Protein AF-0000000086642455 (afdb_homodimer)

Solvent-accessible surface area (backbone atoms only — not comparable to full-atom values): 34694 Å² total; per-residue (Å²): 136,71,55,51,70,66,28,33,34,35,37,42,12,56,43,68,69,31,39,57,46,51,58,71,70,38,76,41,77,46,84,62,64,88,76,58,56,93,68,45,62,68,56,68,49,33,30,24,51,89,80,38,32,33,40,35,36,45,43,57,83,93,40,56,40,31,24,51,48,15,32,51,49,49,43,47,36,62,60,29,52,40,25,29,43,31,33,39,41,23,61,26,20,27,41,60,46,97,90,41,87,65,47,71,37,14,31,40,32,48,25,64,47,96,91,39,30,9,45,42,51,77,62,30,28,38,37,40,59,98,48,73,75,41,69,69,76,84,46,49,48,44,47,67,72,58,51,51,20,51,54,51,48,52,52,45,36,72,76,70,48,78,60,56,58,58,52,53,50,54,49,34,68,77,38,60,85,47,39,85,57,38,41,77,63,63,72,85,71,62,74,52,61,36,67,89,57,69,49,69,98,61,91,70,53,51,83,77,71,60,56,79,47,77,88,41,30,59,86,73,80,78,79,54,90,88,46,71,70,62,41,80,43,76,30,26,29,34,14,35,60,41,52,57,18,17,31,63,61,47,50,50,42,31,73,73,65,54,32,44,30,39,40,39,46,58,65,25,30,31,75,69,41,47,28,45,47,30,25,0,14,22,38,60,25,27,54,58,84,39,76,68,33,42,36,22,2,23,46,43,19,47,44,51,49,53,56,40,54,71,61,46,56,53,67,61,50,69,69,42,63,34,40,45,57,54,50,51,71,104,136,72,56,53,71,65,28,30,35,37,36,42,14,57,45,68,67,31,40,57,45,50,58,70,69,37,75,41,77,47,84,63,64,89,79,59,56,91,67,46,64,68,56,69,49,33,31,24,50,89,78,38,31,33,40,34,36,46,44,56,84,94,37,56,39,32,23,51,48,14,33,51,49,48,43,47,36,63,61,29,52,41,24,30,43,32,34,39,41,23,60,27,20,26,42,60,44,97,89,41,87,65,47,72,36,13,29,41,33,48,26,66,47,97,91,38,31,9,45,42,52,76,62,31,28,38,38,40,60,99,49,73,76,41,68,69,74,82,46,47,48,46,47,66,73,57,52,50,20,51,54,52,48,51,53,46,35,71,77,70,49,77,59,56,56,58,51,53,49,52,51,34,68,77,38,59,87,48,40,84,56,38,41,78,62,64,72,84,73,64,73,49,62,36,69,87,56,71,50,70,99,62,89,68,54,49,85,76,70,61,58,79,47,77,88,41,30,58,88,71,79,78,80,55,89,88,45,70,71,61,40,79,43,76,28,26,29,35,14,34,61,40,52,57,19,17,32,63,62,46,50,50,43,31,71,74,67,54,32,45,30,39,41,39,48,58,65,28,30,32,76,70,40,47,28,47,44,30,26,1,13,23,37,59,24,28,56,58,82,40,75,69,32,42,36,21,2,24,46,41,20,46,45,51,50,52,56,40,53,71,62,46,56,52,68,60,49,68,70,42,63,33,39,46,57,54,50,51,70,107

InterPro domains:
  IPR035994 Nucleoside phosphorylase superfamily [G3DSA:3.40.50.1580] (2-320)
  IPR035994 Nucleoside phosphorylase superfamily [SSF53167] (7-312)
  IPR053137 Nucleotide-binding leucine-rich repeat (NLR)-like [PTHR46082] (7-316)

pLDDT: mean 90.19, std 8.86, range [50.72, 98.81]

Organism: NCBI:txid1208366

Radius of gyration: 26.33 Å; Cα contacts (8 Å, |Δi|>4): 1498; chains: 2; bounding box: 62×81×56 Å

Structure (mmCIF, N/CA/C/O backbone):
data_AF-0000000086642455-model_v1
#
loop_
_entity.id
_entity.type
_entity.pdbx_description
1 polymer 'Nucleoside phosphorylase domain-containing protein'
#
loop_
_atom_site.group_PDB
_atom_site.id
_atom_site.type_symbol
_atom_site.label_atom_id
_atom_site.label_alt_id
_atom_site.label_comp_id
_atom_site.label_asym_id
_atom_site.label_entity_id
_atom_site.label_seq_id
_atom_site.pdbx_PDB_ins_code
_atom_site.Cartn_x
_atom_site.Cartn_y
_atom_site.Cartn_z
_atom_site.occupancy
_atom_site.B_iso_or_equiv
_atom_site.auth_seq_id
_atom_site.auth_comp_id
_atom_site.auth_asym_id
_atom_site.auth_atom_id
_atom_site.pdbx_PDB_model_num
ATOM 1 N N . MET A 1 1 ? -27.031 -20.156 -9.992 1 50.72 1 MET A N 1
ATOM 2 C CA . MET A 1 1 ? -27.016 -20.203 -8.531 1 50.72 1 MET A CA 1
ATOM 3 C C . MET A 1 1 ? -26.469 -18.906 -7.957 1 50.72 1 MET A C 1
ATOM 5 O O . MET A 1 1 ? -25.25 -18.734 -7.84 1 50.72 1 MET A O 1
ATOM 9 N N . SER A 1 2 ? -27.281 -17.844 -8.141 1 64.69 2 SER A N 1
ATOM 10 C CA . SER A 1 2 ? -27.172 -16.391 -8.234 1 64.69 2 SER A CA 1
ATOM 11 C C . SER A 1 2 ? -27.031 -15.758 -6.859 1 64.69 2 SER A C 1
ATOM 13 O O . SER A 1 2 ? -26.797 -14.555 -6.746 1 64.69 2 SER A O 1
ATOM 15 N N . ASP A 1 3 ? -27.109 -16.734 -5.812 1 83.12 3 ASP A N 1
ATOM 16 C CA . ASP A 1 3 ? -27.125 -16.094 -4.504 1 83.12 3 ASP A CA 1
ATOM 17 C C . ASP A 1 3 ? -25.719 -15.742 -4.039 1 83.12 3 ASP A C 1
ATOM 19 O O . ASP A 1 3 ? -24.875 -16.625 -3.838 1 83.12 3 ASP A O 1
ATOM 23 N N . ILE A 1 4 ? -25.469 -14.586 -3.863 1 86.38 4 ILE A N 1
ATOM 24 C CA . ILE A 1 4 ? -24.172 -14.062 -3.506 1 86.38 4 ILE A CA 1
ATOM 25 C C . ILE A 1 4 ? -23.719 -14.648 -2.17 1 86.38 4 ILE A C 1
ATOM 27 O O . ILE A 1 4 ? -22.516 -14.711 -1.879 1 86.38 4 ILE A O 1
ATOM 31 N N . MET A 1 5 ? -24.656 -15.227 -1.4 1 88.19 5 MET A N 1
ATOM 32 C CA . MET A 1 5 ? -24.328 -15.75 -0.076 1 88.19 5 MET A CA 1
ATOM 33 C C . MET A 1 5 ? -23.75 -17.156 -0.174 1 88.19 5 MET A C 1
ATOM 35 O O . MET A 1 5 ? -23.234 -17.688 0.806 1 88.19 5 MET A O 1
ATOM 39 N N . ASN A 1 6 ? -23.75 -17.766 -1.317 1 90.44 6 ASN A N 1
ATOM 40 C CA . ASN A 1 6 ? -23.219 -19.109 -1.501 1 90.44 6 ASN A CA 1
ATOM 41 C C . ASN A 1 6 ? -21.703 -19.094 -1.649 1 90.44 6 ASN A C 1
ATOM 43 O O . ASN A 1 6 ? -21.047 -20.125 -1.475 1 90.44 6 ASN A O 1
ATOM 47 N N . TYR A 1 7 ? -21.188 -17.984 -2 1 93.56 7 TYR A N 1
ATOM 48 C CA . TYR A 1 7 ? -19.766 -17.906 -2.293 1 93.56 7 TYR A CA 1
ATOM 49 C C . TYR A 1 7 ? -18.953 -17.75 -1.014 1 93.56 7 TYR A C 1
ATOM 51 O O . TYR A 1 7 ? -19.172 -16.812 -0.24 1 93.56 7 TYR A O 1
ATOM 59 N N . THR A 1 8 ? -17.969 -18.688 -0.826 1 95.81 8 THR A N 1
ATOM 60 C CA . THR A 1 8 ? -17.234 -18.703 0.433 1 95.81 8 THR A CA 1
ATOM 61 C C . THR A 1 8 ? -15.734 -18.562 0.186 1 95.81 8 THR A C 1
ATOM 63 O O . THR A 1 8 ? -14.961 -18.359 1.125 1 95.81 8 THR A O 1
ATOM 66 N N . VAL A 1 9 ? -15.273 -18.656 -1.057 1 97.12 9 VAL A N 1
ATOM 67 C CA . VAL A 1 9 ? -13.852 -18.562 -1.371 1 97.12 9 VAL A CA 1
ATOM 68 C C . VAL A 1 9 ? -13.609 -17.359 -2.285 1 97.12 9 VAL A C 1
ATOM 70 O O . VAL A 1 9 ? -14.258 -17.219 -3.326 1 97.12 9 VAL A O 1
ATOM 73 N N . GLY A 1 10 ? -12.766 -16.469 -1.876 1 97 10 GLY A N 1
ATOM 74 C CA . GLY A 1 10 ? -12.297 -15.383 -2.734 1 97 10 GLY A CA 1
ATOM 75 C C . GLY A 1 10 ? -10.93 -15.648 -3.336 1 97 10 GLY A C 1
ATOM 76 O O . GLY A 1 10 ? -9.984 -15.984 -2.617 1 97 10 GLY A O 1
ATOM 77 N N . TRP A 1 11 ? -10.781 -15.547 -4.645 1 97.69 11 TRP A N 1
ATOM 78 C CA . TRP A 1 11 ? -9.555 -15.773 -5.398 1 97.69 11 TRP A CA 1
ATOM 79 C C . TRP A 1 11 ? -9.109 -14.492 -6.105 1 97.69 11 TRP A C 1
ATOM 81 O O . TRP A 1 11 ? -9.758 -14.047 -7.059 1 97.69 11 TRP A O 1
ATOM 91 N N . ILE A 1 12 ? -7.969 -13.914 -5.668 1 95.5 12 ILE A N 1
ATOM 92 C CA . ILE A 1 12 ? -7.488 -12.641 -6.203 1 95.5 12 ILE A CA 1
ATOM 93 C C . ILE A 1 12 ? -6.312 -12.891 -7.148 1 95.5 12 ILE A C 1
ATOM 95 O O . ILE A 1 12 ? -5.406 -13.664 -6.832 1 95.5 12 ILE A O 1
ATOM 99 N N . CYS A 1 13 ? -6.379 -12.203 -8.305 1 94.81 13 CYS A N 1
ATOM 100 C CA . CYS A 1 13 ? -5.32 -12.234 -9.305 1 94.81 13 CYS A CA 1
ATOM 101 C C . CYS A 1 13 ? -4.73 -10.844 -9.516 1 94.81 13 CYS A C 1
ATOM 103 O O . CYS A 1 13 ? -5.469 -9.859 -9.625 1 94.81 13 CYS A O 1
ATOM 105 N N . ALA A 1 14 ? -3.459 -10.766 -9.57 1 90.06 14 ALA A N 1
ATOM 106 C CA . ALA A 1 14 ? -2.799 -9.469 -9.664 1 90.06 14 ALA A CA 1
ATOM 107 C C . ALA A 1 14 ? -2.783 -8.961 -11.102 1 90.06 14 ALA A C 1
ATOM 109 O O . ALA A 1 14 ? -2.893 -7.754 -11.344 1 90.06 14 ALA A O 1
ATOM 110 N N . ILE A 1 15 ? -2.605 -9.859 -12.078 1 89.75 15 ILE A N 1
ATOM 111 C CA . ILE A 1 15 ? -2.484 -9.422 -13.461 1 89.75 15 ILE A CA 1
ATOM 112 C C . ILE A 1 15 ? -3.486 -10.18 -14.336 1 89.75 15 ILE A C 1
ATOM 114 O O . ILE A 1 15 ? -3.969 -11.25 -13.953 1 89.75 15 ILE A O 1
ATOM 118 N N . PRO A 1 16 ? -3.758 -9.695 -15.508 1 89.75 16 PRO A N 1
ATOM 119 C CA . PRO A 1 16 ? -4.777 -10.289 -16.375 1 89.75 16 PRO A CA 1
ATOM 120 C C . PRO A 1 16 ? -4.477 -11.742 -16.734 1 89.75 16 PRO A C 1
ATOM 122 O O . PRO A 1 16 ? -5.391 -12.57 -16.781 1 89.75 16 PRO A O 1
ATOM 125 N N . MET A 1 17 ? -3.283 -12.062 -16.953 1 92.5 17 MET A N 1
ATOM 126 C CA . MET A 1 17 ? -2.918 -13.43 -17.297 1 92.5 17 MET A CA 1
ATOM 127 C C . MET A 1 17 ? -3.32 -14.398 -16.203 1 92.5 17 MET A C 1
ATOM 129 O O . MET A 1 17 ? -3.824 -15.492 -16.469 1 92.5 17 MET A O 1
ATOM 133 N N . GLU A 1 18 ? -3.084 -14.047 -14.938 1 95.12 18 GLU A N 1
ATOM 134 C CA . GLU A 1 18 ? -3.484 -14.867 -13.805 1 95.12 18 GLU A CA 1
ATOM 135 C C . GLU A 1 18 ? -5 -15.055 -13.766 1 95.12 18 GLU A C 1
ATOM 137 O O . GLU A 1 18 ? -5.484 -16.141 -13.445 1 95.12 18 GLU A O 1
ATOM 142 N N . TYR A 1 19 ? -5.648 -13.969 -14.086 1 93.56 19 TYR A N 1
ATOM 143 C CA . TYR A 1 19 ? -7.109 -13.961 -14.109 1 93.56 19 TYR A CA 1
ATOM 144 C C . TYR A 1 19 ? -7.637 -14.922 -15.172 1 93.56 19 TYR A C 1
ATOM 146 O O . TYR A 1 19 ? -8.555 -15.703 -14.906 1 93.56 19 TYR A O 1
ATOM 154 N N . ASP A 1 20 ? -7.059 -14.891 -16.359 1 93.75 20 ASP A N 1
ATOM 155 C CA . ASP A 1 20 ? -7.426 -15.797 -17.438 1 93.75 20 ASP A CA 1
ATOM 156 C C . ASP A 1 20 ? -7.191 -17.25 -17.031 1 93.75 20 ASP A C 1
ATOM 158 O O . ASP A 1 20 ? -8.055 -18.109 -17.25 1 93.75 20 ASP A O 1
ATOM 162 N N . VAL A 1 21 ? -6.098 -17.453 -16.453 1 96.69 21 VAL A N 1
ATOM 163 C CA . VAL A 1 21 ? -5.715 -18.797 -16.047 1 96.69 21 VAL A CA 1
ATOM 164 C C . VAL A 1 21 ? -6.672 -19.312 -14.977 1 96.69 21 VAL A C 1
ATOM 166 O O . VAL A 1 21 ? -7.121 -20.453 -15.039 1 96.69 21 VAL A O 1
ATOM 169 N N . ALA A 1 22 ? -6.977 -18.484 -13.961 1 96.88 22 ALA A N 1
ATOM 170 C CA . ALA A 1 22 ? -7.883 -18.891 -12.891 1 96.88 22 ALA A CA 1
ATOM 171 C C . ALA A 1 22 ? -9.211 -19.391 -13.445 1 96.88 22 ALA A C 1
ATOM 173 O O . ALA A 1 22 ? -9.742 -20.406 -12.969 1 96.88 22 ALA A O 1
ATOM 174 N N . GLN A 1 23 ? -9.695 -18.781 -14.453 1 95.19 23 GLN A N 1
ATOM 175 C CA . GLN A 1 23 ? -10.977 -19.156 -15.047 1 95.19 23 GLN A CA 1
ATOM 176 C C . GLN A 1 23 ? -10.906 -20.531 -15.68 1 95.19 23 GLN A C 1
ATOM 178 O O . GLN A 1 23 ? -11.883 -21.281 -15.648 1 95.19 23 GLN A O 1
ATOM 183 N N . THR A 1 24 ? -9.805 -20.859 -16.25 1 95.94 24 THR A N 1
ATOM 184 C CA . THR A 1 24 ? -9.656 -22.125 -16.953 1 95.94 24 THR A CA 1
ATOM 185 C C . THR A 1 24 ? -9.656 -23.297 -15.984 1 95.94 24 THR A C 1
ATOM 187 O O . THR A 1 24 ? -9.953 -24.422 -16.375 1 95.94 24 THR A O 1
ATOM 190 N N . PHE A 1 25 ? -9.398 -23.062 -14.734 1 96.94 25 PHE A N 1
ATOM 191 C CA . PHE A 1 25 ? -9.281 -24.156 -13.773 1 96.94 25 PHE A CA 1
ATOM 192 C C . PHE A 1 25 ? -10.602 -24.359 -13.039 1 96.94 25 PHE A C 1
ATOM 194 O O . PHE A 1 25 ? -10.75 -25.328 -12.289 1 96.94 25 PHE A O 1
ATOM 201 N N . LEU A 1 26 ? -11.547 -23.438 -13.219 1 96.25 26 LEU A N 1
ATOM 202 C CA . LEU A 1 26 ? -12.867 -23.609 -12.625 1 96.25 26 LEU A CA 1
ATOM 203 C C . LEU A 1 26 ? -13.609 -24.766 -13.297 1 96.25 26 LEU A C 1
ATOM 205 O O . LEU A 1 26 ? -13.547 -24.922 -14.516 1 96.25 26 LEU A O 1
ATOM 209 N N . ASP A 1 27 ? -14.297 -25.578 -12.516 1 96.31 27 ASP A N 1
ATOM 210 C CA . ASP A 1 27 ? -15.117 -26.656 -13.078 1 96.31 27 ASP A CA 1
ATOM 211 C C . ASP A 1 27 ? -16.312 -26.078 -13.836 1 96.31 27 ASP A C 1
ATOM 213 O O . ASP A 1 27 ? -16.719 -26.625 -14.867 1 96.31 27 ASP A O 1
ATOM 217 N N . GLU A 1 28 ? -16.906 -25.031 -13.258 1 95.44 28 GLU A N 1
ATOM 218 C CA . GLU A 1 28 ? -18.031 -24.312 -13.836 1 95.44 28 GLU A CA 1
ATOM 219 C C . GLU A 1 28 ? -17.859 -22.797 -13.672 1 95.44 28 GLU A C 1
ATOM 221 O O . GLU A 1 28 ? -17.297 -22.344 -12.68 1 95.44 28 GLU A O 1
ATOM 226 N N . VAL A 1 29 ? -18.328 -22.094 -14.625 1 93.75 29 VAL A N 1
ATOM 227 C CA . VAL A 1 29 ? -18.312 -20.641 -14.586 1 93.75 29 VAL A CA 1
ATOM 228 C C . VAL A 1 29 ? -19.75 -20.109 -14.641 1 93.75 29 VAL A C 1
ATOM 230 O O . VAL A 1 29 ? -20.562 -20.594 -15.438 1 93.75 29 VAL A O 1
ATOM 233 N N . TYR A 1 30 ? -20.031 -19.188 -13.773 1 91.06 30 TYR A N 1
ATOM 234 C CA . TYR A 1 30 ? -21.375 -18.641 -13.703 1 91.06 30 TYR A CA 1
ATOM 235 C C . TYR A 1 30 ? -21.422 -17.203 -14.219 1 91.06 30 TYR A C 1
ATOM 237 O O . TYR A 1 30 ? -20.422 -16.484 -14.133 1 91.06 30 TYR A O 1
ATOM 245 N N . LYS A 1 31 ? -22.609 -16.797 -14.812 1 78.25 31 LYS A N 1
ATOM 246 C CA . LYS A 1 31 ? -22.797 -15.422 -15.258 1 78.25 31 LYS A CA 1
ATOM 247 C C . LYS A 1 31 ? -22.969 -14.469 -14.078 1 78.25 31 LYS A C 1
ATOM 249 O O . LYS A 1 31 ? -23.547 -14.852 -13.047 1 78.25 31 LYS A O 1
ATOM 254 N N . GLY A 1 32 ? -22.188 -13.438 -13.93 1 67.81 32 GLY A N 1
ATOM 255 C CA . GLY A 1 32 ? -22 -12.469 -12.859 1 67.81 32 GLY A CA 1
ATOM 256 C C . GLY A 1 32 ? -23.297 -12.148 -12.125 1 67.81 32 GLY A C 1
ATOM 257 O O . GLY A 1 32 ? -24.391 -12.391 -12.641 1 67.81 32 GLY A O 1
ATOM 258 N N . PRO A 1 33 ? -23.141 -11.977 -10.758 1 64.31 33 PRO A N 1
ATOM 259 C CA . PRO A 1 33 ? -24.359 -11.617 -10.031 1 64.31 33 PRO A CA 1
ATOM 260 C C . PRO A 1 33 ? -24.984 -10.32 -10.539 1 64.31 33 PRO A C 1
ATOM 262 O O . PRO A 1 33 ? -24.281 -9.414 -10.977 1 64.31 33 PRO A O 1
ATOM 265 N N . HIS A 1 34 ? -26.25 -10.234 -10.695 1 62.81 34 HIS A N 1
ATOM 266 C CA . HIS A 1 34 ? -27.031 -9.078 -11.109 1 62.81 34 HIS A CA 1
ATOM 267 C C . HIS A 1 34 ? -27.047 -8 -10.031 1 62.81 34 HIS A C 1
ATOM 269 O O . HIS A 1 34 ? -27.297 -6.832 -10.32 1 62.81 34 HIS A O 1
ATOM 275 N N . ASN A 1 35 ? -26.594 -8.352 -8.82 1 66.56 35 ASN A N 1
ATOM 276 C CA . ASN A 1 35 ? -26.875 -7.398 -7.746 1 66.56 35 ASN A CA 1
ATOM 277 C C . ASN A 1 35 ? -25.594 -6.863 -7.125 1 66.56 35 ASN A C 1
ATOM 279 O O . ASN A 1 35 ? -25.547 -6.605 -5.922 1 66.56 35 ASN A O 1
ATOM 283 N N . ILE A 1 36 ? -24.625 -6.68 -7.898 1 76.12 36 ILE A N 1
ATOM 284 C CA . ILE A 1 36 ? -23.422 -6.062 -7.34 1 76.12 36 ILE A CA 1
ATOM 285 C C . ILE A 1 36 ? -23.609 -4.547 -7.281 1 76.12 36 ILE A C 1
ATOM 287 O O . ILE A 1 36 ? -24.203 -3.951 -8.18 1 76.12 36 ILE A O 1
ATOM 291 N N . SER A 1 37 ? -23.188 -3.998 -6.172 1 75.5 37 SER A N 1
ATOM 292 C CA . SER A 1 37 ? -23.281 -2.555 -5.977 1 75.5 37 SER A CA 1
ATOM 293 C C . SER A 1 37 ? -22.734 -1.794 -7.176 1 75.5 37 SER A C 1
ATOM 295 O O . SER A 1 37 ? -21.703 -2.189 -7.75 1 75.5 37 SER A O 1
ATOM 297 N N . LEU A 1 38 ? -23.438 -0.75 -7.613 1 75.94 38 LEU A N 1
ATOM 298 C CA . LEU A 1 38 ? -23.016 0.131 -8.695 1 75.94 38 LEU A CA 1
ATOM 299 C C . LEU A 1 38 ? -21.672 0.768 -8.375 1 75.94 38 LEU A C 1
ATOM 301 O O . LEU A 1 38 ? -20.969 1.228 -9.281 1 75.94 38 LEU A O 1
ATOM 305 N N . TYR A 1 39 ? -21.328 0.657 -7.137 1 76.94 39 TYR A N 1
ATOM 306 C CA . TYR A 1 39 ? -20.125 1.364 -6.727 1 76.94 39 TYR A CA 1
ATOM 307 C C . TYR A 1 39 ? -18.969 0.393 -6.504 1 76.94 39 TYR A C 1
ATOM 309 O O . TYR A 1 39 ? -17.938 0.762 -5.934 1 76.94 39 TYR A O 1
ATOM 317 N N . ASP A 1 40 ? -19.188 -0.819 -6.918 1 84.06 40 ASP A N 1
ATOM 318 C CA . ASP A 1 40 ? -18.125 -1.811 -6.969 1 84.06 40 ASP A CA 1
ATOM 319 C C . ASP A 1 40 ? -17.422 -1.797 -8.32 1 84.06 40 ASP A C 1
ATOM 321 O O . ASP A 1 40 ? -18 -2.213 -9.328 1 84.06 40 ASP A O 1
ATOM 325 N N . SER A 1 41 ? -16.188 -1.403 -8.32 1 79.56 41 SER A N 1
ATOM 326 C CA . SER A 1 41 ? -15.453 -1.223 -9.578 1 79.56 41 SER A CA 1
ATOM 327 C C . SER A 1 41 ? -14.766 -2.512 -10 1 79.56 41 SER A C 1
ATOM 329 O O . SER A 1 41 ? -14.117 -2.557 -11.047 1 79.56 41 SER A O 1
ATOM 331 N N . ASN A 1 42 ? -14.938 -3.561 -9.227 1 85.5 42 ASN A N 1
ATOM 332 C CA . ASN A 1 42 ? -14.25 -4.809 -9.547 1 85.5 42 ASN A CA 1
ATOM 333 C C . ASN A 1 42 ? -14.945 -5.551 -10.688 1 85.5 42 ASN A C 1
ATOM 335 O O . ASN A 1 42 ? -16.156 -5.406 -10.891 1 85.5 42 ASN A O 1
ATOM 339 N N . GLN A 1 43 ? -14.133 -6.273 -11.453 1 83.19 43 GLN A N 1
ATOM 340 C CA . GLN A 1 43 ? -14.633 -7.312 -12.344 1 83.19 43 GLN A CA 1
ATOM 341 C C . GLN A 1 43 ? -14.516 -8.688 -11.703 1 83.19 43 GLN A C 1
ATOM 343 O O . GLN A 1 43 ? -13.477 -9.031 -11.125 1 83.19 43 GLN A O 1
ATOM 348 N N . TYR A 1 44 ? -15.664 -9.453 -11.789 1 90.69 44 TYR A N 1
ATOM 349 C CA . TYR A 1 44 ? -15.656 -10.758 -11.133 1 90.69 44 TYR A CA 1
ATOM 350 C C . TYR A 1 44 ? -15.984 -11.867 -12.125 1 90.69 44 TYR A C 1
ATOM 352 O O . TYR A 1 44 ? -16.766 -11.664 -13.062 1 90.69 44 TYR A O 1
ATOM 360 N N . VAL A 1 45 ? -15.391 -12.969 -11.938 1 92.75 45 VAL A N 1
ATOM 361 C CA . VAL A 1 45 ? -15.852 -14.242 -12.492 1 92.75 45 VAL A CA 1
ATOM 362 C C . VAL A 1 45 ? -16.297 -15.164 -11.359 1 92.75 45 VAL A C 1
ATOM 364 O O . VAL A 1 45 ? -15.586 -15.328 -10.367 1 92.75 45 VAL A O 1
ATOM 367 N N . LEU A 1 46 ? -17.5 -15.641 -11.5 1 94.5 46 LEU A N 1
ATOM 368 C CA . LEU A 1 46 ? -18.031 -16.562 -10.5 1 94.5 46 LEU A CA 1
ATOM 369 C C . LEU A 1 46 ? -18 -18 -11.008 1 94.5 46 LEU A C 1
ATOM 371 O O . LEU A 1 46 ? -18.266 -18.25 -12.18 1 94.5 46 LEU A O 1
ATOM 375 N N . GLY A 1 47 ? -17.594 -18.906 -10.133 1 95.56 47 GLY A N 1
ATOM 376 C CA . GLY A 1 47 ? -17.547 -20.312 -10.531 1 95.56 47 GLY A CA 1
ATOM 377 C C . GLY A 1 47 ? -17.438 -21.25 -9.359 1 95.56 47 GLY A C 1
ATOM 378 O O . GLY A 1 47 ? -17.797 -20.906 -8.234 1 95.56 47 GLY A O 1
ATOM 379 N N . ARG A 1 48 ? -17.109 -22.5 -9.766 1 95.56 48 ARG A N 1
ATOM 380 C CA . ARG A 1 48 ? -17.047 -23.531 -8.734 1 95.56 48 ARG A CA 1
ATOM 381 C C . ARG A 1 48 ? -15.914 -24.516 -9.016 1 95.56 48 ARG A C 1
ATOM 383 O O . ARG A 1 48 ? -15.594 -24.781 -10.172 1 95.56 48 ARG A O 1
ATOM 390 N N . ILE A 1 49 ? -15.25 -24.938 -8 1 96.69 49 ILE A N 1
ATOM 391 C CA . ILE A 1 49 ? -14.367 -26.109 -7.992 1 96.69 49 ILE A CA 1
ATOM 392 C C . ILE A 1 49 ? -14.891 -27.141 -7 1 96.69 49 ILE A C 1
ATOM 394 O O . ILE A 1 49 ? -14.93 -26.891 -5.793 1 96.69 49 ILE A O 1
ATOM 398 N N . ARG A 1 50 ? -15.328 -28.266 -7.504 1 95 50 ARG A N 1
ATOM 399 C CA . ARG A 1 50 ? -16.047 -29.234 -6.691 1 95 50 ARG A CA 1
ATOM 400 C C . ARG A 1 50 ? -17.203 -28.578 -5.941 1 95 50 ARG A C 1
ATOM 402 O O . ARG A 1 50 ? -18.078 -27.969 -6.555 1 95 50 ARG A O 1
ATOM 409 N N . LYS A 1 51 ? -17.125 -28.562 -4.641 1 94.5 51 LYS A N 1
ATOM 410 C CA . LYS A 1 51 ? -18.25 -28.016 -3.875 1 94.5 51 LYS A CA 1
ATOM 411 C C . LYS A 1 51 ? -17.953 -26.609 -3.369 1 94.5 51 LYS A C 1
ATOM 413 O O . LYS A 1 51 ? -18.719 -26.047 -2.602 1 94.5 51 LYS A O 1
ATOM 418 N N . HIS A 1 52 ? -16.859 -26.078 -3.811 1 96.38 52 HIS A N 1
ATOM 419 C CA . HIS A 1 52 ? -16.484 -24.734 -3.385 1 96.38 52 HIS A CA 1
ATOM 420 C C . HIS A 1 52 ? -16.984 -23.688 -4.375 1 96.38 52 HIS A C 1
ATOM 422 O O . HIS A 1 52 ? -16.594 -23.703 -5.547 1 96.38 52 HIS A O 1
ATOM 428 N N . TYR A 1 53 ? -17.828 -22.766 -3.967 1 95.38 53 TYR A N 1
ATOM 429 C CA . TYR A 1 53 ? -18.203 -21.625 -4.773 1 95.38 53 TYR A CA 1
ATOM 430 C C . TYR A 1 53 ? -17.172 -20.5 -4.629 1 95.38 53 TYR A C 1
ATOM 432 O O . TYR A 1 53 ? -16.875 -20.062 -3.516 1 95.38 53 TYR A O 1
ATOM 440 N N . ILE A 1 54 ? -16.703 -20.016 -5.77 1 96.62 54 ILE A N 1
ATOM 441 C CA . ILE A 1 54 ? -15.523 -19.172 -5.777 1 96.62 54 ILE A CA 1
ATOM 442 C C . ILE A 1 54 ? -15.82 -17.875 -6.523 1 96.62 54 ILE A C 1
ATOM 444 O O . ILE A 1 54 ? -16.469 -17.891 -7.57 1 96.62 54 ILE A O 1
ATOM 448 N N . VAL A 1 55 ? -15.391 -16.75 -5.961 1 95.94 55 VAL A N 1
ATOM 449 C CA . VAL A 1 55 ? -15.375 -15.453 -6.617 1 95.94 55 VAL A CA 1
ATOM 450 C C . VAL A 1 55 ? -13.945 -15.102 -7.035 1 95.94 55 VAL A C 1
ATOM 452 O O . VAL A 1 55 ? -13.062 -14.969 -6.188 1 95.94 55 VAL A O 1
ATOM 455 N N . VAL A 1 56 ? -13.703 -14.953 -8.336 1 96 56 VAL A N 1
ATOM 456 C CA . VAL A 1 56 ? -12.391 -14.562 -8.852 1 96 56 VAL A CA 1
ATOM 457 C C . VAL A 1 56 ? -12.398 -13.078 -9.219 1 96 56 VAL A C 1
ATOM 459 O O . VAL A 1 56 ? -13.289 -12.617 -9.93 1 96 56 VAL A O 1
ATOM 462 N N . ALA A 1 57 ? -11.445 -12.336 -8.672 1 92.75 57 ALA A N 1
ATOM 463 C CA . ALA A 1 57 ? -11.312 -10.922 -9 1 92.75 57 ALA A CA 1
ATOM 464 C C . ALA A 1 57 ? -9.914 -10.617 -9.531 1 92.75 57 ALA A C 1
ATOM 466 O O . ALA A 1 57 ? -8.93 -11.219 -9.102 1 92.75 57 ALA A O 1
ATOM 467 N N . ALA A 1 58 ? -9.867 -9.711 -10.453 1 87.69 58 ALA A N 1
ATOM 468 C CA . ALA A 1 58 ? -8.602 -9.219 -10.992 1 87.69 58 ALA A CA 1
ATOM 469 C C . ALA A 1 58 ? -8.336 -7.785 -10.547 1 87.69 58 ALA A C 1
ATOM 471 O O . ALA A 1 58 ? -9.266 -6.996 -10.383 1 87.69 58 ALA A O 1
ATOM 472 N N . MET A 1 59 ? -7.094 -7.535 -10.344 1 81.06 59 MET A N 1
ATOM 473 C CA . MET A 1 59 ? -6.703 -6.145 -10.117 1 81.06 59 MET A CA 1
ATOM 474 C C . MET A 1 59 ? -6.688 -5.363 -11.43 1 81.06 59 MET A C 1
ATOM 476 O O . MET A 1 59 ? -6.672 -5.957 -12.508 1 81.06 59 MET A O 1
ATOM 480 N N . LEU A 1 60 ? -6.941 -4.074 -11.289 1 66.38 60 LEU A N 1
ATOM 481 C CA . LEU A 1 60 ? -6.895 -3.232 -12.477 1 66.38 60 LEU A CA 1
ATOM 482 C C . LEU A 1 60 ? -5.5 -3.238 -13.094 1 66.38 60 LEU A C 1
ATOM 484 O O . LEU A 1 60 ? -4.5 -3.332 -12.383 1 66.38 60 LEU A O 1
ATOM 488 N N . ASP A 1 61 ? -5.508 -3.271 -14.32 1 59.75 61 ASP A N 1
ATOM 489 C CA . ASP A 1 61 ? -4.262 -3.387 -15.07 1 59.75 61 ASP A CA 1
ATOM 490 C C . ASP A 1 61 ? -3.236 -2.359 -14.594 1 59.75 61 ASP A C 1
ATOM 492 O O . ASP A 1 61 ? -3.562 -1.182 -14.422 1 59.75 61 ASP A O 1
ATOM 496 N N . LYS A 1 62 ? -2.07 -2.641 -14.375 1 57.31 62 LYS A N 1
ATOM 497 C CA . LYS A 1 62 ? -0.864 -1.879 -14.062 1 57.31 62 LYS A CA 1
ATOM 498 C C . LYS A 1 62 ? -0.942 -1.277 -12.664 1 57.31 62 LYS A C 1
ATOM 500 O O . LYS A 1 62 ? -0.071 -0.499 -12.266 1 57.31 62 LYS A O 1
ATOM 505 N N . GLU A 1 63 ? -2.059 -1.632 -12.094 1 61.5 63 GLU A N 1
ATOM 506 C CA . GLU A 1 63 ? -2.145 -1.13 -10.727 1 61.5 63 GLU A CA 1
ATOM 507 C C . GLU A 1 63 ? -1.894 -2.244 -9.711 1 61.5 63 GLU A C 1
ATOM 509 O O . GLU A 1 63 ? -2.736 -2.51 -8.852 1 61.5 63 GLU A O 1
ATOM 514 N N . TYR A 1 64 ? -0.85 -2.834 -9.875 1 58.88 64 TYR A N 1
ATOM 515 C CA . TYR A 1 64 ? -0.557 -3.943 -8.977 1 58.88 64 TYR A CA 1
ATOM 516 C C . TYR A 1 64 ? 0.16 -3.453 -7.723 1 58.88 64 TYR A C 1
ATOM 518 O O . TYR A 1 64 ? 1.067 -4.117 -7.219 1 58.88 64 TYR A O 1
ATOM 526 N N . ASP A 1 65 ? -0.419 -2.352 -7.266 1 72.5 65 ASP A N 1
ATOM 527 C CA . ASP A 1 65 ? 0.181 -1.812 -6.047 1 72.5 65 ASP A CA 1
ATOM 528 C C . ASP A 1 65 ? -0.68 -2.127 -4.824 1 72.5 65 ASP A C 1
ATOM 530 O O . ASP A 1 65 ? -1.828 -2.555 -4.961 1 72.5 65 ASP A O 1
ATOM 534 N N . ILE A 1 66 ? -0.016 -2.127 -3.738 1 72.81 66 ILE A N 1
ATOM 535 C CA . ILE A 1 66 ? -0.574 -2.504 -2.445 1 72.81 66 ILE A CA 1
ATOM 536 C C . ILE A 1 66 ? -1.877 -1.745 -2.203 1 72.81 66 ILE A C 1
ATOM 538 O O . ILE A 1 66 ? -2.895 -2.344 -1.847 1 72.81 66 ILE A O 1
ATOM 542 N N . PRO A 1 67 ? -2.094 -0.487 -2.564 1 74.81 67 PRO A N 1
ATOM 543 C CA . PRO A 1 67 ? -3.363 0.208 -2.336 1 74.81 67 PRO A CA 1
ATOM 544 C C . PRO A 1 67 ? -4.492 -0.317 -3.221 1 74.81 67 PRO A C 1
ATOM 546 O O . PRO A 1 67 ? -5.625 -0.474 -2.756 1 74.81 67 PRO A O 1
ATOM 549 N N . SER A 1 68 ? -4.164 -0.605 -4.438 1 79.06 68 SER A N 1
ATOM 550 C CA . SER A 1 68 ? -5.168 -1.117 -5.367 1 79.06 68 SER A CA 1
ATOM 551 C C . SER A 1 68 ? -5.691 -2.477 -4.918 1 79.06 68 SER A C 1
ATOM 553 O O . SER A 1 68 ? -6.891 -2.75 -5.023 1 79.06 68 SER A O 1
ATOM 555 N N . THR A 1 69 ? -4.777 -3.229 -4.422 1 84.19 69 THR A N 1
ATOM 556 C CA . THR A 1 69 ? -5.16 -4.555 -3.959 1 84.19 69 THR A CA 1
ATOM 557 C C . THR A 1 69 ? -6.129 -4.461 -2.781 1 84.19 69 THR A C 1
ATOM 559 O O . THR A 1 69 ? -7.102 -5.211 -2.707 1 84.19 69 THR A O 1
ATOM 562 N N . ALA A 1 70 ? -5.863 -3.568 -1.868 1 83.81 70 ALA A N 1
ATOM 563 C CA . ALA A 1 70 ? -6.727 -3.383 -0.705 1 83.81 70 ALA A CA 1
ATOM 564 C C . ALA A 1 70 ? -8.125 -2.949 -1.127 1 83.81 70 ALA A C 1
ATOM 566 O O . ALA A 1 70 ? -9.125 -3.389 -0.545 1 83.81 70 ALA A O 1
ATOM 567 N N . SER A 1 71 ? -8.266 -2.131 -2.133 1 84.56 71 SER A N 1
ATOM 568 C CA . SER A 1 71 ? -9.562 -1.682 -2.645 1 84.56 71 SER A CA 1
ATOM 569 C C . SER A 1 71 ? -10.336 -2.836 -3.268 1 84.56 71 SER A C 1
ATOM 571 O O . SER A 1 71 ? -11.547 -2.951 -3.068 1 84.56 71 SER A O 1
ATOM 573 N N . VAL A 1 72 ? -9.641 -3.682 -3.982 1 87.94 72 VAL A N 1
ATOM 574 C CA . VAL A 1 72 ? -10.266 -4.832 -4.625 1 87.94 72 VAL A CA 1
ATOM 575 C C . VAL A 1 72 ? -10.867 -5.754 -3.564 1 87.94 72 VAL A C 1
ATOM 577 O O . VAL A 1 72 ? -12.008 -6.195 -3.691 1 87.94 72 VAL A O 1
ATOM 580 N N . VAL A 1 73 ? -10.172 -5.91 -2.539 1 90.12 73 VAL A N 1
ATOM 581 C CA . VAL A 1 73 ? -10.594 -6.805 -1.47 1 90.12 73 VAL A CA 1
ATOM 582 C C . VAL A 1 73 ? -11.805 -6.211 -0.746 1 90.12 73 VAL A C 1
ATOM 584 O O . VAL A 1 73 ? -12.781 -6.91 -0.482 1 90.12 73 VAL A O 1
ATOM 587 N N . THR A 1 74 ? -11.711 -4.984 -0.392 1 87.69 74 THR A N 1
ATOM 588 C CA . THR A 1 74 ? -12.789 -4.32 0.325 1 87.69 74 THR A CA 1
ATOM 589 C C . THR A 1 74 ? -14.094 -4.391 -0.473 1 87.69 74 THR A C 1
ATOM 591 O O . THR A 1 74 ? -15.141 -4.727 0.072 1 87.69 74 THR A O 1
ATOM 594 N N . ASN A 1 75 ? -14.031 -4.133 -1.749 1 89.12 75 ASN A N 1
ATOM 595 C CA . ASN A 1 75 ? -15.195 -4.238 -2.623 1 89.12 75 ASN A CA 1
ATOM 596 C C . ASN A 1 75 ? -15.727 -5.668 -2.678 1 89.12 75 ASN A C 1
ATOM 598 O O . ASN A 1 75 ? -16.938 -5.891 -2.588 1 89.12 75 ASN A O 1
ATOM 602 N N . MET A 1 76 ? -14.844 -6.566 -2.83 1 91.12 76 MET A N 1
ATOM 603 C CA . MET A 1 76 ? -15.234 -7.969 -2.924 1 91.12 76 MET A CA 1
ATOM 604 C C . MET A 1 76 ? -15.984 -8.414 -1.671 1 91.12 76 MET A C 1
ATOM 606 O O . MET A 1 76 ? -17.031 -9.047 -1.764 1 91.12 76 MET A O 1
ATOM 610 N N . LEU A 1 77 ? -15.5 -8.016 -0.501 1 90.75 77 LEU A N 1
ATOM 611 C CA . LEU A 1 77 ? -16.078 -8.461 0.759 1 90.75 77 LEU A CA 1
ATOM 612 C C . LEU A 1 77 ? -17.422 -7.789 1.011 1 90.75 77 LEU A C 1
ATOM 614 O O . LEU A 1 77 ? -18.312 -8.367 1.651 1 90.75 77 LEU A O 1
ATOM 618 N N . ARG A 1 78 ? -17.562 -6.652 0.521 1 88.25 78 ARG A N 1
ATOM 619 C CA . ARG A 1 78 ? -18.844 -5.977 0.65 1 88.25 78 ARG A CA 1
ATOM 620 C C . ARG A 1 78 ? -19.875 -6.578 -0.297 1 88.25 78 ARG A C 1
ATOM 622 O O . ARG A 1 78 ? -21.062 -6.68 0.046 1 88.25 78 ARG A O 1
ATOM 629 N N . SER A 1 79 ? -19.453 -6.984 -1.488 1 89.88 79 SER A N 1
ATOM 630 C CA . SER A 1 79 ? -20.344 -7.551 -2.49 1 89.88 79 SER A CA 1
ATOM 631 C C . SER A 1 79 ? -20.656 -9.016 -2.195 1 89.88 79 SER A C 1
ATOM 633 O O . SER A 1 79 ? -21.75 -9.5 -2.494 1 89.88 79 SER A O 1
ATOM 635 N N . PHE A 1 80 ? -19.703 -9.695 -1.669 1 92.06 80 PHE A N 1
ATOM 636 C CA . PHE A 1 80 ? -19.828 -11.102 -1.29 1 92.06 80 PHE A CA 1
ATOM 637 C C . PHE A 1 80 ? -19.469 -11.297 0.179 1 92.06 80 PHE A C 1
ATOM 639 O O . PHE A 1 80 ? -18.406 -11.812 0.499 1 92.06 80 PHE A O 1
ATOM 646 N N . PRO A 1 81 ? -20.406 -11.039 1.049 1 90.38 81 PRO A N 1
ATOM 647 C CA . PRO A 1 81 ? -20.109 -10.945 2.479 1 90.38 81 PRO A CA 1
ATOM 648 C C . PRO A 1 81 ? -19.844 -12.312 3.119 1 90.38 81 PRO A C 1
ATOM 650 O O . PRO A 1 81 ? -19.375 -12.383 4.254 1 90.38 81 PRO A O 1
ATOM 653 N N . ASN A 1 82 ? -20.141 -13.391 2.393 1 93.38 82 ASN A N 1
ATOM 654 C CA . ASN A 1 82 ? -20.031 -14.711 3.002 1 93.38 82 ASN A CA 1
ATOM 655 C C . ASN A 1 82 ? -18.672 -15.352 2.703 1 93.38 82 ASN A C 1
ATOM 657 O O . ASN A 1 82 ? -18.453 -16.531 2.996 1 93.38 82 ASN A O 1
ATOM 661 N N . ILE A 1 83 ? -17.75 -14.664 2.127 1 95.12 83 ILE A N 1
ATOM 662 C CA . ILE A 1 83 ? -16.422 -15.195 1.874 1 95.12 83 ILE A CA 1
ATOM 663 C C . ILE A 1 83 ? -15.742 -15.547 3.197 1 95.12 83 ILE A C 1
ATOM 665 O O . ILE A 1 83 ? -15.711 -14.727 4.121 1 95.12 83 ILE A O 1
ATOM 669 N N . ARG A 1 84 ? -15.18 -16.75 3.246 1 94.88 84 ARG A N 1
ATOM 670 C CA . ARG A 1 84 ? -14.586 -17.266 4.473 1 94.88 84 ARG A CA 1
ATOM 671 C C . ARG A 1 84 ? -13.07 -17.359 4.352 1 94.88 84 ARG A C 1
ATOM 673 O O . ARG A 1 84 ? -12.352 -17.172 5.336 1 94.88 84 ARG A O 1
ATOM 680 N N . VAL A 1 85 ? -12.602 -17.672 3.184 1 94.75 85 VAL A N 1
ATOM 681 C CA . VAL A 1 85 ? -11.164 -17.797 2.984 1 94.75 85 VAL A CA 1
ATOM 682 C C . VAL A 1 85 ? -10.758 -17.125 1.669 1 94.75 85 VAL A C 1
ATOM 684 O O . VAL A 1 85 ? -11.539 -17.109 0.715 1 94.75 85 VAL A O 1
ATOM 687 N N . GLY A 1 86 ? -9.594 -16.609 1.707 1 96.81 86 GLY A N 1
ATOM 688 C CA . GLY A 1 86 ? -9.047 -15.961 0.521 1 96.81 86 GLY A CA 1
ATOM 689 C C . GLY A 1 86 ? -7.875 -16.719 -0.073 1 96.81 86 GLY A C 1
ATOM 690 O O . GLY A 1 86 ? -7.191 -17.469 0.628 1 96.81 86 GLY A O 1
ATOM 691 N N . LEU A 1 87 ? -7.652 -16.547 -1.351 1 98 87 LEU A N 1
ATOM 692 C CA . LEU A 1 87 ? -6.508 -17.047 -2.098 1 98 87 LEU A CA 1
ATOM 693 C C . LEU A 1 87 ? -5.875 -15.953 -2.941 1 98 87 LEU A C 1
ATOM 695 O O . LEU A 1 87 ? -6.578 -15.211 -3.631 1 98 87 LEU A O 1
ATOM 699 N N . LEU A 1 88 ? -4.652 -15.758 -2.74 1 97 88 LEU A N 1
ATOM 700 C CA . LEU A 1 88 ? -3.869 -14.93 -3.65 1 97 88 LEU A CA 1
ATOM 701 C C . LEU A 1 88 ? -2.963 -15.789 -4.527 1 97 88 LEU A C 1
ATOM 703 O O . LEU A 1 88 ? -1.939 -16.297 -4.059 1 97 88 LEU A O 1
ATOM 707 N N . VAL A 1 89 ? -3.354 -15.914 -5.777 1 98.25 89 VAL A N 1
ATOM 708 C CA . VAL A 1 89 ? -2.689 -16.859 -6.68 1 98.25 89 VAL A CA 1
ATOM 709 C C . VAL A 1 89 ? -2.135 -16.094 -7.887 1 98.25 89 VAL A C 1
ATOM 711 O O . VAL A 1 89 ? -2.859 -15.352 -8.547 1 98.25 89 VAL A O 1
ATOM 714 N N . GLY A 1 90 ? -0.915 -16.281 -8.18 1 96.94 90 GLY A N 1
ATOM 715 C CA . GLY A 1 90 ? -0.295 -15.617 -9.32 1 96.94 90 GLY A CA 1
ATOM 716 C C . GLY A 1 90 ? 1.174 -15.961 -9.477 1 96.94 90 GLY A C 1
ATOM 717 O O . GLY A 1 90 ? 1.629 -17 -9 1 96.94 90 GLY A O 1
ATOM 718 N N . VAL A 1 91 ? 1.902 -15.102 -10.227 1 97.44 91 VAL A N 1
ATOM 719 C CA . VAL A 1 91 ? 3.311 -15.359 -10.516 1 97.44 91 VAL A CA 1
ATOM 720 C C . VAL A 1 91 ? 4.188 -14.539 -9.57 1 97.44 91 VAL A C 1
ATOM 722 O O . VAL A 1 91 ? 3.715 -13.578 -8.945 1 97.44 91 VAL A O 1
ATOM 725 N N . GLY A 1 92 ? 5.363 -14.906 -9.383 1 97.12 92 GLY A N 1
ATOM 726 C CA . GLY A 1 92 ? 6.352 -14.203 -8.586 1 97.12 92 GLY A CA 1
ATOM 727 C C . GLY A 1 92 ? 7.781 -14.516 -8.984 1 97.12 92 GLY A C 1
ATOM 728 O O . GLY A 1 92 ? 8.016 -15.328 -9.891 1 97.12 92 GLY A O 1
ATOM 729 N N . GLY A 1 93 ? 8.695 -13.812 -8.422 1 97.88 93 GLY A N 1
ATOM 730 C CA . GLY A 1 93 ? 10.109 -14.055 -8.633 1 97.88 93 GLY A CA 1
ATOM 731 C C . GLY A 1 93 ? 10.727 -14.977 -7.598 1 97.88 93 GLY A C 1
ATOM 732 O O . GLY A 1 93 ? 10.578 -14.75 -6.395 1 97.88 93 GLY A O 1
ATOM 733 N N . GLY A 1 94 ? 11.391 -15.914 -8.023 1 98.38 94 GLY A N 1
ATOM 734 C CA . GLY A 1 94 ? 11.992 -16.891 -7.133 1 98.38 94 GLY A CA 1
ATOM 735 C C . GLY A 1 94 ? 13.281 -16.422 -6.5 1 98.38 94 GLY A C 1
ATOM 736 O O . GLY A 1 94 ? 13.945 -15.523 -7.027 1 98.38 94 GLY A O 1
ATOM 737 N N . ALA A 1 95 ? 13.594 -17.031 -5.398 1 98.31 95 ALA A N 1
ATOM 738 C CA . ALA A 1 95 ? 14.844 -16.812 -4.676 1 98.31 95 ALA A CA 1
ATOM 739 C C . ALA A 1 95 ? 15.57 -18.125 -4.438 1 98.31 95 ALA A C 1
ATOM 741 O O . ALA A 1 95 ? 15.617 -18.625 -3.307 1 98.31 95 ALA A O 1
ATOM 742 N N . PRO A 1 96 ? 16.172 -18.594 -5.488 1 97.88 96 PRO A N 1
ATOM 743 C CA . PRO A 1 96 ? 16.875 -19.875 -5.344 1 97.88 96 PRO A CA 1
ATOM 744 C C . PRO A 1 96 ? 18.094 -19.766 -4.43 1 97.88 96 PRO A C 1
ATOM 746 O O . PRO A 1 96 ? 18.766 -18.734 -4.395 1 97.88 96 PRO A O 1
ATOM 749 N N . SER A 1 97 ? 18.391 -20.797 -3.711 1 96.5 97 SER A N 1
ATOM 750 C CA . SER A 1 97 ? 19.547 -20.938 -2.818 1 96.5 97 SER A CA 1
ATOM 751 C C . SER A 1 97 ? 20.016 -22.391 -2.762 1 96.5 97 SER A C 1
ATOM 753 O O . SER A 1 97 ? 19.359 -23.281 -3.266 1 96.5 97 SER A O 1
ATOM 755 N N . PRO A 1 98 ? 21.234 -22.609 -2.26 1 93 98 PRO A N 1
ATOM 756 C CA . PRO A 1 98 ? 21.688 -24 -2.1 1 93 98 PRO A CA 1
ATOM 757 C C . PRO A 1 98 ? 20.719 -24.844 -1.274 1 93 98 PRO A C 1
ATOM 759 O O . PRO A 1 98 ? 20.609 -26.047 -1.499 1 93 98 PRO A O 1
ATOM 762 N N . LYS A 1 99 ? 20.031 -24.25 -0.381 1 94.56 99 LYS A N 1
ATOM 763 C CA . LYS A 1 99 ? 19.062 -24.938 0.47 1 94.56 99 LYS A CA 1
ATOM 764 C C . LYS A 1 99 ? 17.766 -25.219 -0.278 1 94.56 99 LYS A C 1
ATOM 766 O O . LYS A 1 99 ? 17.094 -26.219 -0.018 1 94.56 99 LYS A O 1
ATOM 771 N N . HIS A 1 100 ? 17.406 -24.344 -1.16 1 96.75 100 HIS A N 1
ATOM 772 C CA . HIS A 1 100 ? 16.156 -24.438 -1.906 1 96.75 100 HIS A CA 1
ATOM 773 C C . HIS A 1 100 ? 16.406 -24.359 -3.408 1 96.75 100 HIS A C 1
ATOM 775 O O . HIS A 1 100 ? 16.562 -23.266 -3.963 1 96.75 100 HIS A O 1
ATOM 781 N N . ASP A 1 101 ? 16.25 -25.438 -4.098 1 96.44 101 ASP A N 1
ATOM 782 C CA . ASP A 1 101 ? 16.469 -25.484 -5.539 1 96.44 101 ASP A CA 1
ATOM 783 C C . ASP A 1 101 ? 15.219 -25.047 -6.297 1 96.44 101 ASP A C 1
ATOM 785 O O . ASP A 1 101 ? 14.633 -25.828 -7.047 1 96.44 101 ASP A O 1
ATOM 789 N N . ILE A 1 102 ? 14.922 -23.812 -6.18 1 98.06 102 ILE A N 1
ATOM 790 C CA . ILE A 1 102 ? 13.758 -23.25 -6.84 1 98.06 102 ILE A CA 1
ATOM 791 C C . ILE A 1 102 ? 14.055 -23.031 -8.32 1 98.06 102 ILE A C 1
ATOM 793 O O . ILE A 1 102 ? 15.07 -22.438 -8.68 1 98.06 102 ILE A O 1
ATOM 797 N N . ARG A 1 103 ? 13.188 -23.469 -9.156 1 97.44 103 ARG A N 1
ATOM 798 C CA . ARG A 1 103 ? 13.344 -23.359 -10.602 1 97.44 103 ARG A CA 1
ATOM 799 C C . ARG A 1 103 ? 12.156 -22.641 -11.227 1 97.44 103 ARG A C 1
ATOM 801 O O . ARG A 1 103 ? 11.125 -22.453 -10.578 1 97.44 103 ARG A O 1
ATOM 808 N N . LEU A 1 104 ? 12.406 -22.188 -12.484 1 97.62 104 LEU A N 1
ATOM 809 C CA . LEU A 1 104 ? 11.281 -21.594 -13.203 1 97.62 104 LEU A CA 1
ATOM 810 C C . LEU A 1 104 ? 10.172 -22.625 -13.406 1 97.62 104 LEU A C 1
ATOM 812 O O . LEU A 1 104 ? 10.445 -23.781 -13.742 1 97.62 104 LEU A O 1
ATOM 816 N N . GLY A 1 105 ? 8.922 -22.188 -13.102 1 97.69 105 GLY A N 1
ATOM 817 C CA . GLY A 1 105 ? 7.789 -23.094 -13.219 1 97.69 105 GLY A CA 1
ATOM 818 C C . GLY A 1 105 ? 7.426 -23.766 -11.906 1 97.69 105 GLY A C 1
ATOM 819 O O . GLY A 1 105 ? 6.328 -24.312 -11.758 1 97.69 105 GLY A O 1
ATOM 820 N N . ASP A 1 106 ? 8.352 -23.766 -10.938 1 98.56 106 ASP A N 1
ATOM 821 C CA . ASP A 1 106 ? 8.031 -24.266 -9.602 1 98.56 106 ASP A CA 1
ATOM 822 C C . ASP A 1 106 ? 6.973 -23.406 -8.93 1 98.56 106 ASP A C 1
ATOM 824 O O . ASP A 1 106 ? 6.559 -22.375 -9.469 1 98.56 106 ASP A O 1
ATOM 828 N N . ILE A 1 107 ? 6.516 -23.875 -7.801 1 98.81 107 ILE A N 1
ATOM 829 C CA . ILE A 1 107 ? 5.477 -23.188 -7.043 1 98.81 107 ILE A CA 1
ATOM 830 C C . ILE A 1 107 ? 5.98 -22.891 -5.633 1 98.81 107 ILE A C 1
ATOM 832 O O . ILE A 1 107 ? 6.621 -23.734 -5.004 1 98.81 107 ILE A O 1
ATOM 836 N N . VAL A 1 108 ? 5.754 -21.672 -5.164 1 98.81 108 VAL A N 1
ATOM 837 C CA . VAL A 1 108 ? 6.023 -21.328 -3.773 1 98.81 108 VAL A CA 1
ATOM 838 C C . VAL A 1 108 ? 4.711 -21.031 -3.051 1 98.81 108 VAL A C 1
ATOM 840 O O . VAL A 1 108 ? 3.895 -20.25 -3.533 1 98.81 108 VAL A O 1
ATOM 843 N N . VAL A 1 109 ? 4.496 -21.719 -1.976 1 98.75 109 VAL A N 1
ATOM 844 C CA . VAL A 1 109 ? 3.314 -21.531 -1.137 1 98.75 109 VAL A CA 1
ATOM 845 C C . VAL A 1 109 ? 3.715 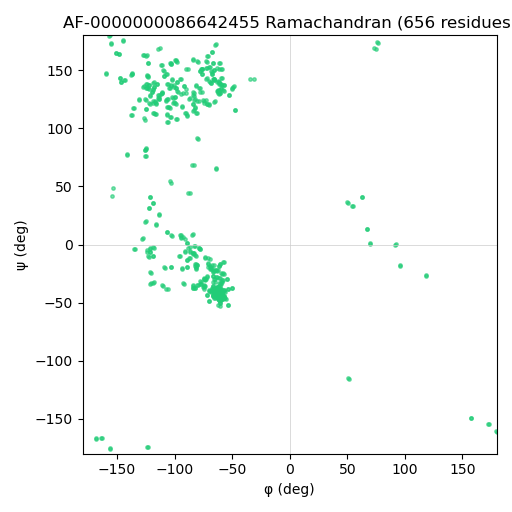-20.906 0.197 1 98.75 109 VAL A C 1
ATOM 847 O O . VAL A 1 109 ? 4.672 -21.359 0.836 1 98.75 109 VAL A O 1
ATOM 850 N N . SER A 1 110 ? 3.004 -19.875 0.581 1 98.31 110 SER A N 1
ATOM 851 C CA . SER A 1 110 ? 3.326 -19.203 1.832 1 98.31 110 SER A CA 1
ATOM 852 C C . SER A 1 110 ? 3.154 -20.125 3.025 1 98.31 110 SER A C 1
ATOM 854 O O . SER A 1 110 ? 2.135 -20.812 3.145 1 98.31 110 SER A O 1
ATOM 856 N N . ALA A 1 111 ? 4.105 -20.156 3.85 1 96.62 111 ALA A N 1
ATOM 857 C CA . ALA A 1 111 ? 4.105 -20.969 5.07 1 96.62 111 ALA A CA 1
ATOM 858 C C . ALA A 1 111 ? 4.871 -20.266 6.188 1 96.62 111 ALA A C 1
ATOM 860 O O . ALA A 1 111 ? 5.91 -19.641 5.941 1 96.62 111 ALA A O 1
ATOM 861 N N . PRO A 1 112 ? 4.328 -20.359 7.379 1 93 112 PRO A N 1
ATOM 862 C CA . PRO A 1 112 ? 5.012 -19.688 8.492 1 93 112 PRO A CA 1
ATOM 863 C C . PRO A 1 112 ? 6.426 -20.219 8.719 1 93 112 PRO A C 1
ATOM 865 O O . PRO A 1 112 ? 6.648 -21.438 8.672 1 93 112 PRO A O 1
ATOM 868 N N . ARG A 1 113 ? 7.316 -19.297 8.805 1 89.44 113 ARG A N 1
ATOM 869 C CA . ARG A 1 113 ? 8.711 -19.609 9.078 1 89.44 113 ARG A CA 1
ATOM 870 C C . ARG A 1 113 ? 9.383 -18.516 9.891 1 89.44 113 ARG A C 1
ATOM 872 O O . ARG A 1 113 ? 9.109 -17.328 9.68 1 89.44 113 ARG A O 1
ATOM 879 N N . GLY A 1 114 ? 10.297 -18.844 10.836 1 84 114 GLY A N 1
ATOM 880 C CA . GLY A 1 114 ? 11.148 -17.891 11.531 1 84 114 GLY A CA 1
ATOM 881 C C . GLY A 1 114 ? 10.375 -16.766 12.203 1 84 114 GLY A C 1
ATOM 882 O O . GLY A 1 114 ? 10.758 -15.602 12.125 1 84 114 GLY A O 1
ATOM 883 N N . GLY A 1 115 ? 9.258 -16.922 12.68 1 85.12 115 GLY A N 1
ATOM 884 C CA . GLY A 1 115 ? 8.5 -15.906 13.398 1 85.12 115 GLY A CA 1
ATOM 885 C C . GLY A 1 115 ? 7.586 -15.102 12.492 1 85.12 115 GLY A C 1
ATOM 886 O O . GLY A 1 115 ? 6.898 -14.188 12.953 1 85.12 115 GLY A O 1
ATOM 887 N N . ASN A 1 116 ? 7.586 -15.406 11.227 1 89.25 116 ASN A N 1
ATOM 888 C CA . ASN A 1 116 ? 6.688 -14.75 10.281 1 89.25 116 ASN A CA 1
ATOM 889 C C . ASN A 1 116 ? 5.508 -15.641 9.914 1 89.25 116 ASN A C 1
ATOM 891 O O . ASN A 1 116 ? 5.598 -16.859 10.008 1 89.25 116 ASN A O 1
ATOM 895 N N . GLY A 1 117 ? 4.387 -15.008 9.492 1 91.31 117 GLY A N 1
ATOM 896 C CA . GLY A 1 117 ? 3.162 -15.734 9.188 1 91.31 117 GLY A CA 1
ATOM 897 C C . GLY A 1 117 ? 3.137 -16.297 7.777 1 91.31 117 GLY A C 1
ATOM 898 O O . GLY A 1 117 ? 2.107 -16.812 7.324 1 91.31 117 GLY A O 1
ATOM 899 N N . GLY A 1 118 ? 4.203 -16.25 7.062 1 95.19 118 GLY A N 1
ATOM 900 C CA . GLY A 1 118 ? 4.289 -16.75 5.703 1 95.19 118 GLY A CA 1
ATOM 901 C C . GLY A 1 118 ? 4.617 -15.68 4.68 1 95.19 118 GLY A C 1
ATOM 902 O O . GLY A 1 118 ? 5.094 -15.977 3.586 1 95.19 118 GLY A O 1
ATOM 903 N N . VAL A 1 119 ? 4.227 -14.5 5.043 1 95.5 119 VAL A N 1
ATOM 904 C CA . VAL A 1 119 ? 4.539 -13.344 4.203 1 95.5 119 VAL A CA 1
ATOM 905 C C . VAL A 1 119 ? 5.285 -12.297 5.023 1 95.5 119 VAL A C 1
ATOM 907 O O . VAL A 1 119 ? 4.945 -12.047 6.184 1 95.5 119 VAL A O 1
ATOM 910 N N . PHE A 1 120 ? 6.246 -11.758 4.422 1 92.5 120 PHE A N 1
ATOM 911 C CA . PHE A 1 120 ? 7.082 -10.734 5.035 1 92.5 120 PHE A CA 1
ATOM 912 C C . PHE A 1 120 ? 7.113 -9.477 4.172 1 92.5 120 PHE A C 1
ATOM 914 O O . PHE A 1 120 ? 7.5 -9.531 3.004 1 92.5 120 PHE A O 1
ATOM 921 N N . GLN A 1 121 ? 6.613 -8.352 4.676 1 91.75 121 GLN A N 1
ATOM 922 C CA . GLN A 1 121 ? 6.742 -7.094 3.949 1 91.75 121 GLN A CA 1
ATOM 923 C C . GLN A 1 121 ? 8.117 -6.477 4.16 1 91.75 121 GLN A C 1
ATOM 925 O O . GLN A 1 121 ? 8.406 -5.93 5.23 1 91.75 121 GLN A O 1
ATOM 930 N N . TYR A 1 122 ? 8.922 -6.387 3.207 1 90.81 122 TYR A N 1
ATOM 931 C CA . TYR A 1 122 ? 10.344 -6.113 3.387 1 90.81 122 TYR A CA 1
ATOM 932 C C . TYR A 1 122 ? 10.609 -4.613 3.381 1 90.81 122 TYR A C 1
ATOM 934 O O . TYR A 1 122 ? 11.711 -4.172 3.742 1 90.81 122 TYR A O 1
ATOM 942 N N . ASP A 1 123 ? 9.633 -3.777 2.959 1 89.88 123 ASP A N 1
ATOM 943 C CA . ASP A 1 123 ? 9.914 -2.35 2.834 1 89.88 123 ASP A CA 1
ATOM 944 C C . ASP A 1 123 ? 9.062 -1.538 3.811 1 89.88 123 ASP A C 1
ATOM 946 O O . ASP A 1 123 ? 8.883 -0.332 3.631 1 89.88 123 ASP A O 1
ATOM 950 N N . PHE A 1 124 ? 8.508 -2.154 4.812 1 88.38 124 PHE A N 1
ATOM 951 C CA . PHE A 1 124 ? 7.703 -1.457 5.805 1 88.38 124 PHE A CA 1
ATOM 952 C C . PHE A 1 124 ? 8.461 -1.327 7.121 1 88.38 124 PHE A C 1
ATOM 954 O O . PHE A 1 124 ? 8.875 -2.33 7.707 1 88.38 124 PHE A O 1
ATOM 961 N N . GLY A 1 125 ? 8.562 -0.107 7.559 1 88.25 125 GLY A N 1
ATOM 962 C CA . GLY A 1 125 ? 9.266 0.074 8.82 1 88.25 125 GLY A CA 1
ATOM 963 C C . GLY A 1 125 ? 9.82 1.473 9 1 88.25 125 GLY A C 1
ATOM 964 O O . GLY A 1 125 ? 9.18 2.455 8.617 1 88.25 125 GLY A O 1
ATOM 965 N N . LYS A 1 126 ? 10.914 1.575 9.711 1 87.06 126 LYS A N 1
ATOM 966 C CA . LYS A 1 126 ? 11.562 2.842 10.031 1 87.06 126 LYS A CA 1
ATOM 967 C C . LYS A 1 126 ? 12.977 2.889 9.469 1 87.06 126 LYS A C 1
ATOM 969 O O . LYS A 1 126 ? 13.711 1.896 9.523 1 87.06 126 LYS A O 1
ATOM 974 N N . THR A 1 127 ? 13.281 3.924 8.828 1 86.38 127 THR A N 1
ATOM 975 C CA . THR A 1 127 ? 14.648 4.188 8.391 1 86.38 127 THR A CA 1
ATOM 976 C C . THR A 1 127 ? 15.344 5.145 9.359 1 86.38 127 THR A C 1
ATOM 978 O O . THR A 1 127 ? 14.969 6.312 9.469 1 86.38 127 THR A O 1
ATOM 981 N N . MET A 1 128 ? 16.234 4.641 10.102 1 85.19 128 MET A N 1
ATOM 982 C CA . MET A 1 128 ? 16.969 5.41 11.102 1 85.19 128 MET A CA 1
ATOM 983 C C . MET A 1 128 ? 18.359 5.762 10.602 1 85.19 128 MET A C 1
ATOM 985 O O . MET A 1 128 ? 19.031 4.945 9.953 1 85.19 128 MET A O 1
ATOM 989 N N . GLN A 1 129 ? 18.734 6.945 10.969 1 86.12 129 GLN A N 1
ATOM 990 C CA . GLN A 1 129 ? 20.031 7.418 10.516 1 86.12 129 GLN A CA 1
ATOM 991 C C . GLN A 1 129 ? 21.156 6.527 11.047 1 86.12 129 GLN A C 1
ATOM 993 O O . GLN A 1 129 ? 21.188 6.203 12.234 1 86.12 129 GLN A O 1
ATOM 998 N N . ASP A 1 130 ? 22 6.129 10.117 1 77.12 130 ASP A N 1
ATOM 999 C CA . ASP A 1 130 ? 23.203 5.355 10.406 1 77.12 130 ASP A CA 1
ATOM 1000 C C . ASP A 1 130 ? 22.859 3.963 10.922 1 77.12 130 ASP A C 1
ATOM 1002 O O . ASP A 1 130 ? 23.656 3.33 11.617 1 77.12 130 A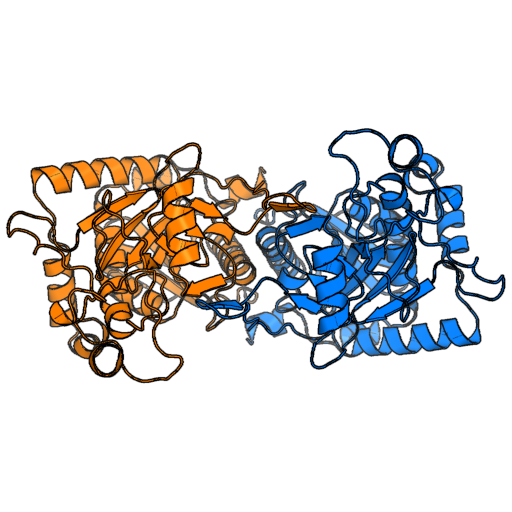SP A O 1
ATOM 1006 N N . GLN A 1 131 ? 21.641 3.592 10.773 1 81.06 131 GLN A N 1
ATOM 1007 C CA . GLN A 1 131 ? 21.203 2.254 11.156 1 81.06 131 GLN A CA 1
ATOM 1008 C C . GLN A 1 131 ? 20.562 1.526 9.977 1 81.06 131 GLN A C 1
ATOM 1010 O O . GLN A 1 131 ? 20.188 2.152 8.977 1 81.06 131 GLN A O 1
ATOM 1015 N N . ARG A 1 132 ? 20.594 0.183 10.062 1 79.5 132 ARG A N 1
ATOM 1016 C CA . ARG A 1 132 ? 19.906 -0.623 9.062 1 79.5 132 ARG A CA 1
ATOM 1017 C C . ARG A 1 132 ? 18.406 -0.422 9.141 1 79.5 132 ARG A C 1
ATOM 1019 O O . ARG A 1 132 ? 17.859 -0.135 10.211 1 79.5 132 ARG A O 1
ATOM 1026 N N . PHE A 1 133 ? 17.828 -0.573 7.992 1 84.88 133 PHE A N 1
ATOM 1027 C CA . PHE A 1 133 ? 16.375 -0.504 7.938 1 84.88 133 PHE A CA 1
ATOM 1028 C C . PHE A 1 133 ? 15.742 -1.465 8.938 1 84.88 133 PHE A C 1
ATOM 1030 O O . PHE A 1 133 ? 16.156 -2.623 9.039 1 84.88 133 PHE A O 1
ATOM 1037 N N . GLN A 1 134 ? 14.805 -0.873 9.758 1 81.44 134 GLN A N 1
ATOM 1038 C CA . GLN A 1 134 ? 14.102 -1.686 10.742 1 81.44 134 GLN A CA 1
ATOM 1039 C C . GLN A 1 134 ? 12.68 -1.999 10.281 1 81.44 134 GLN A C 1
ATOM 1041 O O . GLN A 1 134 ? 11.797 -1.138 10.336 1 81.44 134 GLN A O 1
ATOM 1046 N N . SER A 1 135 ? 12.547 -3.246 9.961 1 81.62 135 SER A N 1
ATOM 1047 C CA . SER A 1 135 ? 11.203 -3.674 9.57 1 81.62 135 SER A CA 1
ATOM 1048 C C . SER A 1 135 ? 10.289 -3.797 10.789 1 81.62 135 SER A C 1
ATOM 1050 O O . SER A 1 135 ? 10.664 -4.398 11.797 1 81.62 135 SER A O 1
ATOM 1052 N N . THR A 1 136 ? 9.141 -3.178 10.945 1 74.88 136 THR A N 1
ATOM 1053 C CA . THR A 1 136 ? 8.289 -3.191 12.125 1 74.88 136 THR A CA 1
ATOM 1054 C C . THR A 1 136 ? 6.922 -3.793 11.805 1 74.88 136 THR A C 1
ATOM 1056 O O . THR A 1 136 ? 6.137 -4.086 12.703 1 74.88 136 THR A O 1
ATOM 1059 N N . GLY A 1 137 ? 6.594 -4.184 10.625 1 73 137 GLY A N 1
ATOM 1060 C CA . GLY A 1 137 ? 5.254 -4.645 10.297 1 73 137 GLY A CA 1
ATOM 1061 C C . GLY A 1 137 ? 5.09 -6.145 10.445 1 73 137 GLY A C 1
ATOM 1062 O O . GLY A 1 137 ? 6.055 -6.898 10.297 1 73 137 GLY A O 1
ATOM 1063 N N . PHE A 1 138 ? 3.902 -6.559 11.086 1 79.62 138 PHE A N 1
ATOM 1064 C CA . PHE A 1 138 ? 3.539 -7.965 11.18 1 79.62 138 PHE A CA 1
ATOM 1065 C C . PHE A 1 138 ? 2.322 -8.273 10.32 1 79.62 138 PHE A C 1
ATOM 1067 O O . PHE A 1 138 ? 1.371 -7.488 10.273 1 79.62 138 PHE A O 1
ATOM 1074 N N . LEU A 1 139 ? 2.49 -9.273 9.578 1 87.31 139 LEU A N 1
ATOM 1075 C CA . LEU A 1 139 ? 1.376 -9.711 8.75 1 87.31 139 LEU A CA 1
ATOM 1076 C C . LEU A 1 139 ? 0.762 -10.992 9.289 1 87.31 139 LEU A C 1
ATOM 1078 O O . LEU A 1 139 ? 1.471 -11.844 9.844 1 87.31 139 LEU A O 1
ATOM 1082 N N . ASN A 1 140 ? -0.507 -11.141 9.141 1 87.31 140 ASN A N 1
ATOM 1083 C CA . ASN A 1 140 ? -1.237 -12.297 9.648 1 87.31 140 ASN A CA 1
ATOM 1084 C C . ASN A 1 140 ? -0.841 -13.57 8.914 1 87.31 140 ASN A C 1
ATOM 1086 O O . ASN A 1 140 ? -0.344 -13.516 7.785 1 87.31 140 ASN A O 1
ATOM 1090 N N . GLN A 1 141 ? -1.074 -14.664 9.633 1 90.69 141 GLN A N 1
ATOM 1091 C CA . GLN A 1 141 ? -0.907 -15.977 9.023 1 90.69 141 GLN A CA 1
ATOM 1092 C C . GLN A 1 141 ? -2.156 -16.391 8.25 1 90.69 141 GLN A C 1
ATOM 1094 O O . GLN A 1 141 ? -3.246 -15.867 8.5 1 90.69 141 GLN A O 1
ATOM 1099 N N . SER A 1 142 ? -1.899 -17.328 7.336 1 93.88 142 SER A N 1
ATOM 1100 C CA . SER A 1 142 ? -3.045 -17.906 6.633 1 93.88 142 SER A CA 1
ATOM 1101 C C . SER A 1 142 ? -3.99 -18.609 7.598 1 93.88 142 SER A C 1
ATOM 1103 O O . SER A 1 142 ? -3.557 -19.141 8.625 1 93.88 142 SER A O 1
ATOM 1105 N N . PRO A 1 143 ? -5.27 -18.688 7.328 1 92.94 143 PRO A N 1
ATOM 1106 C CA . PRO A 1 143 ? -6.23 -19.359 8.203 1 92.94 143 PRO A CA 1
ATOM 1107 C C . PRO A 1 143 ? -5.898 -20.828 8.414 1 92.94 143 PRO A C 1
ATOM 1109 O O . PRO A 1 143 ? -5.344 -21.484 7.527 1 92.94 143 PRO A O 1
ATOM 1112 N N . PRO A 1 144 ? -6.285 -21.375 9.586 1 91.25 144 PRO A N 1
ATOM 1113 C CA . PRO A 1 144 ? -5.957 -22.75 9.914 1 91.25 144 PRO A CA 1
ATOM 1114 C C . PRO A 1 144 ? -6.473 -23.75 8.875 1 91.25 144 PRO A C 1
ATOM 1116 O O . PRO A 1 144 ? -5.785 -24.719 8.547 1 91.25 144 PRO A O 1
ATOM 1119 N N . VAL A 1 145 ? -7.633 -23.531 8.359 1 94.12 145 VAL A N 1
ATOM 1120 C CA . VAL A 1 145 ? -8.227 -24.453 7.398 1 94.12 145 VAL A CA 1
ATOM 1121 C C . VAL A 1 145 ? -7.328 -24.562 6.168 1 94.12 145 VAL A C 1
ATOM 1123 O O . VAL A 1 145 ? -7.16 -25.656 5.609 1 94.12 145 VAL A O 1
ATOM 1126 N N . LEU A 1 146 ? -6.762 -23.422 5.754 1 96 146 LEU A N 1
ATOM 1127 C CA . LEU A 1 146 ? -5.879 -23.438 4.594 1 96 146 LEU A CA 1
ATOM 1128 C C . LEU A 1 146 ? -4.523 -24.047 4.945 1 96 146 LEU A C 1
ATOM 1130 O O . LEU A 1 146 ? -3.953 -24.797 4.152 1 96 146 LEU A O 1
ATOM 1134 N N . ARG A 1 147 ? -4.02 -23.766 6.109 1 94.81 147 ARG A N 1
ATOM 1135 C CA . ARG A 1 147 ? -2.74 -24.328 6.539 1 94.81 147 ARG A CA 1
ATOM 1136 C C . ARG A 1 147 ? -2.82 -25.844 6.672 1 94.81 147 ARG A C 1
ATOM 1138 O O . ARG A 1 147 ? -1.882 -26.562 6.305 1 94.81 147 ARG A O 1
ATOM 1145 N N . MET A 1 148 ? -3.91 -26.297 7.195 1 94.44 148 MET A N 1
ATOM 1146 C CA . MET A 1 148 ? -4.121 -27.734 7.309 1 94.44 148 MET A CA 1
ATOM 1147 C C . MET A 1 148 ? -4.195 -28.391 5.93 1 94.44 148 MET A C 1
ATOM 1149 O O . MET A 1 148 ? -3.66 -29.484 5.727 1 94.44 148 MET A O 1
ATOM 1153 N N . ALA A 1 149 ? -4.871 -27.719 5.07 1 96.06 149 ALA A N 1
ATOM 1154 C CA . ALA A 1 149 ? -4.961 -28.234 3.705 1 96.06 149 ALA A CA 1
ATOM 1155 C C . ALA A 1 149 ? -3.582 -28.312 3.057 1 96.06 149 ALA A C 1
ATOM 1157 O O . ALA A 1 149 ? -3.287 -29.25 2.32 1 96.06 149 ALA A O 1
ATOM 1158 N N . VAL A 1 150 ? -2.771 -27.297 3.283 1 97.5 150 VAL A N 1
ATOM 1159 C CA . VAL A 1 150 ? -1.408 -27.281 2.764 1 97.5 150 VAL A CA 1
ATOM 1160 C C . VAL A 1 150 ? -0.64 -28.5 3.291 1 97.5 150 VAL A C 1
ATOM 1162 O O . VAL A 1 150 ? 0.028 -29.188 2.527 1 97.5 150 VAL A O 1
ATOM 1165 N N . ASN A 1 151 ? -0.744 -28.766 4.586 1 95.75 151 ASN A N 1
ATOM 1166 C CA . ASN A 1 151 ? -0.078 -29.906 5.195 1 95.75 151 ASN A CA 1
ATOM 1167 C C . ASN A 1 151 ? -0.563 -31.219 4.594 1 95.75 151 ASN A C 1
ATOM 1169 O O . ASN A 1 151 ? 0.24 -32.125 4.301 1 95.75 151 ASN A O 1
ATOM 1173 N N . ALA A 1 152 ? -1.805 -31.328 4.441 1 95.81 152 ALA A N 1
ATOM 1174 C CA . ALA A 1 152 ? -2.393 -32.531 3.881 1 95.81 152 ALA A CA 1
ATOM 1175 C C . ALA A 1 152 ? -1.917 -32.781 2.449 1 95.81 152 ALA A C 1
ATOM 1177 O O . ALA A 1 152 ? -1.57 -33.906 2.076 1 95.81 152 ALA A O 1
ATOM 1178 N N . LEU A 1 153 ? -1.968 -31.703 1.691 1 97.12 153 LEU A N 1
ATOM 1179 C CA . LEU A 1 153 ? -1.567 -31.812 0.293 1 97.12 153 LEU A CA 1
ATOM 1180 C C . LEU A 1 153 ? -0.084 -32.156 0.179 1 97.12 153 LEU A C 1
ATOM 1182 O O . LEU A 1 153 ? 0.312 -32.938 -0.679 1 97.12 153 LEU A O 1
ATOM 1186 N N . GLU A 1 154 ? 0.705 -31.516 0.966 1 96.38 154 GLU A N 1
ATOM 1187 C CA . GLU A 1 154 ? 2.133 -31.812 0.994 1 96.38 154 GLU A CA 1
ATOM 1188 C C . GLU A 1 154 ? 2.379 -33.312 1.283 1 96.38 154 GLU A C 1
ATOM 1190 O O . GLU A 1 154 ? 3.223 -33.938 0.644 1 96.38 154 GLU A O 1
ATOM 1195 N N . ALA A 1 155 ? 1.709 -33.844 2.256 1 95.56 155 ALA A N 1
ATOM 1196 C CA . ALA A 1 155 ? 1.823 -35.25 2.602 1 95.56 155 ALA A CA 1
ATOM 1197 C C . ALA A 1 155 ? 1.403 -36.125 1.433 1 95.56 155 ALA A C 1
ATOM 1199 O O . ALA A 1 155 ? 2.055 -37.156 1.144 1 95.56 155 ALA A O 1
ATOM 1200 N N . GLN A 1 156 ? 0.368 -35.812 0.828 1 95.06 156 GLN A N 1
ATOM 1201 C CA . GLN A 1 156 ? -0.116 -36.562 -0.318 1 95.06 156 GLN A CA 1
ATOM 1202 C C . GLN A 1 156 ? 0.91 -36.562 -1.447 1 95.06 156 GLN A C 1
ATOM 1204 O O . GLN A 1 156 ? 1.149 -37.625 -2.068 1 95.06 156 GLN A O 1
ATOM 1209 N N . TYR A 1 157 ? 1.408 -35.344 -1.745 1 95.62 157 TYR A N 1
ATOM 1210 C CA . TYR A 1 157 ? 2.402 -35.25 -2.807 1 95.62 157 TYR A CA 1
ATOM 1211 C C . TYR A 1 157 ? 3.645 -36.062 -2.473 1 95.62 157 TYR A C 1
ATOM 1213 O O . TYR A 1 157 ? 4.289 -36.625 -3.365 1 95.62 157 TYR A O 1
ATOM 1221 N N . GLU A 1 158 ? 4.039 -36.156 -1.214 1 93 158 GLU A N 1
ATOM 1222 C CA . GLU A 1 158 ? 5.199 -36.906 -0.784 1 93 158 GLU A CA 1
ATOM 1223 C C . GLU A 1 158 ? 4.973 -38.406 -0.992 1 93 158 GLU A C 1
ATOM 1225 O O . GLU A 1 158 ? 5.883 -39.125 -1.413 1 93 158 GLU A O 1
ATOM 1230 N N . LEU A 1 159 ? 3.816 -38.906 -0.781 1 92.56 159 LEU A N 1
ATOM 1231 C CA . LEU A 1 159 ? 3.502 -40.312 -0.827 1 92.56 159 LEU A CA 1
ATOM 1232 C C . LEU A 1 159 ? 3.217 -40.781 -2.258 1 92.56 159 LEU A C 1
ATOM 1234 O O . LEU A 1 159 ? 3.602 -41.875 -2.656 1 92.56 159 LEU A O 1
ATOM 1238 N N . TYR A 1 160 ? 2.531 -39.875 -3.014 1 92.12 160 TYR A N 1
ATOM 1239 C CA . TYR A 1 160 ? 1.982 -40.375 -4.27 1 92.12 160 TYR A CA 1
ATOM 1240 C C . TYR A 1 160 ? 2.469 -39.562 -5.445 1 92.12 160 TYR A C 1
ATOM 1242 O O . TYR A 1 160 ? 2.203 -39.875 -6.605 1 92.12 160 TYR A O 1
ATOM 1250 N N . GLY A 1 161 ? 3.197 -38.469 -5.148 1 92.5 161 GLY A N 1
ATOM 1251 C CA . GLY A 1 161 ? 3.52 -37.562 -6.227 1 92.5 161 GLY A CA 1
ATOM 1252 C C . GLY A 1 161 ? 2.338 -36.719 -6.656 1 92.5 161 GLY A C 1
ATOM 1253 O O . GLY A 1 161 ? 1.216 -36.906 -6.188 1 92.5 161 GLY A O 1
ATOM 1254 N N . HIS A 1 162 ? 2.611 -35.688 -7.473 1 94.69 162 HIS A N 1
ATOM 1255 C CA . HIS A 1 162 ? 1.512 -34.875 -7.98 1 94.69 162 HIS A CA 1
ATOM 1256 C C . HIS A 1 162 ? 1.356 -35.062 -9.484 1 94.69 162 HIS A C 1
ATOM 1258 O O . HIS A 1 162 ? 2.18 -35.688 -10.133 1 94.69 162 HIS A O 1
ATOM 1264 N N . GLN A 1 163 ? 0.253 -34.562 -10.07 1 94.62 163 GLN A N 1
ATOM 1265 C CA . GLN A 1 163 ? -0.025 -34.625 -11.5 1 94.62 163 GLN A CA 1
ATOM 1266 C C . GLN A 1 163 ? -0.221 -33.25 -12.086 1 94.62 163 GLN A C 1
ATOM 1268 O O . GLN A 1 163 ? -1.057 -33.031 -12.969 1 94.62 163 GLN A O 1
ATOM 1273 N N . LEU A 1 164 ? 0.516 -32.25 -11.477 1 97 164 LEU A N 1
ATOM 1274 C CA . LEU A 1 164 ? 0.309 -30.844 -11.852 1 97 164 LEU A CA 1
ATOM 1275 C C . LEU A 1 164 ? 0.573 -30.641 -13.336 1 97 164 LEU A C 1
ATOM 1277 O O . LEU A 1 164 ? -0.221 -30 -14.023 1 97 164 LEU A O 1
ATOM 1281 N N . GLU A 1 165 ? 1.684 -31.172 -13.836 1 95.25 165 GLU A N 1
ATOM 1282 C CA . GLU A 1 165 ? 2.014 -31 -15.25 1 95.25 165 GLU A CA 1
ATOM 1283 C C . GLU A 1 165 ? 0.958 -31.656 -16.141 1 95.25 165 GLU A C 1
ATOM 1285 O O . GLU A 1 165 ? 0.585 -31.094 -17.172 1 95.25 165 GLU A O 1
ATOM 1290 N N . GLU A 1 166 ? 0.506 -32.812 -15.766 1 95.94 166 GLU A N 1
ATOM 1291 C CA . GLU A 1 166 ? -0.518 -33.531 -16.531 1 95.94 166 GLU A CA 1
ATOM 1292 C C . GLU A 1 166 ? -1.818 -32.719 -16.578 1 95.94 166 GLU A C 1
ATOM 1294 O O . GLU A 1 166 ? -2.479 -32.656 -17.609 1 95.94 166 GLU A O 1
ATOM 1299 N N . VAL A 1 167 ? -2.139 -32.188 -15.438 1 96.44 167 VAL A N 1
ATOM 1300 C CA . VAL A 1 167 ? -3.354 -31.391 -15.359 1 96.44 167 VAL A CA 1
ATOM 1301 C C . VAL A 1 167 ? -3.236 -30.188 -16.281 1 96.44 167 VAL A C 1
ATOM 1303 O O . VAL A 1 167 ? -4.176 -29.859 -17.016 1 96.44 167 VAL A O 1
ATOM 1306 N N . ILE A 1 168 ? -2.145 -29.484 -16.266 1 97.69 168 ILE A N 1
ATOM 1307 C CA . ILE A 1 168 ? -1.91 -28.312 -17.109 1 97.69 168 ILE A CA 1
ATOM 1308 C C . ILE A 1 168 ? -2.02 -28.703 -18.578 1 97.69 168 ILE A C 1
ATOM 1310 O O . ILE A 1 168 ? -2.715 -28.047 -19.359 1 97.69 168 ILE A O 1
ATOM 1314 N N . ASN A 1 169 ? -1.389 -29.828 -18.938 1 96.88 169 ASN A N 1
ATOM 1315 C CA . ASN A 1 169 ? -1.415 -30.281 -20.328 1 96.88 169 ASN A CA 1
ATOM 1316 C C . ASN A 1 169 ? -2.83 -30.641 -20.766 1 96.88 169 ASN A C 1
ATOM 1318 O O . ASN A 1 169 ? -3.205 -30.406 -21.922 1 96.88 169 ASN A O 1
ATOM 1322 N N . SER A 1 170 ? -3.549 -31.266 -19.906 1 97 170 SER A N 1
ATOM 1323 C CA . SER A 1 170 ? -4.93 -31.625 -20.234 1 97 170 SER A CA 1
ATOM 1324 C C . SER A 1 170 ? -5.754 -30.375 -20.547 1 97 170 SER A C 1
ATOM 1326 O O . SER A 1 170 ? -6.559 -30.375 -21.484 1 97 170 SER A O 1
ATOM 1328 N N . ILE A 1 171 ? -5.555 -29.328 -19.781 1 95.81 171 ILE A N 1
ATOM 1329 C CA . ILE A 1 171 ? -6.27 -28.078 -20 1 95.81 171 ILE A CA 1
ATOM 1330 C C . ILE A 1 171 ? -5.848 -27.469 -21.328 1 95.81 171 ILE A C 1
ATOM 1332 O O . ILE A 1 171 ? -6.695 -27 -22.109 1 95.81 171 ILE A O 1
ATOM 1336 N N . LEU A 1 172 ? -4.602 -27.469 -21.578 1 96.44 172 LEU A N 1
ATOM 1337 C CA . LEU A 1 172 ? -4.082 -26.891 -22.812 1 96.44 172 LEU A CA 1
ATOM 1338 C C . LEU A 1 172 ? -4.566 -27.688 -24.031 1 96.44 172 LEU A C 1
ATOM 1340 O O . LEU A 1 172 ? -4.754 -27.125 -25.109 1 96.44 172 LEU A O 1
ATOM 1344 N N . ASP A 1 173 ? -4.746 -28.984 -23.875 1 96.56 173 ASP A N 1
ATOM 1345 C CA . ASP A 1 173 ? -5.289 -29.812 -24.938 1 96.56 173 ASP A CA 1
ATOM 1346 C C . ASP A 1 173 ? -6.734 -29.422 -25.25 1 96.56 173 ASP A C 1
ATOM 1348 O O . ASP A 1 173 ? -7.145 -29.422 -26.422 1 96.56 173 ASP A O 1
ATOM 1352 N N . LYS A 1 174 ? -7.48 -29.125 -24.25 1 95 174 LYS A N 1
ATOM 1353 C CA . LYS A 1 174 ? -8.875 -28.734 -24.406 1 95 174 LYS A CA 1
ATOM 1354 C C . LYS A 1 174 ? -8.992 -27.312 -24.969 1 95 174 LYS A C 1
ATOM 1356 O O . LYS A 1 174 ? -9.984 -26.969 -25.609 1 95 174 LYS A O 1
ATOM 1361 N N . LYS A 1 175 ? -7.988 -26.516 -24.641 1 94.81 175 LYS A N 1
ATOM 1362 C CA . LYS A 1 175 ? -7.977 -25.125 -25.094 1 94.81 175 LYS A CA 1
ATOM 1363 C C . LYS A 1 175 ? -6.684 -24.797 -25.828 1 94.81 175 LYS A C 1
ATOM 1365 O O . LYS A 1 175 ? -5.859 -24.031 -25.328 1 94.81 175 LYS A O 1
ATOM 1370 N N . PRO A 1 176 ? -6.578 -25.141 -27.078 1 93.75 176 PRO A N 1
ATOM 1371 C CA . PRO A 1 176 ? -5.324 -25.031 -27.812 1 93.75 176 PRO A CA 1
ATOM 1372 C C . PRO A 1 176 ? -4.871 -23.594 -28.016 1 93.75 176 PRO A C 1
ATOM 1374 O O . PRO A 1 176 ? -3.676 -23.328 -28.172 1 93.75 176 PRO A O 1
ATOM 1377 N N . ARG A 1 177 ? -5.801 -22.625 -27.922 1 93.88 177 ARG A N 1
ATOM 1378 C CA . ARG A 1 177 ? -5.461 -21.203 -28.094 1 93.88 177 ARG A CA 1
ATOM 1379 C C . ARG A 1 177 ? -4.516 -20.734 -27 1 93.88 177 ARG A C 1
ATOM 1381 O O . ARG A 1 177 ? -3.771 -19.766 -27.203 1 93.88 177 ARG A O 1
ATOM 1388 N N . LEU A 1 178 ? -4.492 -21.406 -25.906 1 94.62 178 LEU A N 1
ATOM 1389 C CA . LEU A 1 178 ? -3.682 -21 -24.75 1 94.62 178 LEU A CA 1
ATOM 1390 C C . LEU A 1 178 ? -2.27 -21.562 -24.859 1 94.62 178 LEU A C 1
ATOM 1392 O O . LEU A 1 178 ? -1.365 -21.125 -24.156 1 94.62 178 LEU A O 1
ATOM 1396 N N . ARG A 1 179 ? -2.002 -22.484 -25.766 1 93.88 179 ARG A N 1
ATOM 1397 C CA . ARG A 1 179 ? -0.742 -23.219 -25.812 1 93.88 179 ARG A CA 1
ATOM 1398 C C . ARG A 1 179 ? 0.429 -22.281 -26.062 1 93.88 179 ARG A C 1
ATOM 1400 O O . ARG A 1 179 ? 1.496 -22.438 -25.469 1 93.88 179 ARG A O 1
ATOM 1407 N N . LYS A 1 180 ? 0.257 -21.344 -26.828 1 92.31 180 LYS A N 1
ATOM 1408 C CA . LYS A 1 180 ? 1.351 -20.453 -27.219 1 92.31 180 LYS A CA 1
ATOM 1409 C C . LYS A 1 180 ? 1.909 -19.703 -26.016 1 92.31 180 LYS A C 1
ATOM 1411 O O . LYS A 1 180 ? 3.127 -19.609 -25.859 1 92.31 180 LYS A O 1
ATOM 1416 N N . LYS A 1 181 ? 1.062 -19.312 -25.109 1 94.31 181 LYS A N 1
ATOM 1417 C CA . LYS A 1 181 ? 1.47 -18.438 -24.031 1 94.31 181 LYS A CA 1
ATOM 1418 C C . LYS A 1 181 ? 1.642 -19.203 -22.719 1 94.31 181 LYS A C 1
ATOM 1420 O O . LYS A 1 181 ? 2.373 -18.766 -21.828 1 94.31 181 LYS A O 1
ATOM 1425 N N . TYR A 1 182 ? 1.048 -20.391 -22.594 1 96.94 182 TYR A N 1
ATOM 1426 C CA . TYR A 1 182 ? 0.911 -20.953 -21.266 1 96.94 182 TYR A CA 1
ATOM 1427 C C . TYR A 1 182 ? 1.592 -22.312 -21.188 1 96.94 182 TYR A C 1
ATOM 1429 O O . TYR A 1 182 ? 1.645 -22.922 -20.109 1 96.94 182 TYR A O 1
ATOM 1437 N N . SER A 1 183 ? 2.152 -22.828 -22.297 1 96.75 183 SER A N 1
ATOM 1438 C CA . SER A 1 183 ? 2.865 -24.094 -22.281 1 96.75 183 SER A CA 1
ATOM 1439 C C . SER A 1 183 ? 4.211 -23.969 -21.578 1 96.75 183 SER A C 1
ATOM 1441 O O . SER A 1 183 ? 4.773 -22.875 -21.484 1 96.75 183 SER A O 1
ATOM 1443 N N . ARG A 1 184 ? 4.66 -25.062 -21.141 1 96.81 184 ARG A N 1
ATOM 1444 C CA . ARG A 1 184 ? 5.973 -25.078 -20.5 1 96.81 184 ARG A CA 1
ATOM 1445 C C . ARG A 1 184 ? 7.074 -24.75 -21.5 1 96.81 184 ARG A C 1
ATOM 1447 O O . ARG A 1 184 ? 7.199 -25.422 -22.531 1 96.81 184 ARG A O 1
ATOM 1454 N N . PRO A 1 185 ? 7.836 -23.703 -21.172 1 95.5 185 PRO A N 1
ATOM 1455 C CA . PRO A 1 185 ? 8.961 -23.406 -22.062 1 95.5 185 PRO A CA 1
ATOM 1456 C C . PRO A 1 185 ? 10.047 -24.484 -22.016 1 95.5 185 PRO A C 1
ATOM 1458 O O . PRO A 1 185 ? 10.039 -25.344 -21.141 1 95.5 185 PRO A O 1
ATOM 1461 N N . ASP A 1 186 ? 10.922 -24.422 -23 1 92.94 186 ASP A N 1
ATOM 1462 C CA . ASP A 1 186 ? 12.062 -25.328 -23.047 1 92.94 186 ASP A CA 1
ATOM 1463 C C . ASP A 1 186 ? 12.914 -25.219 -21.781 1 92.94 186 ASP A C 1
ATOM 1465 O O . ASP A 1 186 ? 13.25 -24.109 -21.359 1 92.94 186 ASP A O 1
ATOM 1469 N N . PRO A 1 187 ? 13.258 -26.359 -21.188 1 90.5 187 PRO A N 1
ATOM 1470 C CA . PRO A 1 187 ? 14.039 -26.344 -19.938 1 90.5 187 PRO A CA 1
ATOM 1471 C C . PRO A 1 187 ? 15.383 -25.625 -20.094 1 90.5 187 PRO A C 1
ATOM 1473 O O . PRO A 1 187 ? 15.938 -25.141 -19.109 1 90.5 187 PRO A O 1
ATOM 1476 N N . SER A 1 188 ? 15.914 -25.562 -21.266 1 88.81 188 SER A N 1
ATOM 1477 C CA . SER A 1 188 ? 17.188 -24.891 -21.516 1 88.81 188 SER A CA 1
ATOM 1478 C C 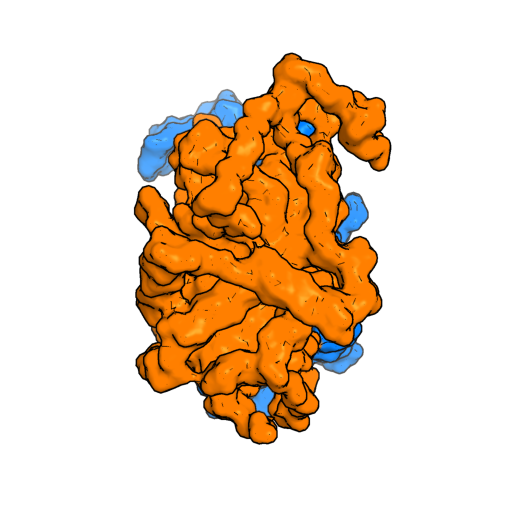. SER A 1 188 ? 17.094 -23.391 -21.281 1 88.81 188 SER A C 1
ATOM 1480 O O . SER A 1 188 ? 18.109 -22.719 -21.094 1 88.81 188 SER A O 1
ATOM 1482 N N . SER A 1 189 ? 15.797 -22.875 -21.266 1 91.5 189 SER A N 1
ATOM 1483 C CA . SER A 1 189 ? 15.609 -21.453 -21.062 1 91.5 189 SER A CA 1
ATOM 1484 C C . SER A 1 189 ? 15.609 -21.109 -19.562 1 91.5 189 SER A C 1
ATOM 1486 O O . SER A 1 189 ? 15.609 -19.938 -19.203 1 91.5 189 SER A O 1
ATOM 1488 N N . ASP A 1 190 ? 15.617 -22.109 -18.734 1 93.94 190 ASP A N 1
ATOM 1489 C CA . ASP A 1 190 ? 15.758 -21.906 -17.281 1 93.94 190 ASP A CA 1
ATOM 1490 C C . ASP A 1 190 ? 17.219 -21.688 -16.906 1 93.94 190 ASP A C 1
ATOM 1492 O O . ASP A 1 190 ? 17.938 -22.641 -16.594 1 93.94 190 ASP A O 1
ATOM 1496 N N . ARG A 1 191 ? 17.609 -20.438 -16.891 1 92.56 191 ARG A N 1
ATOM 1497 C CA . ARG A 1 191 ? 19 -20.094 -16.656 1 92.56 191 ARG A CA 1
ATOM 1498 C C . ARG A 1 191 ? 19.156 -19.281 -15.375 1 92.56 191 ARG A C 1
ATOM 1500 O O . ARG A 1 191 ? 18.5 -18.266 -15.195 1 92.56 191 ARG A O 1
ATOM 1507 N N . LEU A 1 192 ? 19.953 -19.75 -14.477 1 94.75 192 LEU A N 1
ATOM 1508 C CA . LEU A 1 192 ? 20.297 -19.031 -13.25 1 94.75 192 LEU A CA 1
ATOM 1509 C C . LEU A 1 192 ? 21.719 -18.5 -13.32 1 94.75 192 LEU A C 1
ATOM 1511 O O . LEU A 1 192 ? 22.672 -19.281 -13.438 1 94.75 192 LEU A O 1
ATOM 1515 N N . TYR A 1 193 ? 21.891 -17.234 -13.258 1 94.19 193 TYR A N 1
ATOM 1516 C CA . TYR A 1 193 ? 23.219 -16.609 -13.352 1 94.19 193 TYR A CA 1
ATOM 1517 C C . TYR A 1 193 ? 23.766 -16.297 -11.969 1 94.19 193 TYR A C 1
ATOM 1519 O O . TYR A 1 193 ? 23 -16.156 -11.008 1 94.19 193 TYR A O 1
ATOM 1527 N N . GLN A 1 194 ? 25.062 -16.203 -11.93 1 93.75 194 GLN A N 1
ATOM 1528 C CA . GLN A 1 194 ? 25.734 -15.75 -10.719 1 93.75 194 GLN A CA 1
ATOM 1529 C C . GLN A 1 194 ? 25.266 -14.352 -10.328 1 93.75 194 GLN A C 1
ATOM 1531 O O . GLN A 1 194 ? 25.047 -13.492 -11.188 1 93.75 194 GLN A O 1
ATOM 1536 N N . SER A 1 195 ? 25.156 -14.156 -9.023 1 92.44 195 SER A N 1
ATOM 1537 C CA . SER A 1 195 ? 24.625 -12.891 -8.523 1 92.44 195 SER A CA 1
ATOM 1538 C C . SER A 1 195 ? 25.547 -11.727 -8.906 1 92.44 195 SER A C 1
ATOM 1540 O O . SER A 1 195 ? 25.094 -10.578 -8.953 1 92.44 195 SER A O 1
ATOM 1542 N N . THR A 1 196 ? 26.797 -12.047 -9.172 1 90.38 196 THR A N 1
ATOM 1543 C CA . THR A 1 196 ? 27.781 -11.016 -9.492 1 90.38 196 THR A CA 1
ATOM 1544 C C . THR A 1 196 ? 27.672 -10.609 -10.961 1 90.38 196 THR A C 1
ATOM 1546 O O . THR A 1 196 ? 28.281 -9.617 -11.375 1 90.38 196 THR A O 1
ATOM 1549 N N . PHE A 1 197 ? 26.922 -11.344 -11.688 1 90.56 197 PHE A N 1
ATOM 1550 C CA . PHE A 1 197 ? 26.797 -11.07 -13.109 1 90.56 197 PHE A CA 1
ATOM 1551 C C . PHE A 1 197 ? 25.438 -10.453 -13.43 1 90.56 197 PHE A C 1
ATOM 1553 O O . PHE A 1 197 ? 24.406 -11.117 -13.328 1 90.56 197 PHE A O 1
ATOM 1560 N N . ALA A 1 198 ? 25.422 -9.211 -13.812 1 90.81 198 ALA A N 1
ATOM 1561 C CA . ALA A 1 198 ? 24.203 -8.508 -14.156 1 90.81 198 ALA A CA 1
ATOM 1562 C C . ALA A 1 198 ? 23.984 -8.492 -15.664 1 90.81 198 ALA A C 1
ATOM 1564 O O . ALA A 1 198 ? 24.938 -8.414 -16.438 1 90.81 198 ALA A O 1
ATOM 1565 N N . HIS A 1 199 ? 22.703 -8.672 -16.078 1 90.31 199 HIS A N 1
ATOM 1566 C CA . HIS A 1 199 ? 22.359 -8.531 -17.484 1 90.31 199 HIS A CA 1
ATOM 1567 C C . HIS A 1 199 ? 22.688 -7.129 -18 1 90.31 199 HIS A C 1
ATOM 1569 O O . HIS A 1 199 ? 22.438 -6.141 -17.297 1 90.31 199 HIS A O 1
ATOM 1575 N N . PRO A 1 200 ? 23.281 -7.152 -19.109 1 82.94 200 PRO A N 1
ATOM 1576 C CA . PRO A 1 200 ? 23.578 -5.824 -19.672 1 82.94 200 PRO A CA 1
ATOM 1577 C C . PRO A 1 200 ? 22.312 -5.012 -19.938 1 82.94 200 PRO A C 1
ATOM 1579 O O . PRO A 1 200 ? 21.25 -5.582 -20.219 1 82.94 200 PRO A O 1
ATOM 1582 N N . ASN A 1 201 ? 22.375 -3.77 -19.609 1 74.56 201 ASN A N 1
ATOM 1583 C CA . ASN A 1 201 ? 21.219 -2.883 -19.719 1 74.56 201 ASN A CA 1
ATOM 1584 C C . ASN A 1 201 ? 20.766 -2.719 -21.172 1 74.56 201 ASN A C 1
ATOM 1586 O O . ASN A 1 201 ? 20.891 -1.634 -21.75 1 74.56 201 ASN A O 1
ATOM 1590 N N . ASN A 1 202 ? 20.297 -3.715 -21.812 1 73.06 202 ASN A N 1
ATOM 1591 C CA . ASN A 1 202 ? 19.734 -3.699 -23.156 1 73.06 202 ASN A CA 1
ATOM 1592 C C . ASN A 1 202 ? 18.578 -4.695 -23.297 1 73.06 202 ASN A C 1
ATOM 1594 O O . ASN A 1 202 ? 18.266 -5.422 -22.359 1 73.06 202 ASN A O 1
ATOM 1598 N N . GLU A 1 203 ? 17.938 -4.695 -24.406 1 75.44 203 GLU A N 1
ATOM 1599 C CA . GLU A 1 203 ? 16.719 -5.469 -24.594 1 75.44 203 GLU A CA 1
ATOM 1600 C C . GLU A 1 203 ? 17.016 -6.867 -25.125 1 75.44 203 GLU A C 1
ATOM 1602 O O . GLU A 1 203 ? 16.109 -7.684 -25.297 1 75.44 203 GLU A O 1
ATOM 1607 N N . ALA A 1 204 ? 18.297 -7.184 -25.234 1 80.38 204 ALA A N 1
ATOM 1608 C CA . ALA A 1 204 ? 18.656 -8.469 -25.828 1 80.38 204 ALA A CA 1
ATOM 1609 C C . ALA A 1 204 ? 18.438 -9.609 -24.828 1 80.38 204 ALA A C 1
ATOM 1611 O O . ALA A 1 204 ? 18.5 -9.398 -23.609 1 80.38 204 ALA A O 1
ATOM 1612 N N . ASP A 1 205 ? 18.156 -10.734 -25.406 1 83.38 205 ASP A N 1
ATOM 1613 C CA . ASP A 1 205 ? 17.938 -11.93 -24.594 1 83.38 205 ASP A CA 1
ATOM 1614 C C . ASP A 1 205 ? 19.234 -12.398 -23.953 1 83.38 205 ASP A C 1
ATOM 1616 O O . ASP A 1 205 ? 20.312 -12.203 -24.5 1 83.38 205 ASP A O 1
ATOM 1620 N N . CYS A 1 206 ? 19.078 -13.031 -22.859 1 86.38 206 CYS A N 1
ATOM 1621 C CA . CYS A 1 206 ? 20.234 -13.5 -22.109 1 86.38 206 CYS A CA 1
ATOM 1622 C C . CYS A 1 206 ? 21.047 -14.516 -22.922 1 86.38 206 CYS A C 1
ATOM 1624 O O . CYS A 1 206 ? 22.266 -14.547 -22.828 1 86.38 206 CYS A O 1
ATOM 1626 N N . ALA A 1 207 ? 20.344 -15.359 -23.641 1 81.62 207 ALA A N 1
ATOM 1627 C CA . ALA A 1 207 ? 21.031 -16.359 -24.438 1 81.62 207 ALA A CA 1
ATOM 1628 C C . ALA A 1 207 ? 22 -15.719 -25.422 1 81.62 207 ALA A C 1
ATOM 1630 O O . ALA A 1 207 ? 23.031 -16.297 -25.75 1 81.62 207 ALA A O 1
ATOM 1631 N N . GLU A 1 208 ? 21.719 -14.492 -25.766 1 83.12 208 GLU A N 1
ATOM 1632 C CA . GLU A 1 208 ? 22.531 -13.789 -26.766 1 83.12 208 GLU A CA 1
ATOM 1633 C C . GLU A 1 208 ? 23.656 -13.008 -26.094 1 83.12 208 GLU A C 1
ATOM 1635 O O . GLU A 1 208 ? 24.766 -12.938 -26.625 1 83.12 208 GLU A O 1
ATOM 1640 N N . VAL A 1 209 ? 23.359 -12.508 -24.922 1 85.44 209 VAL A N 1
ATOM 1641 C CA . VAL A 1 209 ? 24.297 -11.484 -24.453 1 85.44 209 VAL A CA 1
ATOM 1642 C C . VAL A 1 209 ? 24.922 -11.922 -23.141 1 85.44 209 VAL A C 1
ATOM 1644 O O . VAL A 1 209 ? 25.969 -11.406 -22.734 1 85.44 209 VAL A O 1
ATOM 1647 N N . CYS A 1 210 ? 24.344 -12.727 -22.406 1 87.69 210 CYS A N 1
ATOM 1648 C CA . CYS A 1 210 ? 24.844 -13.078 -21.078 1 87.69 210 CYS A CA 1
ATOM 1649 C C . CYS A 1 210 ? 25.719 -14.328 -21.141 1 87.69 210 CYS A C 1
ATOM 1651 O O . CYS A 1 210 ? 26.562 -14.547 -20.281 1 87.69 210 CYS A O 1
ATOM 1653 N N . GLY A 1 211 ? 25.578 -15.133 -22.156 1 81.06 211 GLY A N 1
ATOM 1654 C CA . GLY A 1 211 ? 26.422 -16.297 -22.359 1 81.06 211 GLY A CA 1
ATOM 1655 C C . GLY A 1 211 ? 26.078 -17.453 -21.453 1 81.06 211 GLY A C 1
ATOM 1656 O O . GLY A 1 211 ? 25.234 -17.328 -20.562 1 81.06 211 GLY A O 1
ATOM 1657 N N . ASP A 1 212 ? 26.672 -18.609 -21.594 1 82 212 ASP A N 1
ATOM 1658 C CA . ASP A 1 212 ? 26.391 -19.844 -20.859 1 82 212 ASP A CA 1
ATOM 1659 C C . ASP A 1 212 ? 27.656 -20.391 -20.219 1 82 212 ASP A C 1
ATOM 1661 O O . ASP A 1 212 ? 27.734 -21.578 -19.875 1 82 212 ASP A O 1
ATOM 1665 N N . GLY A 1 213 ? 28.594 -19.516 -20.094 1 83.5 213 GLY A N 1
ATOM 1666 C CA . GLY A 1 213 ? 29.844 -19.969 -19.5 1 83.5 213 GLY A CA 1
ATOM 1667 C C . GLY A 1 213 ? 29.703 -20.328 -18.031 1 83.5 213 GLY A C 1
ATOM 1668 O O . GLY A 1 213 ? 28.844 -19.797 -17.328 1 83.5 213 GLY A O 1
ATOM 1669 N N . PRO A 1 214 ? 30.531 -21.328 -17.578 1 83.56 214 PRO A N 1
ATOM 1670 C CA . PRO A 1 214 ? 30.438 -21.812 -16.203 1 83.56 214 PRO A CA 1
ATOM 1671 C C . PRO A 1 214 ? 30.734 -20.719 -15.172 1 83.56 214 PRO A C 1
ATOM 1673 O O . PRO A 1 214 ? 30.359 -20.859 -14.008 1 83.56 214 PRO A O 1
ATOM 1676 N N . LEU A 1 215 ? 31.375 -19.672 -15.609 1 87 215 LEU A N 1
ATOM 1677 C CA . LEU A 1 215 ? 31.703 -18.594 -14.68 1 87 215 LEU A CA 1
ATOM 1678 C C . LEU A 1 215 ? 30.5 -17.672 -14.484 1 87 215 LEU A C 1
ATOM 1680 O O . LEU A 1 215 ? 30.438 -16.922 -13.508 1 87 215 LEU A O 1
ATOM 1684 N N . LYS A 1 216 ? 29.641 -17.75 -15.391 1 90.44 216 LYS A N 1
ATOM 1685 C CA . LYS A 1 216 ? 28.484 -16.844 -15.359 1 90.44 216 LYS A CA 1
ATOM 1686 C C . LYS A 1 216 ? 27.219 -17.578 -14.93 1 90.44 216 LYS A C 1
ATOM 1688 O O . LYS A 1 216 ? 26.453 -17.078 -14.109 1 90.44 216 LYS A O 1
ATOM 1693 N N . LEU A 1 217 ? 27.125 -18.781 -15.398 1 92.06 217 LEU A N 1
ATOM 1694 C CA . LEU A 1 217 ? 25.922 -19.562 -15.164 1 92.06 217 LEU A CA 1
ATOM 1695 C C . LEU A 1 217 ? 26.141 -20.547 -14.023 1 92.06 217 LEU A C 1
ATOM 1697 O O . LEU A 1 217 ? 27.188 -21.188 -13.922 1 92.06 217 LEU A O 1
ATOM 1701 N N . ILE A 1 218 ? 25.172 -20.656 -13.172 1 93.19 218 ILE A N 1
ATOM 1702 C CA . ILE A 1 218 ? 25.188 -21.672 -12.125 1 93.19 218 ILE A CA 1
ATOM 1703 C C . ILE A 1 218 ? 24.656 -23 -12.68 1 93.19 218 ILE A C 1
ATOM 1705 O O . ILE A 1 218 ? 23.484 -23.094 -13.062 1 93.19 218 ILE A O 1
ATOM 1709 N N . VAL A 1 219 ? 25.484 -23.984 -12.734 1 89.56 219 VAL A N 1
ATOM 1710 C CA . VAL A 1 219 ? 25.094 -25.281 -13.25 1 89.56 219 VAL A CA 1
ATOM 1711 C C . VAL A 1 219 ? 24.297 -26.047 -12.188 1 89.56 219 VAL A C 1
ATOM 1713 O O . VAL A 1 219 ? 24.781 -26.234 -11.07 1 89.56 219 VAL A O 1
ATOM 1716 N N . ARG A 1 220 ? 23.156 -26.406 -12.57 1 91.31 220 ARG A N 1
ATOM 1717 C CA . ARG A 1 220 ? 22.281 -27.156 -11.664 1 91.31 220 ARG A CA 1
ATOM 1718 C C . ARG A 1 220 ? 21.953 -28.531 -12.242 1 91.31 220 ARG A C 1
ATOM 1720 O O . ARG A 1 220 ? 21.734 -28.672 -13.445 1 91.31 220 ARG A O 1
ATOM 1727 N N . GLN A 1 221 ? 21.953 -29.516 -11.383 1 89 221 GLN A N 1
ATOM 1728 C CA . GLN A 1 221 ? 21.672 -30.891 -11.805 1 89 221 GLN A CA 1
ATOM 1729 C C . GLN A 1 221 ? 20.203 -31.047 -12.195 1 89 221 GLN A C 1
ATOM 1731 O O . GLN A 1 221 ? 19.328 -30.484 -11.539 1 89 221 GLN A O 1
ATOM 1736 N N . LYS A 1 222 ? 20.047 -31.812 -13.242 1 89.38 222 LYS A N 1
ATOM 1737 C CA . LYS A 1 222 ? 18.672 -32.094 -13.648 1 89.38 222 LYS A CA 1
ATOM 1738 C C . LYS A 1 222 ? 17.922 -32.875 -12.562 1 89.38 222 LYS A C 1
ATOM 1740 O O . LYS A 1 222 ? 18.484 -33.719 -11.891 1 89.38 222 LYS A O 1
ATOM 1745 N N . ARG A 1 223 ? 16.672 -32.469 -12.414 1 91 223 ARG A N 1
ATOM 1746 C CA . ARG A 1 223 ? 15.852 -33.219 -11.461 1 91 223 ARG A CA 1
ATOM 1747 C C . ARG A 1 223 ? 15.617 -34.625 -11.93 1 91 223 ARG A C 1
ATOM 1749 O O . ARG A 1 223 ? 15.469 -34.906 -13.125 1 91 223 ARG A O 1
ATOM 1756 N N . THR A 1 224 ? 15.625 -35.562 -10.984 1 86.94 224 THR A N 1
ATOM 1757 C CA . THR A 1 224 ? 15.445 -36.969 -11.305 1 86.94 224 THR A CA 1
ATOM 1758 C C . THR A 1 224 ? 14.008 -37.25 -11.734 1 86.94 224 THR A C 1
ATOM 1760 O O . THR A 1 224 ? 13.109 -36.438 -11.469 1 86.94 224 THR A O 1
ATOM 1763 N N . GLU A 1 225 ? 13.82 -38.344 -12.367 1 81.56 225 GLU A N 1
ATOM 1764 C CA . GLU A 1 225 ? 12.5 -38.719 -12.852 1 81.56 225 GLU A CA 1
ATOM 1765 C C . GLU A 1 225 ? 11.523 -38.938 -11.695 1 81.56 225 GLU A C 1
ATOM 1767 O O . GLU A 1 225 ? 10.312 -38.719 -11.852 1 81.56 225 GLU A O 1
ATOM 1772 N N . ASP A 1 226 ? 12.086 -39.312 -10.625 1 80.5 226 ASP A N 1
ATOM 1773 C CA . ASP A 1 226 ? 11.234 -39.562 -9.477 1 80.5 226 ASP A CA 1
ATOM 1774 C C . ASP A 1 226 ? 10.961 -38.312 -8.672 1 80.5 226 ASP A C 1
ATOM 1776 O O . ASP A 1 226 ? 10.156 -38.312 -7.746 1 80.5 226 ASP A O 1
ATOM 1780 N N . GLY A 1 227 ? 11.555 -37.312 -9.125 1 83.31 227 GLY A N 1
ATOM 1781 C CA . GLY A 1 227 ? 11.359 -36.062 -8.398 1 83.31 227 GLY A CA 1
ATOM 1782 C C . GLY A 1 227 ? 10.18 -35.25 -8.906 1 83.31 227 GLY A C 1
ATOM 1783 O O . GLY A 1 227 ? 9.758 -35.406 -10.055 1 83.31 227 GLY A O 1
ATOM 1784 N N . ASP A 1 228 ? 9.586 -34.5 -8.055 1 87.06 228 ASP A N 1
ATOM 1785 C CA . ASP A 1 228 ? 8.461 -33.656 -8.43 1 87.06 228 ASP A CA 1
ATOM 1786 C C . ASP A 1 228 ? 8.922 -32.5 -9.328 1 87.06 228 ASP A C 1
ATOM 1788 O O . ASP A 1 228 ? 9.844 -31.766 -8.984 1 87.06 228 ASP A O 1
ATOM 1792 N N . ASN A 1 229 ? 8.344 -32.469 -10.516 1 91.69 229 ASN A N 1
ATOM 1793 C CA . ASN A 1 229 ? 8.531 -31.375 -11.469 1 91.69 229 ASN A CA 1
ATOM 1794 C C . ASN A 1 229 ? 7.211 -30.953 -12.102 1 91.69 229 ASN A C 1
ATOM 1796 O O . ASN A 1 229 ? 6.652 -31.672 -12.93 1 91.69 229 ASN A O 1
ATOM 1800 N N . PRO A 1 230 ? 6.824 -29.703 -11.867 1 96.44 230 PRO A N 1
ATOM 1801 C CA . PRO A 1 230 ? 7.406 -28.688 -11 1 96.44 230 PRO A CA 1
ATOM 1802 C C . PRO A 1 230 ? 7.441 -29.109 -9.531 1 96.44 230 PRO A C 1
ATOM 1804 O O . PRO A 1 230 ? 6.695 -30 -9.125 1 96.44 230 PRO A O 1
ATOM 1807 N N . THR A 1 231 ? 8.312 -28.531 -8.812 1 97.44 231 THR A N 1
ATOM 1808 C CA . THR A 1 231 ? 8.422 -28.75 -7.371 1 97.44 231 THR A CA 1
ATOM 1809 C C . THR A 1 231 ? 7.656 -27.672 -6.602 1 97.44 231 THR A C 1
ATOM 1811 O O . THR A 1 231 ? 7.625 -26.516 -7.008 1 97.44 231 THR A O 1
ATOM 1814 N N . VAL A 1 232 ? 6.996 -28.062 -5.488 1 98.38 232 VAL A N 1
ATOM 1815 C CA . VAL A 1 232 ? 6.309 -27.125 -4.613 1 98.38 232 VAL A CA 1
ATOM 1816 C C . VAL A 1 232 ? 7.184 -26.797 -3.4 1 98.38 232 VAL A C 1
ATOM 1818 O O . VAL A 1 232 ? 7.641 -27.719 -2.705 1 98.38 232 VAL A O 1
ATOM 1821 N N . HIS A 1 233 ? 7.5 -25.594 -3.203 1 98.31 233 HIS A N 1
ATOM 1822 C CA . HIS A 1 233 ? 8.266 -25.109 -2.064 1 98.31 233 HIS A CA 1
ATOM 1823 C C . HIS A 1 233 ? 7.371 -24.375 -1.07 1 98.31 233 HIS A C 1
ATOM 1825 O O . HIS A 1 233 ? 6.473 -23.641 -1.469 1 98.31 233 HIS A O 1
ATOM 1831 N N . TYR A 1 234 ? 7.586 -24.625 0.198 1 98 234 TYR A N 1
ATOM 1832 C CA . TYR A 1 234 ? 6.789 -24 1.254 1 98 234 TYR A CA 1
ATOM 1833 C C . TYR A 1 234 ? 7.648 -23.109 2.133 1 98 234 TYR A C 1
ATOM 1835 O O . TYR A 1 234 ? 8.664 -23.547 2.68 1 98 234 TYR A O 1
ATOM 1843 N N . GLY A 1 235 ? 7.293 -21.812 2.217 1 97.56 235 GLY A N 1
ATOM 1844 C CA . GLY A 1 235 ? 8.094 -20.938 3.061 1 97.56 235 GLY A CA 1
ATOM 1845 C C . GLY A 1 235 ? 7.707 -19.469 2.936 1 97.56 235 GLY A C 1
ATOM 1846 O O . GLY A 1 235 ? 6.555 -19.156 2.633 1 97.56 235 GLY A O 1
ATOM 1847 N N . LEU A 1 236 ? 8.68 -18.609 3.219 1 97.25 236 LEU A N 1
ATOM 1848 C CA . LEU A 1 236 ? 8.422 -17.188 3.361 1 97.25 236 LEU A CA 1
ATOM 1849 C C . LEU A 1 236 ? 8.414 -16.5 2 1 97.25 236 LEU A C 1
ATOM 1851 O O . LEU A 1 236 ? 9.312 -16.703 1.186 1 97.25 236 LEU A O 1
ATOM 1855 N N . ILE A 1 237 ? 7.414 -15.727 1.773 1 97.75 237 ILE A N 1
ATOM 1856 C CA . ILE A 1 237 ? 7.273 -14.891 0.584 1 97.75 237 ILE A CA 1
ATOM 1857 C C . ILE A 1 237 ? 7.48 -13.43 0.956 1 97.75 237 ILE A C 1
ATOM 1859 O O . ILE A 1 237 ? 6.82 -12.906 1.86 1 97.75 237 ILE A O 1
ATOM 1863 N N . ALA A 1 238 ? 8.414 -12.766 0.305 1 96.19 238 ALA A N 1
ATOM 1864 C CA . ALA A 1 238 ? 8.68 -11.344 0.526 1 96.19 238 ALA A CA 1
ATOM 1865 C C . ALA A 1 238 ? 7.789 -10.477 -0.365 1 96.19 238 ALA A C 1
ATOM 1867 O O . ALA A 1 238 ? 7.754 -10.664 -1.583 1 96.19 238 ALA A O 1
ATOM 1868 N N . SER A 1 239 ? 7.078 -9.594 0.207 1 94.12 239 SER A N 1
ATOM 1869 C CA . SER A 1 239 ? 6.16 -8.703 -0.5 1 94.12 239 SER A CA 1
ATOM 1870 C C . SER A 1 239 ? 6.508 -7.238 -0.251 1 94.12 239 SER A C 1
ATOM 1872 O O . SER A 1 239 ? 6.855 -6.859 0.87 1 94.12 239 SER A O 1
ATOM 1874 N N . GLY A 1 240 ? 6.469 -6.371 -1.302 1 91.25 240 GLY A N 1
ATOM 1875 C CA . GLY A 1 240 ? 6.762 -4.949 -1.18 1 91.25 240 GLY A CA 1
ATOM 1876 C C . GLY A 1 240 ? 6.379 -4.152 -2.414 1 91.25 240 GLY A C 1
ATOM 1877 O O . GLY A 1 240 ? 5.754 -4.688 -3.332 1 91.25 240 GLY A O 1
ATOM 1878 N N . ASN A 1 241 ? 6.836 -2.9 -2.516 1 88.88 241 ASN A N 1
ATOM 1879 C CA . ASN A 1 241 ? 6.41 -1.969 -3.557 1 88.88 241 ASN A CA 1
ATOM 1880 C C . ASN A 1 241 ? 7.363 -1.985 -4.746 1 88.88 241 ASN A C 1
ATOM 1882 O O . ASN A 1 241 ? 7.18 -1.232 -5.707 1 88.88 241 ASN A O 1
ATOM 1886 N N . GLN A 1 242 ? 8.258 -2.865 -4.664 1 89.56 242 GLN A N 1
ATOM 1887 C CA . GLN A 1 242 ? 9.273 -2.834 -5.711 1 89.56 242 GLN A CA 1
ATOM 1888 C C . GLN A 1 242 ? 9.367 -4.18 -6.422 1 89.56 242 GLN A C 1
ATOM 1890 O O . GLN A 1 242 ? 9.32 -5.234 -5.781 1 89.56 242 GLN A O 1
ATOM 1895 N N . VAL A 1 243 ? 9.414 -4.117 -7.68 1 90.38 243 VAL A N 1
ATOM 1896 C CA . VAL A 1 243 ? 9.844 -5.297 -8.422 1 90.38 243 VAL A CA 1
ATOM 1897 C C . VAL A 1 243 ? 11.344 -5.512 -8.234 1 90.38 243 VAL A C 1
ATOM 1899 O O . VAL A 1 243 ? 12.148 -4.633 -8.555 1 90.38 243 VAL A O 1
ATOM 1902 N N . ILE A 1 244 ? 11.703 -6.613 -7.734 1 93.44 244 ILE A N 1
ATOM 1903 C CA . ILE A 1 244 ? 13.102 -6.891 -7.418 1 93.44 244 ILE A CA 1
ATOM 1904 C C . ILE A 1 244 ? 13.789 -7.512 -8.633 1 93.44 244 ILE A C 1
ATOM 1906 O O . ILE A 1 244 ? 13.477 -8.633 -9.023 1 93.44 244 ILE A O 1
ATOM 1910 N N . LYS A 1 245 ? 14.672 -6.797 -9.227 1 93.69 245 LYS A N 1
ATOM 1911 C CA . LYS A 1 245 ? 15.539 -7.25 -10.312 1 93.69 245 LYS A CA 1
ATOM 1912 C C . LYS A 1 245 ? 17.016 -7.094 -9.945 1 93.69 245 LYS A C 1
ATOM 1914 O O . LYS A 1 245 ? 17.812 -6.613 -10.75 1 93.69 245 LYS A O 1
ATOM 1919 N N . ASP A 1 246 ? 17.297 -7.43 -8.719 1 94.62 246 ASP A N 1
ATOM 1920 C CA . ASP A 1 246 ? 18.625 -7.262 -8.141 1 94.62 246 ASP A CA 1
ATOM 1921 C C . ASP A 1 246 ? 19.016 -8.484 -7.309 1 94.62 246 ASP A C 1
ATOM 1923 O O . ASP A 1 246 ? 18.547 -8.656 -6.188 1 94.62 246 ASP A O 1
ATOM 1927 N N . ALA A 1 247 ? 20 -9.188 -7.84 1 95.06 247 ALA A N 1
ATOM 1928 C CA . ALA A 1 247 ? 20.406 -10.438 -7.203 1 95.06 247 ALA A CA 1
ATOM 1929 C C . ALA A 1 247 ? 21.016 -10.18 -5.828 1 95.06 247 ALA A C 1
ATOM 1931 O O . ALA A 1 247 ? 20.922 -11.008 -4.926 1 95.06 247 ALA A O 1
ATOM 1932 N N . SER A 1 248 ? 21.641 -9.039 -5.641 1 94 248 SER A N 1
ATOM 1933 C CA . SER A 1 248 ? 22.266 -8.734 -4.355 1 94 248 SER A CA 1
ATOM 1934 C C . SER A 1 248 ? 21.203 -8.57 -3.262 1 94 248 SER A C 1
ATOM 1936 O O . SER A 1 248 ? 21.391 -9.047 -2.141 1 94 248 SER A O 1
ATOM 1938 N N . ILE A 1 249 ? 20.156 -7.887 -3.594 1 92.38 249 ILE A N 1
ATOM 1939 C CA . ILE A 1 249 ? 19.062 -7.703 -2.65 1 92.38 249 ILE A CA 1
ATOM 1940 C C . ILE A 1 249 ? 18.375 -9.039 -2.385 1 92.38 249 ILE A C 1
ATOM 1942 O O . ILE A 1 249 ? 18.078 -9.375 -1.236 1 92.38 249 ILE A O 1
ATOM 1946 N N . ARG A 1 250 ? 18.141 -9.797 -3.455 1 96 250 ARG A N 1
ATOM 1947 C CA . ARG A 1 250 ? 17.578 -11.133 -3.332 1 96 250 ARG A CA 1
ATOM 1948 C C . ARG A 1 250 ? 18.391 -11.984 -2.359 1 96 250 ARG A C 1
ATOM 1950 O O . ARG A 1 250 ? 17.844 -12.516 -1.389 1 96 250 ARG A O 1
ATOM 1957 N N . ASP A 1 251 ? 19.688 -12.031 -2.586 1 96.69 251 ASP A N 1
ATOM 1958 C CA . ASP A 1 251 ? 20.562 -12.883 -1.784 1 96.69 251 ASP A CA 1
ATOM 1959 C C . ASP A 1 251 ? 20.594 -12.414 -0.332 1 96.69 251 ASP A C 1
ATOM 1961 O O . ASP A 1 251 ? 20.688 -13.234 0.587 1 96.69 251 ASP A O 1
ATOM 1965 N N . ALA A 1 252 ? 20.578 -11.117 -0.141 1 94.38 252 ALA A N 1
ATOM 1966 C CA . ALA A 1 252 ? 20.578 -10.586 1.219 1 94.38 252 ALA A CA 1
ATOM 1967 C C . ALA A 1 252 ? 19.344 -11.062 1.988 1 94.38 252 ALA A C 1
ATOM 1969 O O . ALA A 1 252 ? 19.453 -11.477 3.145 1 94.38 252 ALA A O 1
ATOM 1970 N N . LEU A 1 253 ? 18.188 -11.047 1.365 1 94.44 253 LEU A N 1
ATOM 1971 C CA . LEU A 1 253 ? 16.953 -11.43 2.041 1 94.44 253 LEU A CA 1
ATOM 1972 C C . LEU A 1 253 ? 16.891 -12.945 2.221 1 94.44 253 LEU A C 1
ATOM 1974 O O . LEU A 1 253 ? 16.266 -13.43 3.172 1 94.44 253 LEU A O 1
ATOM 1978 N N . ILE A 1 254 ? 17.516 -13.727 1.31 1 96.62 254 ILE A N 1
ATOM 1979 C CA . ILE A 1 254 ? 17.656 -15.164 1.516 1 96.62 254 ILE A CA 1
ATOM 1980 C C . ILE A 1 254 ? 18.453 -15.422 2.789 1 96.62 254 ILE A C 1
ATOM 1982 O O . ILE A 1 254 ? 18.031 -16.203 3.646 1 96.62 254 ILE A O 1
ATOM 1986 N N . ARG A 1 255 ? 19.578 -14.75 2.863 1 95.56 255 ARG A N 1
ATOM 1987 C CA . ARG A 1 255 ? 20.484 -14.961 3.99 1 95.56 255 ARG A CA 1
ATOM 1988 C C . ARG A 1 255 ? 19.812 -14.547 5.305 1 95.56 255 ARG A C 1
ATOM 1990 O O . ARG A 1 255 ? 19.922 -15.266 6.305 1 95.56 255 ARG A O 1
ATOM 1997 N N . GLU A 1 256 ? 19.094 -13.484 5.277 1 92.5 256 GLU A N 1
ATOM 1998 C CA . GLU A 1 256 ? 18.578 -12.898 6.508 1 92.5 256 GLU A CA 1
ATOM 1999 C C . GLU A 1 256 ? 17.281 -13.578 6.941 1 92.5 256 GLU A C 1
ATOM 2001 O O . GLU A 1 256 ? 17.031 -13.742 8.141 1 92.5 256 GLU A O 1
ATOM 2006 N N . ARG A 1 257 ? 16.453 -13.984 5.961 1 93.94 257 ARG A N 1
ATOM 2007 C CA . ARG A 1 257 ? 15.094 -14.375 6.336 1 93.94 257 ARG A CA 1
ATOM 2008 C C . ARG A 1 257 ? 14.68 -15.672 5.652 1 93.94 257 ARG A C 1
ATOM 2010 O O . ARG A 1 257 ? 13.555 -16.156 5.832 1 93.94 257 ARG A O 1
ATOM 2017 N N . ASP A 1 258 ? 15.531 -16.203 4.801 1 96.94 258 ASP A N 1
ATOM 2018 C CA . ASP A 1 258 ? 15.242 -17.438 4.078 1 96.94 258 ASP A CA 1
ATOM 2019 C C . ASP A 1 258 ? 14.031 -17.281 3.16 1 96.94 258 ASP A C 1
ATOM 2021 O O . ASP A 1 258 ? 13.156 -18.141 3.121 1 96.94 258 ASP A O 1
ATOM 2025 N N . VAL A 1 259 ? 13.984 -16.109 2.512 1 97.06 259 VAL A N 1
ATOM 2026 C CA . VAL A 1 259 ? 12.906 -15.789 1.584 1 97.06 259 VAL A CA 1
ATOM 2027 C C . VAL A 1 259 ? 12.969 -16.719 0.378 1 97.06 259 VAL A C 1
ATOM 2029 O O . VAL A 1 259 ? 14.047 -17.016 -0.135 1 97.06 259 VAL A O 1
ATOM 2032 N N . LEU A 1 260 ? 11.773 -17.156 -0.131 1 98.56 260 LEU A N 1
ATOM 2033 C CA . LEU A 1 260 ? 11.711 -18.094 -1.252 1 98.56 260 LEU A CA 1
ATOM 2034 C C . LEU A 1 260 ? 11.219 -17.391 -2.516 1 98.56 260 LEU A C 1
ATOM 2036 O O . LEU A 1 260 ? 11.453 -17.875 -3.627 1 98.56 260 LEU A O 1
ATOM 2040 N N . CYS A 1 261 ? 10.555 -16.266 -2.34 1 98.31 261 CYS A N 1
ATOM 2041 C CA . CYS A 1 261 ? 9.859 -15.648 -3.461 1 98.31 261 CYS A CA 1
ATOM 2042 C C . CYS A 1 261 ? 9.602 -14.172 -3.193 1 98.31 261 CYS A C 1
ATOM 2044 O O . CYS A 1 261 ? 9.438 -13.766 -2.043 1 98.31 261 CYS A O 1
ATOM 2046 N N . PHE A 1 262 ? 9.625 -13.375 -4.254 1 97.19 262 PHE A N 1
ATOM 2047 C CA . PHE A 1 262 ? 9.297 -11.961 -4.184 1 97.19 262 PHE A CA 1
ATOM 2048 C C . PHE A 1 262 ? 8.039 -11.656 -4.98 1 97.19 262 PHE A C 1
ATOM 2050 O O . PHE A 1 262 ? 7.84 -12.188 -6.07 1 97.19 262 PHE A O 1
ATOM 2057 N N . GLU A 1 263 ? 7.195 -10.867 -4.488 1 94.69 263 GLU A N 1
ATOM 2058 C CA . GLU A 1 263 ? 6.02 -10.391 -5.207 1 94.69 263 GLU A CA 1
ATOM 2059 C C . GLU A 1 263 ? 5.523 -9.062 -4.637 1 94.69 263 GLU A C 1
ATOM 2061 O O . GLU A 1 263 ? 6.199 -8.445 -3.816 1 94.69 263 GLU A O 1
ATOM 2066 N N . MET A 1 264 ? 4.348 -8.508 -5.141 1 92.06 264 MET A N 1
ATOM 2067 C CA . MET A 1 264 ? 4.074 -7.102 -4.836 1 92.06 264 MET A CA 1
ATOM 2068 C C . MET A 1 264 ? 2.678 -6.934 -4.246 1 92.06 264 MET A C 1
ATOM 2070 O O . MET A 1 264 ? 2.262 -5.82 -3.936 1 92.06 264 MET A O 1
ATOM 2074 N N . GLU A 1 265 ? 1.916 -7.973 -3.977 1 91.25 265 GLU A N 1
ATOM 2075 C CA . GLU A 1 265 ? 0.514 -7.758 -3.631 1 91.25 265 GLU A CA 1
ATOM 2076 C C . GLU A 1 265 ? 0.21 -8.258 -2.221 1 91.25 265 GLU A C 1
ATOM 2078 O O . GLU A 1 265 ? -0.63 -7.691 -1.522 1 91.25 265 GLU A O 1
ATOM 2083 N N . ALA A 1 266 ? 0.818 -9.258 -1.728 1 93.38 266 ALA A N 1
ATOM 2084 C CA . ALA A 1 266 ? 0.398 -10.023 -0.554 1 93.38 266 ALA A CA 1
ATOM 2085 C C . ALA A 1 266 ? 0.385 -9.141 0.694 1 93.38 266 ALA A C 1
ATOM 2087 O O . ALA A 1 266 ? -0.49 -9.281 1.551 1 93.38 266 ALA A O 1
ATOM 2088 N N . ALA A 1 267 ? 1.333 -8.234 0.804 1 89.38 267 ALA A N 1
ATOM 2089 C CA . ALA A 1 267 ? 1.429 -7.387 1.985 1 89.38 267 ALA A CA 1
ATOM 2090 C C . ALA A 1 267 ? 0.172 -6.535 2.15 1 89.38 267 ALA A C 1
ATOM 2092 O O . ALA A 1 267 ? -0.203 -6.184 3.271 1 89.38 267 ALA A O 1
ATOM 2093 N N . GLY A 1 268 ? -0.446 -6.234 1.093 1 85.31 268 GLY A N 1
ATOM 2094 C CA . GLY A 1 268 ? -1.649 -5.422 1.134 1 85.31 268 GLY A CA 1
ATOM 2095 C C . GLY A 1 268 ? -2.898 -6.219 1.453 1 85.31 268 GLY A C 1
ATOM 2096 O O . GLY A 1 268 ? -3.977 -5.648 1.638 1 85.31 268 GLY A O 1
ATOM 2097 N N . LEU A 1 269 ? -2.803 -7.531 1.634 1 89.62 269 LEU A N 1
ATOM 2098 C CA . LEU A 1 269 ? -3.982 -8.383 1.737 1 89.62 269 LEU A CA 1
ATOM 2099 C C . LEU A 1 269 ? -4.004 -9.125 3.068 1 89.62 269 LEU A C 1
ATOM 2101 O O . LEU A 1 269 ? -5.062 -9.289 3.68 1 89.62 269 LEU A O 1
ATOM 2105 N N . MET A 1 270 ? -2.896 -9.477 3.561 1 90.31 270 MET A N 1
ATOM 2106 C CA . MET A 1 270 ? -2.781 -10.484 4.605 1 90.31 270 MET A CA 1
ATOM 2107 C C . MET A 1 270 ? -3.562 -10.078 5.848 1 90.31 270 MET A C 1
ATOM 2109 O O . MET A 1 270 ? -4.16 -10.922 6.516 1 90.31 270 MET A O 1
ATOM 2113 N N . ASN A 1 271 ? -3.633 -8.812 6.094 1 85.12 271 ASN A N 1
ATOM 2114 C CA . ASN A 1 271 ? -4.238 -8.375 7.348 1 85.12 271 ASN A CA 1
ATOM 2115 C C . ASN A 1 271 ? -5.742 -8.164 7.203 1 85.12 271 ASN A C 1
ATOM 2117 O O . ASN A 1 271 ? -6.469 -8.141 8.195 1 85.12 271 ASN A O 1
ATOM 2121 N N . HIS A 1 272 ? -6.215 -8.008 5.973 1 84.25 272 HIS A N 1
ATOM 2122 C CA . HIS A 1 272 ? -7.621 -7.672 5.781 1 84.25 272 HIS A CA 1
ATOM 2123 C C . HIS A 1 272 ? -8.328 -8.727 4.934 1 84.25 272 HIS A C 1
ATOM 2125 O O . HIS A 1 272 ? -9.547 -8.664 4.742 1 84.25 272 HIS A O 1
ATOM 2131 N N . PHE A 1 273 ? -7.594 -9.609 4.453 1 91.31 273 PHE A N 1
ATOM 2132 C CA . PHE A 1 273 ? -8.07 -10.703 3.615 1 91.31 273 PHE A CA 1
ATOM 2133 C C . PHE A 1 273 ? -7.332 -12 3.941 1 91.31 273 PHE A C 1
ATOM 2135 O O . PHE A 1 273 ? -6.406 -12.391 3.225 1 91.31 273 PHE A O 1
ATOM 2142 N N . PRO A 1 274 ? -7.75 -12.617 5.082 1 91.94 274 PRO A N 1
ATOM 2143 C CA . PRO A 1 274 ? -7.09 -13.883 5.406 1 91.94 274 PRO A CA 1
ATOM 2144 C C . PRO A 1 274 ? -7.008 -14.828 4.211 1 91.94 274 PRO A C 1
ATOM 2146 O O . PRO A 1 274 ? -8.039 -15.297 3.719 1 91.94 274 PRO A O 1
ATOM 2149 N N . CYS A 1 275 ? -5.766 -15.094 3.793 1 95.62 275 CYS A N 1
ATOM 2150 C CA . CYS A 1 275 ? -5.629 -15.844 2.551 1 95.62 275 CYS A CA 1
ATOM 2151 C C . CYS A 1 275 ? -4.344 -16.656 2.551 1 95.62 275 CYS A C 1
ATOM 2153 O O . CYS A 1 275 ? -3.529 -16.547 3.469 1 95.62 275 CYS A O 1
ATOM 2155 N N . LEU A 1 276 ? -4.254 -17.562 1.684 1 97.94 276 LEU A N 1
ATOM 2156 C CA . LEU A 1 276 ? -3.037 -18.281 1.319 1 97.94 276 LEU A CA 1
ATOM 2157 C C . LEU A 1 276 ? -2.424 -17.703 0.049 1 97.94 276 LEU A C 1
ATOM 2159 O O . LEU A 1 276 ? -3.141 -17.391 -0.907 1 97.94 276 LEU A O 1
ATOM 2163 N N . VAL A 1 277 ? -1.126 -17.5 0.07 1 98.38 277 VAL A N 1
ATOM 2164 C CA . VAL A 1 277 ? -0.433 -16.953 -1.096 1 98.38 277 VAL A CA 1
ATOM 2165 C C . VAL A 1 277 ? 0.26 -18.094 -1.854 1 98.38 277 VAL A C 1
ATOM 2167 O O . VAL A 1 277 ? 1.057 -18.828 -1.28 1 98.38 277 VAL A O 1
ATOM 2170 N N . VAL A 1 278 ? -0.049 -18.266 -3.111 1 98.81 278 VAL A N 1
ATOM 2171 C CA . VAL A 1 278 ? 0.546 -19.25 -4.004 1 98.81 278 VAL A CA 1
ATOM 2172 C C . VAL A 1 278 ? 1.159 -18.547 -5.215 1 98.81 278 VAL A C 1
ATOM 2174 O O . VAL A 1 278 ? 0.462 -17.859 -5.957 1 98.81 278 VAL A O 1
ATOM 2177 N N . ARG A 1 279 ? 2.422 -18.734 -5.422 1 98.75 279 ARG A N 1
ATOM 2178 C CA . ARG A 1 279 ? 3.1 -18.047 -6.523 1 98.75 279 ARG A CA 1
ATOM 2179 C C . ARG A 1 279 ? 3.826 -19.062 -7.414 1 98.75 279 ARG A C 1
ATOM 2181 O O . ARG A 1 279 ? 4.59 -19.891 -6.922 1 98.75 279 ARG A O 1
ATOM 2188 N N . GLY A 1 280 ? 3.518 -19.031 -8.719 1 98.75 280 GLY A N 1
ATOM 2189 C CA . GLY A 1 280 ? 4.367 -19.703 -9.695 1 98.75 280 GLY A CA 1
ATOM 2190 C C . GLY A 1 280 ? 5.609 -18.906 -10.047 1 98.75 280 GLY A C 1
ATOM 2191 O O . GLY A 1 280 ? 5.527 -17.703 -10.305 1 98.75 280 GLY A O 1
ATOM 2192 N N . ILE A 1 281 ? 6.734 -19.516 -10.094 1 98.62 281 ILE A N 1
ATOM 2193 C CA . ILE A 1 281 ? 8 -18.812 -10.266 1 98.62 281 ILE A CA 1
ATOM 2194 C C . ILE A 1 281 ? 8.258 -18.562 -11.75 1 98.62 281 ILE A C 1
ATOM 2196 O O . ILE A 1 281 ? 8.344 -19.516 -12.531 1 98.62 281 ILE A O 1
ATOM 2200 N N . CYS A 1 282 ? 8.406 -17.297 -12.148 1 97.94 282 CYS A N 1
ATOM 2201 C CA . CYS A 1 282 ? 8.555 -16.969 -13.562 1 97.94 282 CYS A CA 1
ATOM 2202 C C . CYS A 1 282 ? 9.891 -16.297 -13.836 1 97.94 282 CYS A C 1
ATOM 2204 O O . CYS A 1 282 ? 10.281 -16.109 -14.992 1 97.94 282 CYS A O 1
ATOM 2206 N N . ASP A 1 283 ? 10.609 -15.922 -12.828 1 96.81 283 ASP A N 1
ATOM 2207 C CA . ASP A 1 283 ? 11.945 -15.344 -12.914 1 96.81 283 ASP A CA 1
ATOM 2208 C C . ASP A 1 283 ? 12.719 -15.539 -11.609 1 96.81 283 ASP A C 1
ATOM 2210 O O . ASP A 1 283 ? 12.203 -16.141 -10.664 1 96.81 283 ASP A O 1
ATOM 2214 N N . TYR A 1 284 ? 13.977 -15.07 -11.547 1 97.12 284 TYR A N 1
ATOM 2215 C CA . TYR A 1 284 ? 14.812 -15.312 -10.375 1 97.12 284 TYR A CA 1
ATOM 2216 C C . TYR A 1 284 ? 15.117 -14.016 -9.641 1 97.12 284 TYR A C 1
ATOM 2218 O O . TYR A 1 284 ? 16.156 -13.891 -8.984 1 97.12 284 TYR A O 1
ATOM 2226 N N . SER A 1 285 ? 14.242 -13.039 -9.781 1 96.44 285 SER A N 1
ATOM 2227 C CA . SER A 1 285 ? 14.375 -11.758 -9.094 1 96.44 285 SER A CA 1
ATOM 2228 C C . SER A 1 285 ? 15.773 -11.172 -9.273 1 96.44 285 SER A C 1
ATOM 2230 O O . SER A 1 285 ? 16.391 -10.742 -8.305 1 96.44 285 SER A O 1
ATOM 2232 N N . ASP A 1 286 ? 16.344 -11.336 -10.375 1 95.12 286 ASP A N 1
ATOM 2233 C CA . ASP A 1 286 ? 17.609 -10.742 -10.789 1 95.12 286 ASP A CA 1
ATOM 2234 C C . ASP A 1 286 ? 17.453 -9.953 -12.086 1 95.12 286 ASP A C 1
ATOM 2236 O O . ASP A 1 286 ? 16.328 -9.688 -12.523 1 95.12 286 ASP A O 1
ATOM 2240 N N . SER A 1 287 ? 18.5 -9.461 -12.633 1 92.62 287 SER A N 1
ATOM 2241 C CA . SER A 1 287 ? 18.422 -8.539 -13.766 1 92.62 287 SER A CA 1
ATOM 2242 C C . SER A 1 287 ? 18.141 -9.281 -15.062 1 92.62 287 SER A C 1
ATOM 2244 O O . SER A 1 287 ? 17.906 -8.664 -16.109 1 92.62 287 SER A O 1
ATOM 2246 N N . HIS A 1 288 ? 18.094 -10.594 -15.016 1 90.94 288 HIS A N 1
ATOM 2247 C CA . HIS A 1 288 ? 17.984 -11.375 -16.25 1 90.94 288 HIS A CA 1
ATOM 2248 C C . HIS A 1 288 ? 16.516 -11.617 -16.625 1 90.94 288 HIS A C 1
ATOM 2250 O O . HIS A 1 288 ? 15.703 -11.945 -15.758 1 90.94 288 HIS A O 1
ATOM 2256 N N . LYS A 1 289 ? 16.203 -11.336 -17.828 1 76.12 289 LYS A N 1
ATOM 2257 C CA . LYS A 1 289 ? 14.82 -11.406 -18.312 1 76.12 289 LYS A CA 1
ATOM 2258 C C . LYS A 1 289 ? 14.359 -12.859 -18.438 1 76.12 289 LYS A C 1
ATOM 2260 O O . LYS A 1 289 ? 15.148 -13.734 -18.797 1 76.12 289 LYS A O 1
ATOM 2265 N N . ASN A 1 290 ? 13.195 -13.148 -18.156 1 78.56 290 ASN A N 1
ATOM 2266 C CA . ASN A 1 290 ? 12.586 -14.461 -18.297 1 78.56 290 ASN A CA 1
ATOM 2267 C C . ASN A 1 290 ? 11.07 -14.367 -18.484 1 78.56 290 ASN A C 1
ATOM 2269 O O . ASN A 1 290 ? 10.32 -15.172 -17.922 1 78.56 290 ASN A O 1
ATOM 2273 N N . LYS A 1 291 ? 10.594 -13.562 -19.344 1 84.19 291 LYS A N 1
ATOM 2274 C CA . LYS A 1 291 ? 9.164 -13.305 -19.5 1 84.19 291 LYS A CA 1
ATOM 2275 C C . LYS A 1 291 ? 8.445 -14.516 -20.078 1 84.19 291 LYS A C 1
ATOM 2277 O O . LYS A 1 291 ? 7.23 -14.656 -19.922 1 84.19 291 LYS A O 1
ATOM 2282 N N . GLU A 1 292 ? 9.164 -15.445 -20.688 1 91.69 292 GLU A N 1
ATOM 2283 C CA . GLU A 1 292 ? 8.562 -16.578 -21.375 1 91.69 292 GLU A CA 1
ATOM 2284 C C . GLU A 1 292 ? 7.926 -17.547 -20.375 1 91.69 292 GLU A C 1
ATOM 2286 O O . GLU A 1 292 ? 7.035 -18.328 -20.734 1 91.69 292 GLU A O 1
ATOM 2291 N N . TRP A 1 293 ? 8.336 -17.5 -19.172 1 96.06 293 TRP A N 1
ATOM 2292 C CA . TRP A 1 293 ? 7.891 -18.484 -18.203 1 96.06 293 TRP A CA 1
ATOM 2293 C C . TRP A 1 293 ? 6.641 -18.016 -17.469 1 96.06 293 TRP A C 1
ATOM 2295 O O . TRP A 1 293 ? 6.043 -18.75 -16.703 1 96.06 293 TRP A O 1
ATOM 2305 N N . GLN A 1 294 ? 6.141 -16.797 -17.656 1 96.62 294 GLN A N 1
ATOM 2306 C CA . GLN A 1 294 ? 5.039 -16.203 -16.891 1 96.62 294 GLN A CA 1
ATOM 2307 C C . GLN A 1 294 ? 3.764 -17.016 -17.047 1 96.62 294 GLN A C 1
ATOM 2309 O O . GLN A 1 294 ? 3.094 -17.344 -16.062 1 96.62 294 GLN A O 1
ATOM 2314 N N . GLY A 1 295 ? 3.5 -17.359 -18.297 1 97.31 295 GLY A N 1
ATOM 2315 C CA . GLY A 1 295 ? 2.293 -18.125 -18.562 1 97.31 295 GLY A CA 1
ATOM 2316 C C . GLY A 1 295 ? 2.273 -19.469 -17.859 1 97.31 295 GLY A C 1
ATOM 2317 O O . GLY A 1 295 ? 1.311 -19.797 -17.172 1 97.31 295 GLY A O 1
ATOM 2318 N N . TYR A 1 296 ? 3.283 -20.266 -18.031 1 98.06 296 TYR A N 1
ATOM 2319 C CA . TYR A 1 296 ? 3.355 -21.578 -17.406 1 98.06 296 TYR A CA 1
ATOM 2320 C C . TYR A 1 296 ? 3.348 -21.484 -15.891 1 98.06 296 TYR A C 1
ATOM 2322 O O . TYR A 1 296 ? 2.725 -22.297 -15.211 1 98.06 296 TYR A O 1
ATOM 2330 N N . ALA A 1 297 ? 4.105 -20.5 -15.359 1 98.44 297 ALA A N 1
ATOM 2331 C CA . ALA A 1 297 ? 4.141 -20.281 -13.914 1 98.44 297 ALA A CA 1
ATOM 2332 C C . ALA A 1 297 ? 2.742 -20.031 -13.367 1 98.44 297 ALA A C 1
ATOM 2334 O O . ALA A 1 297 ? 2.375 -20.547 -12.305 1 98.44 297 ALA A O 1
ATOM 2335 N N . ALA A 1 298 ? 1.999 -19.203 -14.047 1 98.25 298 ALA A N 1
ATOM 2336 C CA . ALA A 1 298 ? 0.624 -18.922 -13.641 1 98.25 298 ALA A CA 1
ATOM 2337 C C . ALA A 1 298 ? -0.214 -20.203 -13.641 1 98.25 298 ALA A C 1
ATOM 2339 O O . ALA A 1 298 ? -0.991 -20.438 -12.711 1 98.25 298 ALA A O 1
ATOM 2340 N N . MET A 1 299 ? -0.057 -21.062 -14.648 1 98.56 299 MET A N 1
ATOM 2341 C CA . MET A 1 299 ? -0.767 -22.328 -14.734 1 98.56 299 MET A CA 1
ATOM 2342 C C . MET A 1 299 ? -0.409 -23.234 -13.555 1 98.56 299 MET A C 1
ATOM 2344 O O . MET A 1 299 ? -1.287 -23.859 -12.961 1 98.56 299 MET A O 1
ATOM 2348 N N . ALA A 1 300 ? 0.861 -23.266 -13.297 1 98.69 300 ALA A N 1
ATOM 2349 C CA . ALA A 1 300 ? 1.334 -24.141 -12.219 1 98.69 300 ALA A CA 1
ATOM 235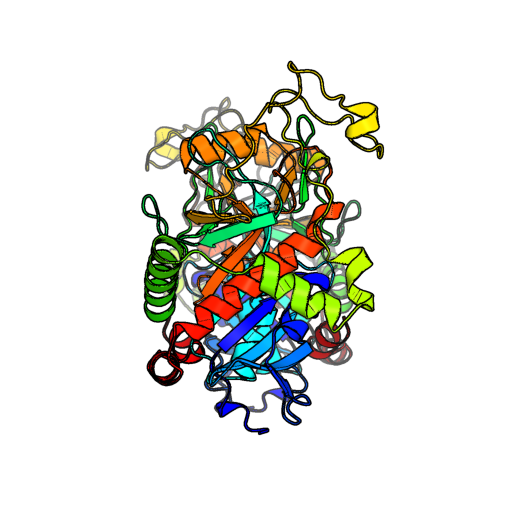0 C C . ALA A 1 300 ? 0.728 -23.719 -10.883 1 98.69 300 ALA A C 1
ATOM 2352 O O . ALA A 1 300 ? 0.257 -24.562 -10.117 1 98.69 300 ALA A O 1
ATOM 2353 N N . ALA A 1 301 ? 0.761 -22.438 -10.586 1 98.81 301 ALA A N 1
ATOM 2354 C CA . ALA A 1 301 ? 0.181 -21.922 -9.344 1 98.81 301 ALA A CA 1
ATOM 2355 C C . ALA A 1 301 ? -1.308 -22.25 -9.266 1 98.81 301 ALA A C 1
ATOM 2357 O O . ALA A 1 301 ? -1.802 -22.672 -8.211 1 98.81 301 ALA A O 1
ATOM 2358 N N . ALA A 1 302 ? -2.008 -22.062 -10.328 1 98.62 302 ALA A N 1
ATOM 2359 C CA . ALA A 1 302 ? -3.445 -22.328 -10.367 1 98.62 302 ALA A CA 1
ATOM 2360 C C . ALA A 1 302 ? -3.732 -23.812 -10.195 1 98.62 302 ALA A C 1
ATOM 2362 O O . ALA A 1 302 ? -4.68 -24.203 -9.5 1 98.62 302 ALA A O 1
ATOM 2363 N N . ALA A 1 303 ? -2.941 -24.656 -10.82 1 98.56 303 ALA A N 1
ATOM 2364 C CA . ALA A 1 303 ? -3.107 -26.094 -10.703 1 98.56 303 ALA A CA 1
ATOM 2365 C C . ALA A 1 303 ? -2.951 -26.562 -9.258 1 98.56 303 ALA A C 1
ATOM 2367 O O . ALA A 1 303 ? -3.756 -27.344 -8.758 1 98.56 303 ALA A O 1
ATOM 2368 N N . TYR A 1 304 ? -1.937 -26.109 -8.617 1 98.69 304 TYR A N 1
ATOM 2369 C CA . TYR A 1 304 ? -1.743 -26.422 -7.211 1 98.69 304 TYR A CA 1
ATOM 2370 C C . TYR A 1 304 ? -2.949 -25.984 -6.387 1 98.69 304 TYR A C 1
ATOM 2372 O O . TYR A 1 304 ? -3.387 -26.703 -5.488 1 98.69 304 TYR A O 1
ATOM 2380 N N . THR A 1 305 ? -3.404 -24.766 -6.645 1 98.62 305 THR A N 1
ATOM 2381 C CA . THR A 1 305 ? -4.52 -24.203 -5.895 1 98.62 305 THR A CA 1
ATOM 2382 C C . THR A 1 305 ? -5.762 -25.078 -6.035 1 98.62 305 THR A C 1
ATOM 2384 O O . THR A 1 305 ? -6.5 -25.281 -5.066 1 98.62 305 THR A O 1
ATOM 2387 N N . LYS A 1 306 ? -5.996 -25.578 -7.195 1 97.81 306 LYS A N 1
ATOM 2388 C CA . LYS A 1 306 ? -7.113 -26.5 -7.387 1 97.81 306 LYS A CA 1
ATOM 2389 C C . LYS A 1 306 ? -6.949 -27.75 -6.535 1 97.81 306 LYS A C 1
ATOM 2391 O O . LYS A 1 306 ? -7.891 -28.188 -5.867 1 97.81 306 LYS A O 1
ATOM 2396 N N . ASP A 1 307 ? -5.742 -28.344 -6.57 1 97.88 307 ASP A N 1
ATOM 2397 C CA . ASP A 1 307 ? -5.461 -29.5 -5.734 1 97.88 307 ASP A CA 1
ATOM 2398 C C . ASP A 1 307 ? -5.707 -29.188 -4.258 1 97.88 307 ASP A C 1
ATOM 2400 O O . ASP A 1 307 ? -6.215 -30.031 -3.516 1 97.88 307 ASP A O 1
ATOM 2404 N N . LEU A 1 308 ? -5.297 -28 -3.836 1 97.88 308 LEU A N 1
ATOM 2405 C CA . LEU A 1 308 ? -5.473 -27.562 -2.453 1 97.88 308 LEU A CA 1
ATOM 2406 C C . LEU A 1 308 ? -6.945 -27.562 -2.066 1 97.88 308 LEU A C 1
ATOM 2408 O O . LEU A 1 308 ? -7.309 -28.047 -0.986 1 97.88 308 LEU A O 1
ATOM 2412 N N . LEU A 1 309 ? -7.777 -27.016 -2.934 1 96.81 309 LEU A N 1
ATOM 2413 C CA . LEU A 1 309 ? -9.211 -26.922 -2.666 1 96.81 309 LEU A CA 1
ATOM 2414 C C . LEU A 1 309 ? -9.844 -28.312 -2.625 1 96.81 309 LEU A C 1
ATOM 2416 O O . LEU A 1 309 ? -10.844 -28.516 -1.929 1 96.81 309 LEU A O 1
ATOM 2420 N N . TYR A 1 310 ? -9.242 -29.281 -3.352 1 94.81 310 TYR A N 1
ATOM 2421 C CA . TYR A 1 310 ? -9.719 -30.656 -3.309 1 94.81 310 TYR A CA 1
ATOM 2422 C C . TYR A 1 310 ? -9.492 -31.266 -1.934 1 94.81 310 TYR A C 1
ATOM 2424 O O . TYR A 1 310 ? -10.188 -32.219 -1.541 1 94.81 310 TYR A O 1
ATOM 2432 N N . CYS A 1 311 ? -8.547 -30.719 -1.206 1 93 311 CYS A N 1
ATOM 2433 C CA . CYS A 1 311 ? -8.188 -31.25 0.099 1 93 311 CYS A CA 1
ATOM 2434 C C . CYS A 1 311 ? -9.062 -30.672 1.196 1 93 311 CYS A C 1
ATOM 2436 O O . CYS A 1 311 ? -8.984 -31.094 2.352 1 93 311 CYS A O 1
ATOM 2438 N N . ILE A 1 312 ? -9.898 -29.734 0.875 1 93.06 312 ILE A N 1
ATOM 2439 C CA . ILE A 1 312 ? -10.734 -29.062 1.863 1 93.06 312 ILE A CA 1
ATOM 2440 C C . ILE A 1 312 ? -12.203 -29.391 1.6 1 93.06 312 ILE A C 1
ATOM 2442 O O . ILE A 1 312 ? -12.664 -29.297 0.461 1 93.06 312 ILE A O 1
ATOM 2446 N N . THR A 1 313 ? -12.875 -29.812 2.598 1 88 313 THR A N 1
ATOM 2447 C CA . THR A 1 313 ? -14.312 -29.953 2.422 1 88 313 THR A CA 1
ATOM 2448 C C . THR A 1 313 ? -15.008 -28.594 2.469 1 88 313 THR A C 1
ATOM 2450 O O . THR A 1 313 ? -14.586 -27.703 3.207 1 88 313 THR A O 1
ATOM 2453 N N . ALA A 1 314 ? -16 -28.484 1.746 1 86 314 ALA A N 1
ATOM 2454 C CA . ALA A 1 314 ? -16.734 -27.219 1.714 1 86 314 ALA A CA 1
ATOM 2455 C C . ALA A 1 314 ? -17.297 -26.875 3.092 1 86 314 ALA A C 1
ATOM 2457 O O . ALA A 1 314 ? -17.391 -25.703 3.455 1 86 314 ALA A O 1
ATOM 2458 N N . SER A 1 315 ? -17.641 -27.891 3.783 1 84.12 315 SER A N 1
ATOM 2459 C CA . SER A 1 315 ? -18.188 -27.688 5.125 1 84.12 315 SER A CA 1
ATOM 2460 C C . SER A 1 315 ? -17.156 -27.047 6.051 1 84.12 315 SER A C 1
ATOM 2462 O O . SER A 1 315 ? -17.5 -26.219 6.891 1 84.12 315 SER A O 1
ATOM 2464 N N . ARG A 1 316 ? -15.969 -27.391 5.91 1 81.81 316 ARG A N 1
ATOM 2465 C CA . ARG A 1 316 ? -14.891 -26.844 6.734 1 81.81 316 ARG A CA 1
ATOM 2466 C C . ARG A 1 316 ? -14.68 -25.359 6.434 1 81.81 316 ARG A C 1
ATOM 2468 O O . ARG A 1 316 ? -14.398 -24.578 7.34 1 81.81 316 ARG A O 1
ATOM 2475 N N . VAL A 1 317 ? -14.781 -25.047 5.195 1 86.56 317 VAL A N 1
ATOM 2476 C CA . VAL A 1 317 ? -14.656 -23.641 4.801 1 86.56 317 VAL A CA 1
ATOM 2477 C C . VAL A 1 317 ? -15.789 -22.828 5.426 1 86.56 317 VAL A C 1
ATOM 2479 O O . VAL A 1 317 ? -15.57 -21.734 5.945 1 86.56 317 VAL A O 1
ATOM 2482 N N . LYS A 1 318 ? -16.984 -23.406 5.465 1 85.56 318 LYS A N 1
ATOM 2483 C CA . LYS A 1 318 ? -18.172 -22.719 5.973 1 85.56 318 LYS A CA 1
ATOM 2484 C C . LYS A 1 318 ? -18.109 -22.547 7.488 1 85.56 318 LYS A C 1
ATOM 2486 O O . LYS A 1 318 ? -18.812 -21.703 8.055 1 85.56 318 LYS A O 1
ATOM 2491 N N . GLU A 1 319 ? -17.219 -23.312 8.078 1 82.62 319 GLU A N 1
ATOM 2492 C CA . GLU A 1 319 ? -17.062 -23.219 9.531 1 82.62 319 GLU A CA 1
ATOM 2493 C C . GLU A 1 319 ? -16.172 -22.047 9.922 1 82.62 319 GLU A C 1
ATOM 2495 O O . GLU A 1 319 ? -16.172 -21.609 11.078 1 82.62 319 GLU A O 1
ATOM 2500 N N . GLU A 1 320 ? -15.445 -21.578 8.938 1 86.31 320 GLU A N 1
ATOM 2501 C CA . GLU A 1 320 ? -14.609 -20.422 9.203 1 86.31 320 GLU A CA 1
ATOM 2502 C C . GLU A 1 320 ? -15.445 -19.156 9.359 1 86.31 320 GLU A C 1
ATOM 2504 O O . GLU A 1 320 ? -16.547 -19.062 8.812 1 86.31 320 GLU A O 1
ATOM 2509 N N . LYS A 1 321 ? -14.914 -18.156 10.164 1 85.19 321 LYS A N 1
ATOM 2510 C CA . LYS A 1 321 ? -15.586 -16.875 10.289 1 85.19 321 LYS A CA 1
ATOM 2511 C C . LYS A 1 321 ? -15.586 -16.109 8.969 1 85.19 321 LYS A C 1
ATOM 2513 O O . LYS A 1 321 ? -14.625 -16.203 8.203 1 85.19 321 LYS A O 1
ATOM 2518 N N . ARG A 1 322 ? -16.703 -15.445 8.766 1 89.5 322 ARG A N 1
ATOM 2519 C CA . ARG A 1 322 ? -16.703 -14.547 7.617 1 89.5 322 ARG A CA 1
ATOM 2520 C C . ARG A 1 322 ? -15.578 -13.523 7.719 1 89.5 322 ARG A C 1
ATOM 2522 O O . ARG A 1 322 ? -15.344 -12.953 8.781 1 89.5 322 ARG A O 1
ATOM 2529 N N . ILE A 1 323 ? -14.93 -13.312 6.566 1 87.25 323 ILE A N 1
ATOM 2530 C CA . ILE A 1 323 ? -13.836 -12.359 6.566 1 87.25 323 ILE A CA 1
ATOM 2531 C C . ILE A 1 323 ? -14.352 -10.977 6.965 1 87.25 323 ILE A C 1
ATOM 2533 O O . ILE A 1 323 ? -13.68 -10.242 7.695 1 87.25 323 ILE A O 1
ATOM 2537 N N . SER A 1 324 ? -15.531 -10.609 6.508 1 82.69 324 SER A N 1
ATOM 2538 C CA . SER A 1 324 ? -16.125 -9.32 6.832 1 82.69 324 SER A CA 1
ATOM 2539 C C . SER A 1 324 ? -16.281 -9.148 8.336 1 82.69 324 SER A C 1
ATOM 2541 O O . SER A 1 324 ? -16.172 -8.039 8.859 1 82.69 324 SER A O 1
ATOM 2543 N N . ASP A 1 325 ? -16.484 -10.289 9.016 1 80.19 325 ASP A N 1
ATOM 2544 C CA . ASP A 1 325 ? -16.641 -10.25 10.461 1 80.19 325 ASP A CA 1
ATOM 2545 C C . ASP A 1 325 ? -15.281 -10.078 11.156 1 80.19 325 ASP A C 1
ATOM 2547 O O . ASP A 1 325 ? -15.195 -9.445 12.211 1 80.19 325 ASP A O 1
ATOM 2551 N N . ILE A 1 326 ? -14.312 -10.602 10.555 1 75.69 326 ILE A N 1
ATOM 2552 C CA . ILE A 1 326 ? -12.961 -10.516 11.102 1 75.69 326 ILE A CA 1
ATOM 2553 C C . ILE A 1 326 ? -12.438 -9.094 10.961 1 75.69 326 ILE A C 1
ATOM 2555 O O . ILE A 1 326 ? -11.852 -8.547 11.906 1 75.69 326 ILE A O 1
ATOM 2559 N N . VAL A 1 327 ? -12.648 -8.469 9.844 1 72.06 327 VAL A N 1
ATOM 2560 C CA . VAL A 1 327 ? -12.109 -7.148 9.539 1 72.06 327 VAL A CA 1
ATOM 2561 C C . VAL A 1 327 ? -12.875 -6.086 10.32 1 72.06 327 VAL A C 1
ATOM 2563 O O . VAL A 1 327 ? -12.289 -5.094 10.758 1 72.06 327 VAL A O 1
ATOM 2566 N N . SER A 1 328 ? -14.188 -6.266 10.539 1 64.94 328 SER A N 1
ATOM 2567 C CA . SER A 1 328 ? -15 -5.316 11.297 1 64.94 328 SER A CA 1
ATOM 2568 C C . SER A 1 328 ? -14.672 -5.379 12.789 1 64.94 328 SER A C 1
ATOM 2570 O O . SER A 1 328 ? -14.875 -4.402 13.516 1 64.94 328 SER A O 1
ATOM 2572 N N . ALA A 1 329 ? -14.211 -6.504 13.281 1 51.97 329 ALA A N 1
ATOM 2573 C CA . ALA A 1 329 ? -13.938 -6.699 14.703 1 51.97 329 ALA A CA 1
ATOM 2574 C C . ALA A 1 329 ? -12.586 -6.102 15.086 1 51.97 329 ALA A C 1
ATOM 2576 O O . ALA A 1 329 ? -12.383 -5.715 16.234 1 51.97 329 ALA A O 1
ATOM 2577 N N . ASP A 1 330 ? -11.75 -5.852 14.133 1 53 330 ASP A N 1
ATOM 2578 C CA . ASP A 1 330 ? -10.414 -5.383 14.477 1 53 330 ASP A CA 1
ATOM 2579 C C . ASP A 1 330 ? -10.344 -3.857 14.477 1 53 330 ASP A C 1
ATOM 2581 O O . ASP A 1 330 ? -9.68 -3.258 15.32 1 53 330 ASP A O 1
ATOM 2585 N N . MET B 1 1 ? -29.953 15.688 9.539 1 51.22 1 MET B N 1
ATOM 2586 C CA . MET B 1 1 ? -29.906 15.758 8.086 1 51.22 1 MET B CA 1
ATOM 2587 C C . MET B 1 1 ? -29.156 14.562 7.508 1 51.22 1 MET B C 1
ATOM 2589 O O . MET B 1 1 ? -27.922 14.586 7.406 1 51.22 1 MET B O 1
ATOM 2593 N N . SER B 1 2 ? -29.781 13.391 7.676 1 65 2 SER B N 1
ATOM 2594 C CA . SER B 1 2 ? -29.469 11.969 7.77 1 65 2 SER B CA 1
ATOM 2595 C C . SER B 1 2 ? -29.203 11.367 6.395 1 65 2 SER B C 1
ATOM 2597 O O . SER B 1 2 ? -28.781 10.219 6.285 1 65 2 SER B O 1
ATOM 2599 N N . ASP B 1 3 ? -29.406 12.32 5.355 1 83.38 3 ASP B N 1
ATOM 2600 C CA . ASP B 1 3 ? -29.297 11.688 4.043 1 83.38 3 ASP B CA 1
ATOM 2601 C C . ASP B 1 3 ? -27.844 11.555 3.607 1 83.38 3 ASP B C 1
ATOM 2603 O O . ASP B 1 3 ? -27.156 12.562 3.42 1 83.38 3 ASP B O 1
ATOM 2607 N N . ILE B 1 4 ? -27.422 10.453 3.436 1 86.38 4 ILE B N 1
ATOM 2608 C CA . ILE B 1 4 ? -26.047 10.125 3.104 1 86.38 4 ILE B CA 1
ATOM 2609 C C . ILE B 1 4 ? -25.672 10.781 1.773 1 86.38 4 ILE B C 1
ATOM 2611 O O . ILE B 1 4 ? -24.484 11.023 1.507 1 86.38 4 ILE B O 1
ATOM 2615 N N . MET B 1 5 ? -26.672 11.211 0.993 1 88.19 5 MET B N 1
ATOM 2616 C CA . MET B 1 5 ? -26.406 11.781 -0.325 1 88.19 5 MET B CA 1
ATOM 2617 C C . MET B 1 5 ? -26.047 13.258 -0.218 1 88.19 5 MET B C 1
ATOM 2619 O O . MET B 1 5 ? -25.594 13.859 -1.189 1 88.19 5 MET B O 1
ATOM 2623 N N . ASN B 1 6 ? -26.156 13.859 0.929 1 90.5 6 ASN B N 1
ATOM 2624 C CA . ASN B 1 6 ? -25.844 15.273 1.121 1 90.5 6 ASN B CA 1
ATOM 2625 C C . ASN B 1 6 ? -24.344 15.492 1.298 1 90.5 6 ASN B C 1
ATOM 2627 O O . ASN B 1 6 ? -23.844 16.609 1.136 1 90.5 6 ASN B O 1
ATOM 2631 N N . TYR B 1 7 ? -23.656 14.469 1.659 1 93.62 7 TYR B N 1
ATOM 2632 C CA . TYR B 1 7 ? -22.25 14.602 1.98 1 93.62 7 TYR B CA 1
ATOM 2633 C C . TYR B 1 7 ? -21.391 14.57 0.716 1 93.62 7 TYR B C 1
ATOM 2635 O O . TYR B 1 7 ? -21.453 13.617 -0.058 1 93.62 7 TYR B O 1
ATOM 2643 N N . THR B 1 8 ? -20.562 15.641 0.538 1 95.81 8 THR B N 1
ATOM 2644 C CA . THR B 1 8 ? -19.812 15.773 -0.708 1 95.81 8 THR B CA 1
ATOM 2645 C C . THR B 1 8 ? -18.312 15.852 -0.434 1 95.81 8 THR B C 1
ATOM 2647 O O . THR B 1 8 ? -17.5 15.766 -1.359 1 95.81 8 THR B O 1
ATOM 2650 N N . VAL B 1 9 ? -17.906 16.016 0.824 1 97.19 9 VAL B N 1
ATOM 2651 C CA . VAL B 1 9 ? -16.5 16.141 1.162 1 97.19 9 VAL B CA 1
ATOM 2652 C C . VAL B 1 9 ? -16.078 14.992 2.084 1 97.19 9 VAL B C 1
ATOM 2654 O O . VAL B 1 9 ? -16.719 14.758 3.115 1 97.19 9 VAL B O 1
ATOM 2657 N N . GLY B 1 10 ? -15.109 14.227 1.687 1 97.06 10 GLY B N 1
ATOM 2658 C CA . GLY B 1 10 ? -14.5 13.234 2.553 1 97.06 10 GLY B CA 1
ATOM 2659 C C . GLY B 1 10 ? -13.195 13.695 3.176 1 97.06 10 GLY B C 1
ATOM 2660 O O . GLY B 1 10 ? -12.305 14.172 2.473 1 97.06 10 GLY B O 1
ATOM 2661 N N . TRP B 1 11 ? -13.062 13.625 4.488 1 97.69 11 TRP B N 1
ATOM 2662 C CA . TRP B 1 11 ? -11.891 14.031 5.266 1 97.69 11 TRP B CA 1
ATOM 2663 C C . TRP B 1 11 ? -11.273 12.836 5.98 1 97.69 11 TRP B C 1
ATOM 2665 O O . TRP B 1 11 ? -11.859 12.297 6.926 1 97.69 11 TRP B O 1
ATOM 2675 N N . ILE B 1 12 ? -10.047 12.43 5.559 1 95.44 12 ILE B N 1
ATOM 2676 C CA . ILE B 1 12 ? -9.391 11.242 6.102 1 95.44 12 ILE B CA 1
ATOM 2677 C C . ILE B 1 12 ? -8.281 11.664 7.066 1 95.44 12 ILE B C 1
ATOM 2679 O O . ILE B 1 12 ? -7.496 12.57 6.762 1 95.44 12 ILE B O 1
ATOM 2683 N N . CYS B 1 13 ? -8.258 10.977 8.219 1 94.81 13 CYS B N 1
ATOM 2684 C CA . CYS B 1 13 ? -7.23 11.164 9.242 1 94.81 13 CYS B CA 1
ATOM 2685 C C . CYS B 1 13 ? -6.438 9.883 9.461 1 94.81 13 CYS B C 1
ATOM 2687 O O . CYS B 1 13 ? -7.02 8.797 9.555 1 94.81 13 CYS B O 1
ATOM 2689 N N . ALA B 1 14 ? -5.176 9.992 9.547 1 90 14 ALA B N 1
ATOM 2690 C CA . ALA B 1 14 ? -4.324 8.812 9.648 1 90 14 ALA B CA 1
ATOM 2691 C C . ALA B 1 14 ? -4.262 8.305 11.094 1 90 14 ALA B C 1
ATOM 2693 O O . ALA B 1 14 ? -4.195 7.102 11.328 1 90 14 ALA B O 1
ATOM 2694 N N . ILE B 1 15 ? -4.234 9.227 12.07 1 89.81 15 ILE B N 1
ATOM 2695 C CA . ILE B 1 15 ? -4.074 8.805 13.461 1 89.81 15 ILE B CA 1
ATOM 2696 C C . ILE B 1 15 ? -5.195 9.398 14.312 1 89.81 15 ILE B C 1
ATOM 2698 O O . ILE B 1 15 ? -5.824 10.383 13.922 1 89.81 15 ILE B O 1
ATOM 2702 N N . PRO B 1 16 ? -5.41 8.883 15.477 1 89.75 16 PRO B N 1
ATOM 2703 C CA . PRO B 1 16 ? -6.52 9.312 16.328 1 89.75 16 PRO B CA 1
ATOM 2704 C C . PRO B 1 16 ? -6.449 10.797 16.688 1 89.75 16 PRO B C 1
ATOM 2706 O O . PRO B 1 16 ? -7.48 11.477 16.734 1 89.75 16 PRO B O 1
ATOM 2709 N N . MET B 1 17 ? -5.336 11.289 16.922 1 92.56 17 MET B N 1
ATOM 2710 C CA . MET B 1 17 ? -5.188 12.695 17.281 1 92.56 17 MET B CA 1
ATOM 2711 C C . MET B 1 17 ? -5.715 13.594 16.172 1 92.56 17 MET B C 1
ATOM 2713 O O . MET B 1 17 ? -6.379 14.602 16.438 1 92.56 17 MET B O 1
ATOM 2717 N N . GLU B 1 18 ? -5.406 13.281 14.922 1 95.06 18 GLU B N 1
ATOM 2718 C CA . GLU B 1 18 ? -5.906 14.031 13.773 1 95.06 18 GLU B CA 1
ATOM 2719 C C . GLU B 1 18 ? -7.43 13.984 13.711 1 95.06 18 GLU B C 1
ATOM 2721 O O . GLU B 1 18 ? -8.07 14.984 13.383 1 95.06 18 GLU B O 1
ATOM 2726 N N . TYR B 1 19 ? -7.91 12.812 14.023 1 93.56 19 TYR B N 1
ATOM 2727 C CA . TYR B 1 19 ? -9.352 12.586 14.016 1 93.56 19 TYR B CA 1
ATOM 2728 C C . TYR B 1 19 ? -10.039 13.453 15.062 1 93.56 19 TYR B C 1
ATOM 2730 O O . TYR B 1 19 ? -11.062 14.086 14.789 1 93.56 19 TYR B O 1
ATOM 2738 N N . ASP B 1 20 ? -9.477 13.5 16.25 1 93.81 20 ASP B N 1
ATOM 2739 C CA . ASP B 1 20 ? -10 14.344 17.328 1 93.81 20 ASP B CA 1
ATOM 2740 C C . ASP B 1 20 ? -9.984 15.82 16.938 1 93.81 20 ASP B C 1
ATOM 2742 O O . ASP B 1 20 ? -10.969 16.531 17.141 1 93.81 20 ASP B O 1
ATOM 2746 N N . VAL B 1 21 ? -8.93 16.188 16.375 1 96.69 21 VAL B N 1
ATOM 2747 C CA . VAL B 1 21 ? -8.742 17.578 15.977 1 96.69 21 VAL B CA 1
ATOM 2748 C C . VAL B 1 21 ? -9.742 17.938 14.891 1 96.69 21 VAL B C 1
ATOM 2750 O O . VAL B 1 21 ? -10.367 19 14.938 1 96.69 21 VAL B O 1
ATOM 2753 N N . ALA B 1 22 ? -9.906 17.078 13.875 1 96.88 22 ALA B N 1
ATOM 2754 C CA . ALA B 1 22 ? -10.844 17.344 12.781 1 96.88 22 ALA B CA 1
ATOM 2755 C C . ALA B 1 22 ? -12.242 17.641 13.312 1 96.88 22 ALA B C 1
ATOM 2757 O O . ALA B 1 22 ? -12.906 18.562 12.82 1 96.88 22 ALA B O 1
ATOM 2758 N N . GLN B 1 23 ? -12.648 16.969 14.305 1 95.25 23 GLN B N 1
ATOM 2759 C CA . GLN B 1 23 ? -13.977 17.141 14.875 1 95.25 23 GLN B CA 1
ATOM 2760 C C . GLN B 1 23 ? -14.133 18.516 15.516 1 95.25 23 GLN B C 1
ATOM 2762 O O . GLN B 1 23 ? -15.203 19.109 15.453 1 95.25 23 GLN B O 1
ATOM 2767 N N . THR B 1 24 ? -13.102 19 16.094 1 96 24 THR B N 1
ATOM 2768 C CA . THR B 1 24 ? -13.164 20.266 16.812 1 96 24 THR B CA 1
ATOM 2769 C C . THR B 1 24 ? -13.32 21.422 15.836 1 96 24 THR B C 1
ATOM 2771 O O . THR B 1 24 ? -13.781 22.5 16.219 1 96 24 THR B O 1
ATOM 2774 N N . PHE B 1 25 ? -13 21.25 14.594 1 96.94 25 PHE B N 1
ATOM 2775 C CA . PHE B 1 25 ? -13.023 22.344 13.625 1 96.94 25 PHE B CA 1
ATOM 2776 C C . PHE B 1 25 ? -14.344 22.359 12.867 1 96.94 25 PHE B C 1
ATOM 2778 O O . PHE B 1 25 ? -14.625 23.297 12.109 1 96.94 25 PHE B O 1
ATOM 2785 N N . LEU B 1 26 ? -15.148 21.297 13.039 1 96.25 26 LEU B N 1
ATOM 2786 C CA . LEU B 1 26 ? -16.469 21.266 12.422 1 96.25 26 LEU B CA 1
ATOM 2787 C C . LEU B 1 26 ? -17.391 22.297 13.078 1 96.25 26 LEU B C 1
ATOM 2789 O O . LEU B 1 26 ? -17.375 22.453 14.297 1 96.25 26 LEU B O 1
ATOM 2793 N N . ASP B 1 27 ? -18.188 23 12.273 1 96.31 27 ASP B N 1
ATOM 2794 C CA . ASP B 1 27 ? -19.156 23.938 12.82 1 96.31 27 ASP B CA 1
ATOM 2795 C C . ASP B 1 27 ? -20.281 23.203 13.555 1 96.31 27 ASP B C 1
ATOM 2797 O O . ASP B 1 27 ? -20.781 23.672 14.578 1 96.31 27 ASP B O 1
ATOM 2801 N N . GLU B 1 28 ? -20.703 22.078 12.961 1 95.44 28 GLU B N 1
ATOM 2802 C CA . GLU B 1 28 ? -21.703 21.188 13.523 1 95.44 28 GLU B CA 1
ATOM 2803 C C . GLU B 1 28 ? -21.312 19.719 13.367 1 95.44 28 GLU B C 1
ATOM 2805 O O . GLU B 1 28 ? -20.656 19.359 12.383 1 95.44 28 GLU B O 1
ATOM 2810 N N . VAL B 1 29 ? -21.688 18.953 14.32 1 93.75 29 VAL B N 1
ATOM 2811 C CA . VAL B 1 29 ? -21.453 17.516 14.289 1 93.75 29 VAL B CA 1
ATOM 2812 C C . VAL B 1 29 ? -22.797 16.781 14.32 1 93.75 29 VAL B C 1
ATOM 2814 O O . VAL B 1 29 ? -23.688 17.125 15.094 1 93.75 29 VAL B O 1
ATOM 2817 N N . TYR B 1 30 ? -22.906 15.82 13.453 1 91.12 30 TYR B N 1
ATOM 2818 C CA . TYR B 1 30 ? -24.156 15.078 13.359 1 91.12 30 TYR B CA 1
ATOM 2819 C C . TYR B 1 30 ? -23.984 13.648 13.875 1 91.12 30 TYR B C 1
ATOM 2821 O O . TYR B 1 30 ? -22.891 13.086 13.805 1 91.12 30 TYR B O 1
ATOM 2829 N N . LYS B 1 31 ? -25.125 13.062 14.438 1 78.31 31 LYS B N 1
ATOM 2830 C CA . LYS B 1 31 ? -25.109 11.672 14.891 1 78.31 31 LYS B CA 1
ATOM 2831 C C . LYS B 1 31 ? -25.141 10.711 13.711 1 78.31 31 LYS B C 1
ATOM 2833 O O . LYS B 1 31 ? -25.75 10.984 12.68 1 78.31 31 LYS B O 1
ATOM 2838 N N . GLY B 1 32 ? -24.172 9.82 13.539 1 68 32 GLY B N 1
ATOM 2839 C CA . GLY B 1 32 ? -23.828 8.883 12.477 1 68 32 GLY B CA 1
ATOM 2840 C C . GLY B 1 32 ? -25.047 8.375 11.719 1 68 32 GLY B C 1
ATOM 2841 O O . GLY B 1 32 ? -26.172 8.469 12.219 1 68 32 GLY B O 1
ATOM 2842 N N . PRO B 1 33 ? -24.859 8.211 10.367 1 64.31 33 PRO B N 1
ATOM 2843 C CA . PRO B 1 33 ? -26 7.664 9.633 1 64.31 33 PRO B CA 1
ATOM 2844 C C . PRO B 1 33 ? -26.422 6.285 10.141 1 64.31 33 PRO B C 1
ATOM 2846 O O . PRO B 1 33 ? -25.594 5.504 10.586 1 64.31 33 PRO B O 1
ATOM 2849 N N . HIS B 1 34 ? -27.656 6.008 10.273 1 62.84 34 HIS B N 1
ATOM 2850 C CA . HIS B 1 34 ? -28.25 4.746 10.688 1 62.84 34 HIS B CA 1
ATOM 2851 C C . HIS B 1 34 ? -28.094 3.68 9.609 1 62.84 34 HIS B C 1
ATOM 2853 O O . HIS B 1 34 ? -28.188 2.482 9.898 1 62.84 34 HIS B O 1
ATOM 2859 N N . ASN B 1 35 ? -27.688 4.082 8.391 1 66.5 35 ASN B N 1
ATOM 2860 C CA . ASN B 1 35 ? -27.812 3.102 7.32 1 66.5 35 ASN B CA 1
ATOM 2861 C C . ASN B 1 35 ? -26.453 2.764 6.719 1 66.5 35 ASN B C 1
ATOM 2863 O O . ASN B 1 35 ? -26.344 2.525 5.516 1 66.5 35 ASN B O 1
ATOM 2867 N N . ILE B 1 36 ? -25.484 2.74 7.523 1 75.94 36 ILE B N 1
ATOM 2868 C CA . ILE B 1 36 ? -24.188 2.316 6.988 1 75.94 36 ILE B CA 1
ATOM 2869 C C . ILE B 1 36 ? -24.125 0.791 6.934 1 75.94 36 ILE B C 1
ATOM 2871 O O . ILE B 1 36 ? -24.656 0.111 7.82 1 75.94 36 ILE B O 1
ATOM 2875 N N . SER B 1 37 ? -23.609 0.309 5.828 1 75.38 37 SER B N 1
ATOM 2876 C CA . SER B 1 37 ? -23.484 -1.132 5.633 1 75.38 37 SER B CA 1
ATOM 2877 C C . SER B 1 37 ? -22.828 -1.8 6.84 1 75.38 37 SER B C 1
ATOM 2879 O O . SER B 1 37 ? -21.906 -1.256 7.43 1 75.38 37 SER B O 1
ATOM 2881 N N . LEU B 1 38 ? -23.391 -2.939 7.273 1 75.62 38 LEU B N 1
ATOM 2882 C CA . LEU B 1 38 ? -22.859 -3.748 8.359 1 75.62 38 LEU B CA 1
ATOM 2883 C C . LEU B 1 38 ? -21.422 -4.172 8.07 1 75.62 38 LEU B C 1
ATOM 2885 O O . LEU B 1 38 ? -20.672 -4.516 8.984 1 75.62 38 LEU B O 1
ATOM 2889 N N . TYR B 1 39 ? -21.078 -4 6.828 1 76.88 39 TYR B N 1
ATOM 2890 C CA . TYR B 1 39 ? -19.766 -4.516 6.434 1 76.88 39 TYR B CA 1
ATOM 2891 C C . TYR B 1 39 ? -18.766 -3.377 6.227 1 76.88 39 TYR B C 1
ATOM 2893 O O . TYR B 1 39 ? -17.688 -3.582 5.668 1 76.88 39 TYR B O 1
ATOM 2901 N N . ASP B 1 40 ? -19.188 -2.215 6.641 1 84 40 ASP B N 1
ATOM 2902 C CA . ASP B 1 40 ? -18.281 -1.072 6.703 1 84 40 ASP B CA 1
ATOM 2903 C C . ASP B 1 40 ? -17.609 -0.977 8.078 1 84 40 ASP B C 1
ATOM 2905 O O . ASP B 1 40 ? -18.266 -0.646 9.07 1 84 40 ASP B O 1
ATOM 2909 N N . SER B 1 41 ? -16.328 -1.188 8.102 1 79.5 41 SER B N 1
ATOM 2910 C CA . SER B 1 41 ? -15.609 -1.255 9.367 1 79.5 41 SER B CA 1
ATOM 2911 C C . SER B 1 41 ? -15.125 0.124 9.797 1 79.5 41 SER B C 1
ATOM 2913 O O . SER B 1 41 ? -14.508 0.268 10.859 1 79.5 41 SER B O 1
ATOM 2915 N N . ASN B 1 42 ? -15.438 1.137 9.023 1 85.5 42 ASN B N 1
ATOM 2916 C CA . ASN B 1 42 ? -14.953 2.475 9.352 1 85.5 42 ASN B CA 1
ATOM 2917 C C . ASN B 1 42 ? -15.766 3.105 10.477 1 85.5 42 ASN B C 1
ATOM 2919 O O . ASN B 1 42 ? -16.938 2.781 10.656 1 85.5 42 ASN B O 1
ATOM 2923 N N . GLN B 1 43 ? -15.086 3.939 11.242 1 83.19 43 GLN B N 1
ATOM 2924 C CA . GLN B 1 43 ? -15.742 4.895 12.125 1 83.19 43 GLN B CA 1
ATOM 2925 C C . GLN B 1 43 ? -15.828 6.273 11.477 1 83.19 43 GLN B C 1
ATOM 2927 O O . GLN B 1 43 ? -14.844 6.77 10.93 1 83.19 43 GLN B O 1
ATOM 2932 N N . TYR B 1 44 ? -17.094 6.852 11.547 1 90.62 44 TYR B N 1
ATOM 2933 C CA . TYR B 1 44 ? -17.266 8.141 10.891 1 90.62 44 TYR B CA 1
ATOM 2934 C C . TYR B 1 44 ? -17.781 9.188 11.875 1 90.62 44 TYR B C 1
ATOM 2936 O O . TYR B 1 44 ? -18.531 8.867 12.797 1 90.62 44 TYR B O 1
ATOM 2944 N N . VAL B 1 45 ? -17.375 10.367 11.695 1 92.75 45 VAL B N 1
ATOM 2945 C CA . VAL B 1 45 ? -18.016 11.555 12.242 1 92.75 45 VAL B CA 1
ATOM 2946 C C . VAL B 1 45 ? -18.578 12.398 11.102 1 92.75 45 VAL B C 1
ATOM 2948 O O . VAL B 1 45 ? -17.891 12.664 10.117 1 92.75 45 VAL B O 1
ATOM 2951 N N . LEU B 1 46 ? -19.828 12.695 11.219 1 94.56 46 LEU B N 1
ATOM 2952 C CA . LEU B 1 46 ? -20.484 13.523 10.211 1 94.56 46 LEU B CA 1
ATOM 2953 C C . LEU B 1 46 ? -20.672 14.945 10.711 1 94.56 46 LEU B C 1
ATOM 2955 O O . LEU B 1 46 ? -21 15.156 11.883 1 94.56 46 LEU B O 1
ATOM 2959 N N . GLY B 1 47 ? -20.391 15.914 9.852 1 95.62 47 GLY B N 1
ATOM 2960 C CA . GLY B 1 47 ? -20.562 17.297 10.242 1 95.62 47 GLY B CA 1
ATOM 2961 C C . GLY B 1 47 ? -20.594 18.25 9.07 1 95.62 47 GLY B C 1
ATOM 2962 O O . GLY B 1 47 ? -20.875 17.859 7.938 1 95.62 47 GLY B O 1
ATOM 2963 N N . ARG B 1 48 ? -20.453 19.531 9.484 1 95.62 48 ARG B N 1
ATOM 2964 C CA . ARG B 1 48 ? -20.531 20.562 8.453 1 95.62 48 ARG B CA 1
ATOM 2965 C C . ARG B 1 48 ? -19.562 21.703 8.75 1 95.62 48 ARG B C 1
ATOM 2967 O O . ARG B 1 48 ? -19.297 22.016 9.914 1 95.62 48 ARG B O 1
ATOM 2974 N N . ILE B 1 49 ? -18.953 22.234 7.758 1 96.62 49 ILE B N 1
ATOM 2975 C CA . ILE B 1 49 ? -18.25 23.516 7.762 1 96.62 49 ILE B CA 1
ATOM 2976 C C . ILE B 1 49 ? -18.906 24.453 6.762 1 96.62 49 ILE B C 1
ATOM 2978 O O . ILE B 1 49 ? -18.891 24.203 5.551 1 96.62 49 ILE B O 1
ATOM 2982 N N . ARG B 1 50 ? -19.516 25.516 7.254 1 95 50 ARG B N 1
ATOM 2983 C CA . ARG B 1 50 ? -20.359 26.359 6.43 1 95 50 ARG B CA 1
ATOM 2984 C C . ARG B 1 50 ? -21.391 25.547 5.66 1 95 50 ARG B C 1
ATOM 2986 O O . ARG B 1 50 ? -22.172 24.797 6.262 1 95 50 ARG B O 1
ATOM 2993 N N . LYS B 1 51 ? -21.297 25.531 4.355 1 94.56 51 LYS B N 1
ATOM 2994 C CA . LYS B 1 51 ? -22.312 24.828 3.576 1 94.56 51 LYS B CA 1
ATOM 2995 C C . LYS B 1 51 ? -21.797 23.484 3.076 1 94.56 51 LYS B C 1
ATOM 2997 O O . LYS B 1 51 ? -22.469 22.812 2.301 1 94.56 51 LYS B O 1
ATOM 3002 N N . HIS B 1 52 ? -20.641 23.125 3.543 1 96.44 52 HIS B N 1
ATOM 3003 C CA . HIS B 1 52 ? -20.062 21.844 3.125 1 96.44 52 HIS B CA 1
ATOM 3004 C C . HIS B 1 52 ? -20.406 20.734 4.105 1 96.44 52 HIS B C 1
ATOM 3006 O O . HIS B 1 52 ? -20.047 20.797 5.285 1 96.44 52 HIS B O 1
ATOM 3012 N N . TYR B 1 53 ? -21.109 19.703 3.68 1 95.44 53 TYR B N 1
ATOM 3013 C CA . TYR B 1 53 ? -21.312 18.5 4.48 1 95.44 53 TYR B CA 1
ATOM 3014 C C . TYR B 1 53 ? -20.141 17.547 4.355 1 95.44 53 TYR B C 1
ATOM 3016 O O . TYR B 1 53 ? -19.75 17.156 3.25 1 95.44 53 TYR B O 1
ATOM 3024 N N . ILE B 1 54 ? -19.625 17.156 5.508 1 96.62 54 ILE B N 1
ATOM 3025 C CA . ILE B 1 54 ? -18.312 16.5 5.539 1 96.62 54 ILE B CA 1
ATOM 3026 C C . ILE B 1 54 ? -18.438 15.164 6.285 1 96.62 54 ILE B C 1
ATOM 3028 O O . ILE B 1 54 ? -19.094 15.078 7.316 1 96.62 54 ILE B O 1
ATOM 3032 N N . VAL B 1 55 ? -17.812 14.125 5.723 1 95.94 55 VAL B N 1
ATOM 3033 C CA . VAL B 1 55 ? -17.609 12.836 6.383 1 95.94 55 VAL B CA 1
ATOM 3034 C C . VAL B 1 55 ? -16.156 12.711 6.82 1 95.94 55 VAL B C 1
ATOM 3036 O O . VAL B 1 55 ? -15.25 12.711 5.988 1 95.94 55 VAL B O 1
ATOM 3039 N N . VAL B 1 56 ? -15.93 12.586 8.133 1 96 56 VAL B N 1
ATOM 3040 C CA . VAL B 1 56 ? -14.578 12.398 8.664 1 96 56 VAL B CA 1
ATOM 3041 C C . VAL B 1 56 ? -14.375 10.938 9.031 1 96 56 VAL B C 1
ATOM 3043 O O . VAL B 1 56 ? -15.195 10.336 9.734 1 96 56 VAL B O 1
ATOM 3046 N N . ALA B 1 57 ? -13.305 10.344 8.5 1 92.75 57 ALA B N 1
ATOM 3047 C CA . ALA B 1 57 ? -12.961 8.961 8.828 1 92.75 57 ALA B CA 1
ATOM 3048 C C . ALA B 1 57 ? -11.547 8.867 9.391 1 92.75 57 ALA B C 1
ATOM 3050 O O . ALA B 1 57 ? -10.656 9.617 8.977 1 92.75 57 ALA B O 1
ATOM 3051 N N . ALA B 1 58 ? -11.383 7.977 10.32 1 87.69 58 ALA B N 1
ATOM 3052 C CA . ALA B 1 58 ? -10.062 7.684 10.883 1 87.69 58 ALA B CA 1
ATOM 3053 C C . ALA B 1 58 ? -9.57 6.309 10.445 1 87.69 58 ALA B C 1
ATOM 3055 O O . ALA B 1 58 ? -10.375 5.387 10.266 1 87.69 58 ALA B O 1
ATOM 3056 N N . MET B 1 59 ? -8.297 6.25 10.266 1 81.12 59 MET B N 1
ATOM 3057 C CA . MET B 1 59 ? -7.695 4.938 10.047 1 81.12 59 MET B CA 1
ATOM 3058 C C . MET B 1 59 ? -7.59 4.164 11.359 1 81.12 59 MET B C 1
ATOM 3060 O O . MET B 1 59 ? -7.688 4.746 12.438 1 81.12 59 MET B O 1
ATOM 3064 N N . LEU B 1 60 ? -7.641 2.852 11.227 1 66.31 60 LEU B N 1
ATOM 3065 C CA . LEU B 1 60 ? -7.496 2.025 12.414 1 66.31 60 LEU B CA 1
ATOM 3066 C C . LEU B 1 60 ? -6.129 2.232 13.062 1 66.31 60 LEU B C 1
ATOM 3068 O O . LEU B 1 60 ? -5.141 2.471 12.367 1 66.31 60 LEU B O 1
ATOM 3072 N N . ASP B 1 61 ? -6.168 2.254 14.281 1 59.56 61 ASP B N 1
ATOM 3073 C CA . ASP B 1 61 ? -4.961 2.547 15.055 1 59.56 61 ASP B CA 1
ATOM 3074 C C . ASP B 1 61 ? -3.791 1.683 14.594 1 59.56 61 ASP B C 1
ATOM 3076 O O . ASP B 1 61 ? -3.938 0.471 14.414 1 59.56 61 ASP B O 1
ATOM 3080 N N . LYS B 1 62 ? -2.674 2.18 14.391 1 57.44 62 LYS B N 1
ATOM 3081 C CA . LYS B 1 62 ? -1.364 1.601 14.102 1 57.44 62 LYS B CA 1
ATOM 3082 C C . LYS B 1 62 ? -1.326 0.995 12.703 1 57.44 62 LYS B C 1
ATOM 3084 O O . LYS B 1 62 ? -0.344 0.351 12.328 1 57.44 62 LYS B O 1
ATOM 3089 N N . GLU B 1 63 ? -2.482 1.152 12.117 1 61.41 63 GLU B N 1
ATOM 3090 C CA . GLU B 1 63 ? -2.465 0.642 10.75 1 61.41 63 GLU B CA 1
ATOM 3091 C C . GLU B 1 63 ? -2.359 1.778 9.734 1 61.41 63 GLU B C 1
ATOM 3093 O O . GLU B 1 63 ? -3.213 1.915 8.859 1 61.41 63 GLU B O 1
ATOM 3098 N N . TYR B 1 64 ? -1.435 2.525 9.93 1 58.41 64 TYR B N 1
ATOM 3099 C CA . TYR B 1 64 ? -1.294 3.664 9.023 1 58.41 64 TYR B CA 1
ATOM 3100 C C . TYR B 1 64 ? -0.489 3.287 7.789 1 58.41 64 TYR B C 1
ATOM 3102 O O . TYR B 1 64 ? 0.296 4.094 7.281 1 58.41 64 TYR B O 1
ATOM 3110 N N . ASP B 1 65 ? -0.884 2.111 7.324 1 72.12 65 ASP B N 1
ATOM 3111 C CA . ASP B 1 65 ? -0.188 1.67 6.121 1 72.12 65 ASP B CA 1
ATOM 3112 C C . ASP B 1 65 ? -1.063 1.854 4.883 1 72.12 65 ASP B C 1
ATOM 3114 O O . ASP B 1 65 ? -2.266 2.102 4.996 1 72.12 65 ASP B O 1
ATOM 3118 N N . ILE B 1 66 ? -0.383 1.954 3.807 1 71.81 66 ILE B N 1
ATOM 3119 C CA . ILE B 1 66 ? -0.965 2.246 2.502 1 71.81 66 ILE B CA 1
ATOM 3120 C C . ILE B 1 66 ? -2.135 1.301 2.234 1 71.81 66 ILE B C 1
ATOM 3122 O O . ILE B 1 66 ? -3.221 1.741 1.851 1 71.81 66 ILE B O 1
ATOM 3126 N N . PRO B 1 67 ? -2.168 0.027 2.59 1 74.31 67 PRO B N 1
ATOM 3127 C CA . PRO B 1 67 ? -3.314 -0.849 2.338 1 74.31 67 PRO B CA 1
ATOM 3128 C C . PRO B 1 67 ? -4.527 -0.499 3.199 1 74.31 67 PRO B C 1
ATOM 3130 O O . PRO B 1 67 ? -5.66 -0.512 2.713 1 74.31 67 PRO B O 1
ATOM 3133 N N . SER B 1 68 ? -4.266 -0.165 4.418 1 78.5 68 SER B N 1
ATOM 3134 C CA . SER B 1 68 ? -5.352 0.19 5.324 1 78.5 68 SER B CA 1
ATOM 3135 C C . SER B 1 68 ? -6.062 1.457 4.863 1 78.5 68 SER B C 1
ATOM 3137 O O . SER B 1 68 ? -7.289 1.552 4.949 1 78.5 68 SER B O 1
ATOM 3139 N N . THR B 1 69 ? -5.273 2.332 4.383 1 83.94 69 THR B N 1
ATOM 3140 C CA . THR B 1 69 ? -5.844 3.588 3.906 1 83.94 69 THR B CA 1
ATOM 3141 C C . THR B 1 69 ? -6.766 3.348 2.715 1 83.94 69 THR B C 1
ATOM 3143 O O . THR B 1 69 ? -7.84 3.945 2.623 1 83.94 69 THR B O 1
ATOM 3146 N N . ALA B 1 70 ? -6.352 2.506 1.814 1 83.69 70 ALA B N 1
ATOM 3147 C CA . ALA B 1 70 ? -7.156 2.191 0.639 1 83.69 70 ALA B CA 1
ATOM 3148 C C . ALA B 1 70 ? -8.484 1.556 1.038 1 83.69 70 ALA B C 1
ATOM 3150 O O . ALA B 1 70 ? -9.523 1.842 0.438 1 83.69 70 ALA B O 1
ATOM 3151 N N . SER B 1 71 ? -8.523 0.728 2.043 1 84.44 71 SER B N 1
ATOM 3152 C CA . SER B 1 71 ? -9.742 0.093 2.533 1 84.44 71 SER B CA 1
ATOM 3153 C C . SER B 1 71 ? -10.695 1.118 3.139 1 84.44 71 SER B C 1
ATOM 3155 O O . SER B 1 71 ? -11.906 1.052 2.922 1 84.44 71 SER B O 1
ATOM 3157 N N . VAL B 1 72 ? -10.141 2.057 3.863 1 87.81 72 VAL B N 1
ATOM 3158 C CA . VAL B 1 72 ? -10.938 3.102 4.492 1 87.81 72 VAL B CA 1
ATOM 3159 C C . VAL B 1 72 ? -11.648 3.922 3.418 1 87.81 72 VAL B C 1
ATOM 3161 O O . VAL B 1 72 ? -12.852 4.188 3.525 1 87.81 72 VAL B O 1
ATOM 3164 N N . VAL B 1 73 ? -10.969 4.184 2.404 1 90.06 73 VAL B N 1
ATOM 3165 C CA . VAL B 1 73 ? -11.508 5.008 1.327 1 90.06 73 VAL B CA 1
ATOM 3166 C C . VAL B 1 73 ? -12.594 4.238 0.584 1 90.06 73 VAL B C 1
ATOM 3168 O O . VAL B 1 73 ? -13.672 4.781 0.306 1 90.06 73 VAL B O 1
ATOM 3171 N N . THR B 1 74 ? -12.312 3.033 0.232 1 87.69 74 THR B N 1
ATOM 3172 C CA . THR B 1 74 ? -13.273 2.217 -0.502 1 87.69 74 THR B CA 1
ATOM 3173 C C . THR B 1 74 ? -14.586 2.088 0.274 1 87.69 74 THR B C 1
ATOM 3175 O O . THR B 1 74 ? -15.664 2.26 -0.29 1 87.69 74 THR B O 1
ATOM 3178 N N . ASN B 1 75 ? -14.508 1.839 1.552 1 89.12 75 ASN B N 1
ATOM 3179 C CA . ASN B 1 75 ? -15.688 1.769 2.406 1 89.12 75 ASN B CA 1
ATOM 3180 C C . ASN B 1 75 ? -16.422 3.102 2.447 1 89.12 75 ASN B C 1
ATOM 3182 O O . ASN B 1 75 ? -17.656 3.139 2.334 1 89.12 75 ASN B O 1
ATOM 3186 N N . MET B 1 76 ? -15.695 4.125 2.617 1 91.06 76 MET B N 1
ATOM 3187 C CA . MET B 1 76 ? -16.297 5.453 2.701 1 91.06 76 MET B CA 1
ATOM 3188 C C . MET B 1 76 ? -17.078 5.777 1.434 1 91.06 76 MET B C 1
ATOM 3190 O O . MET B 1 76 ? -18.219 6.246 1.505 1 91.06 76 MET B O 1
ATOM 3194 N N . LEU B 1 77 ? -16.531 5.453 0.268 1 90.75 77 LEU B N 1
ATOM 3195 C CA . LEU B 1 77 ? -17.141 5.809 -1.004 1 90.75 77 LEU B CA 1
ATOM 3196 C C . LEU B 1 77 ? -18.375 4.938 -1.277 1 90.75 77 LEU B C 1
ATOM 3198 O O . LEU B 1 77 ? -19.312 5.379 -1.932 1 90.75 77 LEU B O 1
ATOM 3202 N N . ARG B 1 78 ? -18.328 3.793 -0.792 1 88.25 78 ARG B N 1
ATOM 3203 C CA . ARG B 1 78 ? -19.5 2.932 -0.944 1 88.25 78 ARG B CA 1
ATOM 3204 C C . ARG B 1 78 ? -20.625 3.369 -0.016 1 88.25 78 ARG B C 1
ATOM 3206 O O . ARG B 1 78 ? -21.797 3.289 -0.379 1 88.25 78 ARG B O 1
ATOM 3213 N N . SER B 1 79 ? -20.281 3.84 1.18 1 89.88 79 SER B N 1
ATOM 3214 C CA . SER B 1 79 ? -21.266 4.262 2.164 1 89.88 79 SER B CA 1
ATOM 3215 C C . SER B 1 79 ? -21.781 5.664 1.861 1 89.88 79 SER B C 1
ATOM 3217 O O . SER B 1 79 ? -22.953 5.98 2.141 1 89.88 79 SER B O 1
ATOM 3219 N N . PHE B 1 80 ? -20.938 6.484 1.356 1 92.06 80 PHE B N 1
ATOM 3220 C CA . PHE B 1 80 ? -21.281 7.852 0.973 1 92.06 80 PHE B CA 1
ATOM 3221 C C . PHE B 1 80 ? -20.922 8.102 -0.49 1 92.06 80 PHE B C 1
ATOM 3223 O O . PHE B 1 80 ? -19.938 8.773 -0.792 1 92.06 80 PHE B O 1
ATOM 3230 N N . PRO B 1 81 ? -21.797 7.703 -1.372 1 90.5 81 PRO B N 1
ATOM 3231 C CA . PRO B 1 81 ? -21.453 7.656 -2.797 1 90.5 81 PRO B CA 1
ATOM 3232 C C . PRO B 1 81 ? -21.391 9.039 -3.434 1 90.5 81 PRO B C 1
ATOM 3234 O O . PRO B 1 81 ? -20.922 9.188 -4.562 1 90.5 81 PRO B O 1
ATOM 3237 N N . ASN B 1 82 ? -21.859 10.078 -2.721 1 93.44 82 ASN B N 1
ATOM 3238 C CA . ASN B 1 82 ? -21.938 11.398 -3.33 1 93.44 82 ASN B CA 1
ATOM 3239 C C . ASN B 1 82 ? -20.703 12.234 -3.01 1 93.44 82 ASN B C 1
ATOM 3241 O O . ASN B 1 82 ? -20.656 13.43 -3.305 1 93.44 82 ASN B O 1
ATOM 3245 N N . ILE B 1 83 ? -19.688 11.688 -2.41 1 95.12 83 ILE B N 1
ATOM 3246 C CA . ILE B 1 83 ? -18.453 12.422 -2.135 1 95.12 83 ILE B CA 1
ATOM 3247 C C . ILE B 1 83 ? -17.812 12.867 -3.445 1 95.12 83 ILE B C 1
ATOM 3249 O O . ILE B 1 83 ? -17.641 12.062 -4.367 1 95.12 83 ILE B O 1
ATOM 3253 N N . ARG B 1 84 ? -17.438 14.148 -3.479 1 94.81 84 ARG B N 1
ATOM 3254 C CA . ARG B 1 84 ? -16.906 14.758 -4.695 1 94.81 84 ARG B CA 1
ATOM 3255 C C . ARG B 1 84 ? -15.422 15.07 -4.547 1 94.81 84 ARG B C 1
ATOM 3257 O O . ARG B 1 84 ? -14.672 14.992 -5.516 1 94.81 84 ARG B O 1
ATOM 3264 N N . VAL B 1 85 ? -15.039 15.453 -3.365 1 94.69 85 VAL B N 1
ATOM 3265 C CA . VAL B 1 85 ? -13.641 15.797 -3.141 1 94.69 85 VAL B CA 1
ATOM 3266 C C . VAL B 1 85 ? -13.164 15.195 -1.819 1 94.69 85 VAL B C 1
ATOM 3268 O O . VAL B 1 85 ? -13.945 15.055 -0.878 1 94.69 85 VAL B O 1
ATOM 3271 N N . GLY B 1 86 ? -11.93 14.852 -1.839 1 96.81 86 GLY B N 1
ATOM 3272 C CA . GLY B 1 86 ? -11.312 14.297 -0.645 1 96.81 86 GLY B CA 1
ATOM 3273 C C . GLY B 1 86 ? -10.281 15.227 -0.029 1 96.81 86 GLY B C 1
ATOM 3274 O O . GLY B 1 86 ? -9.703 16.062 -0.719 1 96.81 86 GLY B O 1
ATOM 3275 N N . LEU B 1 87 ? -10.062 15.086 1.247 1 98 87 LEU B N 1
ATOM 3276 C CA . LEU B 1 87 ? -9.016 15.758 2.014 1 98 87 LEU B CA 1
ATOM 3277 C C . LEU B 1 87 ? -8.242 14.758 2.865 1 98 87 LEU B C 1
ATOM 3279 O O . LEU B 1 87 ? -8.836 13.914 3.535 1 98 87 LEU B O 1
ATOM 3283 N N . LEU B 1 88 ? -6.996 14.758 2.697 1 96.94 88 LEU B N 1
ATOM 3284 C CA . LEU B 1 88 ? -6.113 14.055 3.619 1 96.94 88 LEU B CA 1
ATOM 3285 C C . LEU B 1 88 ? -5.363 15.039 4.508 1 96.94 88 LEU B C 1
ATOM 3287 O O . LEU B 1 88 ? -4.426 15.703 4.059 1 96.94 88 LEU B O 1
ATOM 3291 N N . VAL B 1 89 ? -5.785 15.102 5.754 1 98.25 89 VAL B N 1
ATOM 3292 C CA . VAL B 1 89 ? -5.285 16.125 6.668 1 98.25 89 VAL B CA 1
ATOM 3293 C C . VAL B 1 89 ? -4.645 15.461 7.887 1 98.25 89 VAL B C 1
ATOM 3295 O O . VAL B 1 89 ? -5.258 14.609 8.531 1 98.25 89 VAL B O 1
ATOM 3298 N N . GLY B 1 90 ? -3.473 15.82 8.195 1 96.94 90 GLY B N 1
ATOM 3299 C CA . GLY B 1 90 ? -2.779 15.258 9.344 1 96.94 90 GLY B CA 1
ATOM 3300 C C . GLY B 1 90 ? -1.383 15.82 9.531 1 96.94 90 GLY B C 1
ATOM 3301 O O . GLY B 1 90 ? -1.078 16.906 9.047 1 96.94 90 GLY B O 1
ATOM 3302 N N . VAL B 1 91 ? -0.555 15.078 10.305 1 97.5 91 VAL B N 1
ATOM 3303 C CA . VAL B 1 91 ? 0.793 15.547 10.609 1 97.5 91 VAL B CA 1
ATOM 3304 C C . VAL B 1 91 ? 1.8 14.867 9.68 1 97.5 91 VAL B C 1
ATOM 3306 O O . VAL B 1 91 ? 1.486 13.859 9.047 1 97.5 91 VAL B O 1
ATOM 3309 N N . GLY B 1 92 ? 2.91 15.414 9.516 1 97.25 92 GLY B N 1
ATOM 3310 C CA . GLY B 1 92 ? 4.008 14.867 8.727 1 97.25 92 GLY B CA 1
ATOM 3311 C C . GLY B 1 92 ? 5.363 15.391 9.156 1 97.25 92 GLY B C 1
ATOM 3312 O O . GLY B 1 92 ? 5.457 16.234 10.055 1 97.25 92 GLY B O 1
ATOM 3313 N N . GLY B 1 93 ? 6.387 14.844 8.594 1 98 93 GLY B N 1
ATOM 3314 C CA . GLY B 1 93 ? 7.75 15.289 8.836 1 98 93 GLY B CA 1
ATOM 3315 C C . GLY B 1 93 ? 8.242 16.297 7.809 1 98 93 GLY B C 1
ATOM 3316 O O . GLY B 1 93 ? 8.156 16.047 6.602 1 98 93 GLY B O 1
ATOM 3317 N N . GLY B 1 94 ? 8.734 17.312 8.25 1 98.44 94 GLY B N 1
ATOM 3318 C CA . GLY B 1 94 ? 9.195 18.391 7.367 1 98.44 94 GLY B CA 1
ATOM 3319 C C . GLY B 1 94 ? 10.555 18.109 6.762 1 98.44 94 GLY B C 1
ATOM 3320 O O . GLY B 1 94 ? 11.336 17.328 7.297 1 98.44 94 GLY B O 1
ATOM 3321 N N . ALA B 1 95 ? 10.797 18.75 5.656 1 98.31 95 ALA B N 1
ATOM 3322 C CA . ALA B 1 95 ? 12.078 18.734 4.957 1 98.31 95 ALA B CA 1
ATOM 3323 C C . ALA B 1 95 ? 12.602 20.156 4.73 1 98.31 95 ALA B C 1
ATOM 3325 O O . ALA B 1 95 ? 12.586 20.656 3.602 1 98.31 95 ALA B O 1
ATOM 3326 N N . PRO B 1 96 ? 13.109 20.703 5.793 1 97.88 96 PRO B N 1
ATOM 3327 C CA . PRO B 1 96 ? 13.609 22.062 5.656 1 97.88 96 PRO B CA 1
ATOM 3328 C C . PRO B 1 96 ? 14.844 22.156 4.762 1 97.88 96 PRO B C 1
ATOM 3330 O O . PRO B 1 96 ? 15.664 21.234 4.734 1 97.88 96 PRO B O 1
ATOM 3333 N N . SER B 1 97 ? 15 23.219 4.051 1 96.5 97 SER B N 1
ATOM 3334 C CA . SER B 1 97 ? 16.125 23.547 3.176 1 96.5 97 SER B CA 1
ATOM 3335 C C . SER B 1 97 ? 16.375 25.047 3.129 1 96.5 97 SER B C 1
ATOM 3337 O O . SER B 1 97 ? 15.578 25.828 3.623 1 96.5 97 SER B O 1
ATOM 3339 N N . PRO B 1 98 ? 17.562 25.453 2.643 1 92.94 98 PRO B N 1
ATOM 3340 C CA . PRO B 1 98 ? 17.797 26.891 2.492 1 92.94 98 PRO B CA 1
ATOM 3341 C C . PRO B 1 98 ? 16.719 27.578 1.651 1 92.94 98 PRO B C 1
ATOM 3343 O O . PRO B 1 98 ? 16.422 28.766 1.872 1 92.94 98 PRO B O 1
ATOM 3346 N N . LYS B 1 99 ? 16.141 26.891 0.761 1 94.5 99 LYS B N 1
ATOM 3347 C CA . LYS B 1 99 ? 15.094 27.438 -0.108 1 94.5 99 LYS B CA 1
ATOM 3348 C C . LYS B 1 99 ? 13.758 27.516 0.618 1 94.5 99 LYS B C 1
ATOM 3350 O O . LYS B 1 99 ? 12.945 28.391 0.347 1 94.5 99 LYS B O 1
ATOM 3355 N N . HIS B 1 100 ? 13.516 26.578 1.495 1 96.75 100 HIS B N 1
ATOM 3356 C CA . HIS B 1 100 ? 12.258 26.484 2.219 1 96.75 100 HIS B CA 1
ATOM 3357 C C . HIS B 1 100 ? 12.484 26.438 3.725 1 96.75 100 HIS B C 1
ATOM 3359 O O . HIS B 1 100 ? 12.789 25.391 4.285 1 96.75 100 HIS B O 1
ATOM 3365 N N . ASP B 1 101 ? 12.18 27.484 4.402 1 96.44 101 ASP B N 1
ATOM 3366 C CA . ASP B 1 101 ? 12.359 27.562 5.848 1 96.44 101 ASP B CA 1
ATOM 3367 C C . ASP B 1 101 ? 11.172 26.938 6.582 1 96.44 101 ASP B C 1
ATOM 3369 O O . ASP B 1 101 ? 10.461 27.625 7.316 1 96.44 101 ASP B O 1
ATOM 3373 N N . ILE B 1 102 ? 11.07 25.672 6.461 1 98.06 102 ILE B N 1
ATOM 3374 C CA . ILE B 1 102 ? 9.992 24.922 7.105 1 98.06 102 ILE B CA 1
ATOM 3375 C C . ILE B 1 102 ? 10.289 24.766 8.594 1 98.06 102 ILE B C 1
ATOM 3377 O O . ILE B 1 102 ? 11.383 24.328 8.969 1 98.06 102 ILE B O 1
ATOM 3381 N N . ARG B 1 103 ? 9.359 25.047 9.406 1 97.56 103 ARG B N 1
ATOM 3382 C CA . ARG B 1 103 ? 9.508 24.969 10.859 1 97.56 103 ARG B CA 1
ATOM 3383 C C . ARG B 1 103 ? 8.43 24.078 11.469 1 97.56 103 ARG B C 1
ATOM 3385 O O . ARG B 1 103 ? 7.453 23.734 10.797 1 97.56 103 ARG B O 1
ATOM 3392 N N . LEU B 1 104 ? 8.727 23.656 12.727 1 97.75 104 LEU B N 1
ATOM 3393 C CA . LEU B 1 104 ? 7.688 22.906 13.43 1 97.75 104 LEU B CA 1
ATOM 3394 C C . LEU B 1 104 ? 6.434 23.75 13.617 1 97.75 104 LEU B C 1
ATOM 3396 O O . LEU B 1 104 ? 6.523 24.938 13.961 1 97.75 104 LEU B O 1
ATOM 3400 N N . GLY B 1 105 ? 5.262 23.141 13.289 1 97.81 105 GLY B N 1
ATOM 3401 C CA . GLY B 1 105 ? 4.008 23.859 13.383 1 97.81 105 GLY B CA 1
ATOM 3402 C C . GLY B 1 105 ? 3.57 24.469 12.062 1 97.81 105 GLY B C 1
ATOM 3403 O O . GLY B 1 105 ? 2.408 24.844 11.906 1 97.81 105 GLY B O 1
ATOM 3404 N N . ASP B 1 106 ? 4.5 24.609 11.109 1 98.56 106 ASP B N 1
ATOM 3405 C CA . ASP B 1 106 ? 4.133 25.062 9.773 1 98.56 106 ASP B CA 1
ATOM 3406 C C . ASP B 1 106 ? 3.227 24.047 9.078 1 98.56 106 ASP B C 1
ATOM 3408 O O . ASP B 1 106 ? 2.953 22.969 9.617 1 98.56 106 ASP B O 1
ATOM 3412 N N . ILE B 1 107 ? 2.725 24.453 7.949 1 98.81 107 ILE B N 1
ATOM 3413 C CA . ILE B 1 107 ? 1.814 23.625 7.172 1 98.81 107 ILE B CA 1
ATOM 3414 C C . ILE B 1 107 ? 2.381 23.406 5.77 1 98.81 107 ILE B C 1
ATOM 3416 O O . ILE B 1 107 ? 2.896 24.344 5.152 1 98.81 107 ILE B O 1
ATOM 3420 N N . VAL B 1 108 ? 2.348 22.172 5.297 1 98.81 108 VAL B N 1
ATOM 3421 C CA . VAL B 1 108 ? 2.693 21.875 3.91 1 98.81 108 VAL B CA 1
ATOM 3422 C C . VAL B 1 108 ? 1.453 21.375 3.166 1 98.81 108 VAL B C 1
ATOM 3424 O O . VAL B 1 108 ? 0.756 20.469 3.633 1 98.81 108 VAL B O 1
ATOM 3427 N N . VAL B 1 109 ? 1.155 22.016 2.086 1 98.75 109 VAL B N 1
ATOM 3428 C CA . VAL B 1 109 ? 0.029 21.672 1.227 1 98.75 109 VAL B CA 1
ATOM 3429 C C . VAL B 1 109 ? 0.545 21.109 -0.099 1 98.75 109 VAL B C 1
ATOM 3431 O O . VAL B 1 109 ? 1.434 21.703 -0.721 1 98.75 109 VAL B O 1
ATOM 3434 N N . SER B 1 110 ? 0.011 19.984 -0.493 1 98.31 110 SER B N 1
ATOM 3435 C CA . SER B 1 110 ? 0.455 19.359 -1.738 1 98.31 110 SER B CA 1
ATOM 3436 C C . SER B 1 110 ? 0.165 20.266 -2.936 1 98.31 110 SER B C 1
ATOM 3438 O O . SER B 1 110 ? -0.944 20.781 -3.074 1 98.31 110 SER B O 1
ATOM 3440 N N . ALA B 1 111 ? 1.111 20.438 -3.74 1 96.56 111 ALA B N 1
ATOM 3441 C CA . ALA B 1 111 ? 1.009 21.234 -4.965 1 96.56 111 ALA B CA 1
ATOM 3442 C C . ALA B 1 111 ? 1.893 20.656 -6.066 1 96.56 111 ALA B C 1
ATOM 3444 O O . ALA B 1 111 ? 3.008 20.203 -5.801 1 96.56 111 ALA B O 1
ATOM 3445 N N . PRO B 1 112 ? 1.365 20.672 -7.27 1 92.81 112 PRO B N 1
ATOM 3446 C CA . PRO B 1 112 ? 2.156 20.125 -8.375 1 92.81 112 PRO B CA 1
ATOM 3447 C C . PRO B 1 112 ? 3.477 20.859 -8.578 1 92.81 112 PRO B C 1
ATOM 3449 O O . PRO B 1 112 ? 3.514 22.094 -8.531 1 92.81 112 PRO B O 1
ATOM 3452 N N . ARG B 1 113 ? 4.504 20.078 -8.656 1 89.06 113 ARG B N 1
ATOM 3453 C CA . ARG B 1 113 ? 5.84 20.609 -8.906 1 89.06 113 ARG B CA 1
ATOM 3454 C C . ARG B 1 113 ? 6.68 19.625 -9.703 1 89.06 113 ARG B C 1
ATOM 3456 O O . ARG B 1 113 ? 6.59 18.406 -9.492 1 89.06 113 ARG B O 1
ATOM 3463 N N . GLY B 1 114 ? 7.543 20.094 -10.625 1 83.19 114 GLY B N 1
ATOM 3464 C CA . GLY B 1 114 ? 8.547 19.281 -11.305 1 83.19 114 GLY B CA 1
ATOM 3465 C C . GLY B 1 114 ? 7.961 18.062 -11.992 1 83.19 114 GLY B C 1
ATOM 3466 O O . GLY B 1 114 ? 8.516 16.953 -11.898 1 83.19 114 GLY B O 1
ATOM 3467 N N . GLY B 1 115 ? 6.844 18.047 -12.492 1 84.81 115 GLY B N 1
ATOM 3468 C CA . GLY B 1 115 ? 6.266 16.922 -13.211 1 84.81 115 GLY B CA 1
ATOM 3469 C C . GLY B 1 115 ? 5.469 15.984 -12.328 1 84.81 115 GLY B C 1
ATOM 3470 O O . GLY B 1 115 ? 4.938 14.977 -12.797 1 84.81 115 GLY B O 1
ATOM 3471 N N . ASN B 1 116 ? 5.395 16.281 -11.055 1 89.12 116 ASN B N 1
ATOM 3472 C CA . ASN B 1 116 ? 4.59 15.492 -10.125 1 89.12 116 ASN B CA 1
ATOM 3473 C C . ASN B 1 116 ? 3.279 16.203 -9.781 1 89.12 116 ASN B C 1
ATOM 3475 O O . ASN B 1 116 ? 3.188 17.422 -9.867 1 89.12 116 ASN B O 1
ATOM 3479 N N . GLY B 1 117 ? 2.264 15.406 -9.375 1 91.12 117 GLY B N 1
ATOM 3480 C CA . GLY B 1 117 ? 0.939 15.938 -9.094 1 91.12 117 GLY B CA 1
ATOM 3481 C C . GLY B 1 117 ? 0.805 16.484 -7.688 1 91.12 117 GLY B C 1
ATOM 3482 O O . GLY B 1 117 ? -0.296 16.828 -7.254 1 91.12 117 GLY B O 1
ATOM 3483 N N . GLY B 1 118 ? 1.848 16.594 -6.945 1 95.12 118 GLY B N 1
ATOM 3484 C CA . GLY B 1 118 ? 1.835 17.109 -5.586 1 95.12 118 GLY B CA 1
ATOM 3485 C C . GLY B 1 118 ? 2.301 16.094 -4.562 1 95.12 118 GLY B C 1
ATOM 3486 O O . GLY B 1 118 ? 2.707 16.453 -3.457 1 95.12 118 GLY B O 1
ATOM 3487 N N . VAL B 1 119 ? 2.105 14.859 -4.934 1 95.38 119 VAL B N 1
ATOM 3488 C CA . VAL B 1 119 ? 2.572 13.766 -4.09 1 95.38 119 VAL B CA 1
ATOM 3489 C C . VAL B 1 119 ? 3.486 12.844 -4.895 1 95.38 119 VAL B C 1
ATOM 3491 O O . VAL B 1 119 ? 3.209 12.547 -6.059 1 95.38 119 VAL B O 1
ATOM 3494 N N . PHE B 1 120 ? 4.504 12.453 -4.273 1 92.44 120 PHE B N 1
ATOM 3495 C CA . PHE B 1 120 ? 5.496 11.57 -4.871 1 92.44 120 PHE B CA 1
ATOM 3496 C C . PHE B 1 120 ? 5.703 10.328 -4.008 1 92.44 120 PHE B C 1
ATOM 3498 O O . PHE B 1 120 ? 6.062 10.438 -2.832 1 92.44 120 PHE B O 1
ATOM 3505 N N . GLN B 1 121 ? 5.387 9.133 -4.531 1 91.75 121 GLN B N 1
ATOM 3506 C CA . GLN B 1 121 ? 5.691 7.91 -3.799 1 91.75 121 GLN B CA 1
ATOM 3507 C C . GLN B 1 121 ? 7.148 7.508 -3.988 1 91.75 121 GLN B C 1
ATOM 3509 O O . GLN B 1 121 ? 7.531 7.012 -5.051 1 91.75 121 GLN B O 1
ATOM 3514 N N . TYR B 1 122 ? 7.938 7.539 -3.012 1 90.81 122 TYR B N 1
ATOM 3515 C CA . TYR B 1 122 ? 9.391 7.484 -3.166 1 90.81 122 TYR B CA 1
ATOM 3516 C C . TYR B 1 122 ? 9.883 6.043 -3.158 1 90.81 122 TYR B C 1
ATOM 3518 O O . TYR B 1 122 ? 11.039 5.77 -3.5 1 90.81 122 TYR B O 1
ATOM 3526 N N . ASP B 1 123 ? 9.031 5.062 -2.756 1 89.75 123 ASP B N 1
ATOM 3527 C CA . ASP B 1 123 ? 9.516 3.691 -2.627 1 89.75 123 ASP B CA 1
ATOM 3528 C C . ASP B 1 123 ? 8.812 2.766 -3.619 1 89.75 123 ASP B C 1
ATOM 3530 O O . ASP B 1 123 ? 8.82 1.545 -3.445 1 89.75 123 ASP B O 1
ATOM 3534 N N . PHE B 1 124 ? 8.188 3.305 -4.613 1 88.38 124 PHE B N 1
ATOM 3535 C CA . PHE B 1 124 ? 7.504 2.496 -5.617 1 88.38 124 PHE B CA 1
ATOM 3536 C C . PHE B 1 124 ? 8.297 2.477 -6.922 1 88.38 124 PHE B C 1
ATOM 3538 O O . PHE B 1 124 ? 8.57 3.529 -7.504 1 88.38 124 PHE B O 1
ATOM 3545 N N . GLY B 1 125 ? 8.586 1.294 -7.367 1 88.25 125 GLY B N 1
ATOM 3546 C CA . GLY B 1 125 ? 9.328 1.219 -8.617 1 88.25 125 GLY B CA 1
ATOM 3547 C C . GLY B 1 125 ? 10.086 -0.082 -8.781 1 88.25 125 GLY B C 1
ATOM 3548 O O . GLY B 1 125 ? 9.594 -1.15 -8.414 1 88.25 125 GLY B O 1
ATOM 3549 N N . LYS B 1 126 ? 11.195 -0.022 -9.469 1 86.94 126 LYS B N 1
ATOM 3550 C CA . LYS B 1 126 ? 12.031 -1.177 -9.773 1 86.94 126 LYS B CA 1
ATOM 3551 C C . LYS B 1 126 ? 13.43 -1.012 -9.195 1 86.94 126 LYS B C 1
ATOM 3553 O O . LYS B 1 126 ? 14.008 0.077 -9.242 1 86.94 126 LYS B O 1
ATOM 3558 N N . THR B 1 127 ? 13.875 -1.999 -8.547 1 86.12 127 THR B N 1
ATOM 3559 C CA . THR B 1 127 ? 15.258 -2.057 -8.094 1 86.12 127 THR B CA 1
ATOM 3560 C C . THR B 1 127 ? 16.109 -2.893 -9.055 1 86.12 127 THR B C 1
ATOM 3562 O O . THR B 1 127 ? 15.906 -4.102 -9.172 1 86.12 127 THR B O 1
ATOM 3565 N N . MET B 1 128 ? 16.922 -2.262 -9.781 1 84.69 128 MET B N 1
ATOM 3566 C CA . MET B 1 128 ? 17.781 -2.91 -10.773 1 84.69 128 MET B CA 1
ATOM 3567 C C . MET B 1 128 ? 19.203 -3.055 -10.25 1 84.69 128 MET B C 1
ATOM 3569 O O . MET B 1 128 ? 19.719 -2.148 -9.594 1 84.69 128 MET B O 1
ATOM 3573 N N . GLN B 1 129 ? 19.734 -4.176 -10.594 1 86.12 129 GLN B N 1
ATOM 3574 C CA . GLN B 1 129 ? 21.078 -4.453 -10.117 1 86.12 129 GLN B CA 1
ATOM 3575 C C . GLN B 1 129 ? 22.078 -3.41 -10.633 1 86.12 129 GLN B C 1
ATOM 3577 O O . GLN B 1 129 ? 22.078 -3.088 -11.82 1 86.12 129 GLN B O 1
ATOM 3582 N N . ASP B 1 130 ? 22.828 -2.879 -9.688 1 77.19 130 ASP B N 1
ATOM 3583 C CA . ASP B 1 130 ? 23.906 -1.937 -9.953 1 77.19 130 ASP B CA 1
ATOM 3584 C C . ASP B 1 130 ? 23.359 -0.611 -10.484 1 77.19 130 ASP B C 1
ATOM 3586 O O . ASP B 1 130 ? 24.078 0.135 -11.156 1 77.19 130 ASP B O 1
ATOM 3590 N N . GLN B 1 131 ? 22.109 -0.424 -10.359 1 81.06 131 GLN B N 1
ATOM 3591 C CA . GLN B 1 131 ? 21.484 0.836 -10.75 1 81.06 131 GLN B CA 1
ATOM 3592 C C . GLN B 1 131 ? 20.719 1.462 -9.586 1 81.06 131 GLN B C 1
ATOM 3594 O O . GLN B 1 131 ? 20.438 0.788 -8.594 1 81.06 131 GLN B O 1
ATOM 3599 N N . ARG B 1 132 ? 20.562 2.787 -9.68 1 79.38 132 ARG B N 1
ATOM 3600 C CA . ARG B 1 132 ? 19.734 3.482 -8.688 1 79.38 132 ARG B CA 1
ATOM 3601 C C . ARG B 1 132 ? 18.281 3.059 -8.789 1 79.38 132 ARG B C 1
ATOM 3603 O O . ARG B 1 132 ? 17.797 2.695 -9.867 1 79.38 132 ARG B O 1
ATOM 3610 N N . PHE B 1 133 ? 17.672 3.125 -7.648 1 84.5 133 PHE B N 1
ATOM 3611 C CA . PHE B 1 133 ? 16.25 2.844 -7.613 1 84.5 133 PHE B CA 1
ATOM 3612 C C . PHE B 1 133 ? 15.5 3.703 -8.625 1 84.5 133 PHE B C 1
ATOM 3614 O O . PHE B 1 133 ? 15.734 4.91 -8.719 1 84.5 133 PHE B O 1
ATOM 3621 N N . GLN B 1 134 ? 14.664 2.982 -9.461 1 81.31 134 GLN B N 1
ATOM 3622 C CA . GLN B 1 134 ? 13.859 3.686 -10.453 1 81.31 134 GLN B CA 1
ATOM 3623 C C . GLN B 1 134 ? 12.406 3.779 -10.016 1 81.31 134 GLN B C 1
ATOM 3625 O O . GLN B 1 134 ? 11.664 2.793 -10.078 1 81.31 134 GLN B O 1
ATOM 3630 N N . SER B 1 135 ? 12.078 4.988 -9.695 1 81.38 135 SER B N 1
ATOM 3631 C CA . SER B 1 135 ? 10.68 5.211 -9.336 1 81.38 135 SER B CA 1
ATOM 3632 C C . SER B 1 135 ? 9.781 5.195 -10.562 1 81.38 135 SER B C 1
ATOM 3634 O O . SER B 1 135 ? 10.078 5.848 -11.57 1 81.38 135 SER B O 1
ATOM 3636 N N . THR B 1 136 ? 8.742 4.41 -10.727 1 75.06 136 THR B N 1
ATOM 3637 C CA . THR B 1 136 ? 7.91 4.297 -11.914 1 75.06 136 THR B CA 1
ATOM 3638 C C . THR B 1 136 ? 6.473 4.703 -11.609 1 75.06 136 THR B C 1
ATOM 3640 O O . THR B 1 136 ? 5.66 4.863 -12.523 1 75.06 136 THR B O 1
ATOM 3643 N N . GLY B 1 137 ? 6.086 5.035 -10.445 1 72.81 137 GLY B N 1
ATOM 3644 C CA . GLY B 1 137 ? 4.688 5.293 -10.148 1 72.81 137 GLY B CA 1
ATOM 3645 C C . GLY B 1 137 ? 4.305 6.75 -10.312 1 72.81 137 GLY B C 1
ATOM 3646 O O . GLY B 1 137 ? 5.145 7.641 -10.164 1 72.81 137 GLY B O 1
ATOM 3647 N N . PHE B 1 138 ? 3.092 6.969 -10.961 1 79.25 138 PHE B N 1
ATOM 3648 C CA . PHE B 1 138 ? 2.521 8.305 -11.078 1 79.25 138 PHE B CA 1
ATOM 3649 C C . PHE B 1 138 ? 1.255 8.43 -10.242 1 79.25 138 PHE B C 1
ATOM 3651 O O . PHE B 1 138 ? 0.425 7.52 -10.219 1 79.25 138 PHE B O 1
ATOM 3658 N N . LEU B 1 139 ? 1.259 9.438 -9.5 1 87.25 139 LEU B N 1
ATOM 3659 C CA . LEU B 1 139 ? 0.077 9.695 -8.688 1 87.25 139 LEU B CA 1
ATOM 3660 C C . LEU B 1 139 ? -0.713 10.883 -9.242 1 87.25 139 LEU B C 1
ATOM 3662 O O . LEU B 1 139 ? -0.131 11.82 -9.781 1 87.25 139 LEU B O 1
ATOM 3666 N N . ASN B 1 140 ? -1.993 10.828 -9.109 1 87.06 140 ASN B N 1
ATOM 3667 C CA . ASN B 1 140 ? -2.881 11.867 -9.625 1 87.06 140 ASN B CA 1
ATOM 3668 C C . ASN B 1 140 ? -2.695 13.188 -8.883 1 87.06 140 ASN B C 1
ATOM 3670 O O . ASN B 1 140 ? -2.213 13.203 -7.75 1 87.06 140 ASN B O 1
ATOM 3674 N N . GLN B 1 141 ? -3.082 14.234 -9.617 1 90.44 141 GLN B N 1
ATOM 3675 C CA . GLN B 1 141 ? -3.129 15.562 -9 1 90.44 141 GLN B CA 1
ATOM 3676 C C . GLN B 1 141 ? -4.438 15.773 -8.25 1 90.44 141 GLN B C 1
ATOM 3678 O O . GLN B 1 141 ? -5.43 15.086 -8.508 1 90.44 141 GLN B O 1
ATOM 3683 N N . SER B 1 142 ? -4.348 16.75 -7.336 1 93.75 142 SER B N 1
ATOM 3684 C CA . SER B 1 142 ? -5.578 17.125 -6.652 1 93.75 142 SER B CA 1
ATOM 3685 C C . SER B 1 142 ? -6.605 17.688 -7.633 1 93.75 142 SER B C 1
ATOM 3687 O O . SER B 1 142 ? -6.238 18.266 -8.656 1 93.75 142 SER B O 1
ATOM 3689 N N . PRO B 1 143 ? -7.879 17.562 -7.379 1 92.81 143 PRO B N 1
ATOM 3690 C CA . PRO B 1 143 ? -8.914 18.094 -8.273 1 92.81 143 PRO B CA 1
ATOM 3691 C C . PRO B 1 143 ? -8.805 19.594 -8.484 1 92.81 143 PRO B C 1
ATOM 3693 O O . PRO B 1 143 ? -8.367 20.312 -7.59 1 92.81 143 PRO B O 1
ATOM 3696 N N . PRO B 1 144 ? -9.25 20.078 -9.656 1 91.25 144 PRO B N 1
ATOM 3697 C CA . PRO B 1 144 ? -9.125 21.5 -9.984 1 91.25 144 PRO B CA 1
ATOM 3698 C C . PRO B 1 144 ? -9.805 22.391 -8.953 1 91.25 144 PRO B C 1
ATOM 3700 O O . PRO B 1 144 ? -9.273 23.453 -8.617 1 91.25 144 PRO B O 1
ATOM 3703 N N . VAL B 1 145 ? -10.922 22 -8.453 1 94.12 145 VAL B N 1
ATOM 3704 C CA . VAL B 1 145 ? -11.664 22.828 -7.504 1 94.12 145 VAL B CA 1
ATOM 3705 C C . VAL B 1 145 ? -10.812 23.078 -6.258 1 94.12 145 VAL B C 1
ATOM 3707 O O . VAL B 1 145 ? -10.82 24.172 -5.699 1 94.12 145 VAL B O 1
ATOM 3710 N N . LEU B 1 146 ? -10.078 22.031 -5.84 1 95.94 146 LEU B N 1
ATOM 3711 C CA . LEU B 1 146 ? -9.227 22.172 -4.664 1 95.94 146 LEU B CA 1
ATOM 3712 C C . LEU B 1 146 ? -7.973 22.969 -4.992 1 95.94 146 LEU B C 1
ATOM 3714 O O . LEU B 1 146 ? -7.539 23.797 -4.188 1 95.94 146 LEU B O 1
ATOM 3718 N N . ARG B 1 147 ? -7.43 22.797 -6.145 1 94.69 147 ARG B N 1
ATOM 3719 C CA . ARG B 1 147 ? -6.246 23.531 -6.551 1 94.69 147 ARG B CA 1
ATOM 3720 C C . ARG B 1 147 ? -6.551 25.031 -6.688 1 94.69 147 ARG B C 1
ATOM 3722 O O . ARG B 1 147 ? -5.742 25.875 -6.301 1 94.69 147 ARG B O 1
ATOM 3729 N N . MET B 1 148 ? -7.684 25.312 -7.227 1 94.38 148 MET B N 1
ATOM 3730 C CA . MET B 1 148 ? -8.109 26.703 -7.344 1 94.38 148 MET B CA 1
ATOM 3731 C C . MET B 1 148 ? -8.305 27.328 -5.969 1 94.38 148 MET B C 1
ATOM 3733 O O . MET B 1 148 ? -7.945 28.484 -5.754 1 94.38 148 MET B O 1
ATOM 3737 N N . ALA B 1 149 ? -8.891 26.562 -5.117 1 96 149 ALA B N 1
ATOM 3738 C CA . ALA B 1 149 ? -9.078 27.047 -3.756 1 96 149 ALA B CA 1
ATOM 3739 C C . ALA B 1 149 ? -7.734 27.328 -3.084 1 96 149 ALA B C 1
ATOM 3741 O O . ALA B 1 149 ? -7.598 28.312 -2.346 1 96 149 ALA B O 1
ATOM 3742 N N . VAL B 1 150 ? -6.777 26.469 -3.291 1 97.44 150 VAL B N 1
ATOM 3743 C CA . VAL B 1 150 ? -5.438 26.656 -2.75 1 97.44 150 VAL B CA 1
ATOM 3744 C C . VAL B 1 150 ? -4.852 27.969 -3.266 1 97.44 150 VAL B C 1
ATOM 3746 O O . VAL B 1 150 ? -4.312 28.766 -2.492 1 97.44 150 VAL B O 1
ATOM 3749 N N . ASN B 1 151 ? -4.984 28.219 -4.562 1 95.75 151 ASN B N 1
ATOM 3750 C CA . ASN B 1 151 ? -4.488 29.453 -5.16 1 95.75 151 ASN B CA 1
ATOM 3751 C C . ASN B 1 151 ? -5.18 30.688 -4.566 1 95.75 151 ASN B C 1
ATOM 3753 O O . ASN B 1 151 ? -4.527 31.688 -4.258 1 95.75 151 ASN B O 1
ATOM 3757 N N . ALA B 1 152 ? -6.422 30.594 -4.441 1 95.75 152 ALA B N 1
ATOM 3758 C CA . ALA B 1 152 ? -7.199 31.703 -3.893 1 95.75 152 ALA B CA 1
ATOM 3759 C C . ALA B 1 152 ? -6.785 32 -2.453 1 95.75 152 ALA B C 1
ATOM 3761 O O . ALA B 1 152 ? -6.621 33.156 -2.076 1 95.75 152 ALA B O 1
ATOM 3762 N N . LEU B 1 153 ? -6.676 30.922 -1.699 1 97 153 LEU B N 1
ATOM 3763 C CA . LEU B 1 153 ? -6.316 31.094 -0.295 1 97 153 LEU B CA 1
ATOM 3764 C C . LEU B 1 153 ? -4.906 31.656 -0.156 1 97 153 LEU B C 1
ATOM 3766 O O . LEU B 1 153 ? -4.648 32.5 0.708 1 97 153 LEU B O 1
ATOM 3770 N N . GLU B 1 154 ? -4.031 31.156 -0.932 1 96.31 154 GLU B N 1
ATOM 3771 C CA . GLU B 1 154 ? -2.664 31.672 -0.937 1 96.31 154 GLU B CA 1
ATOM 3772 C C . GLU B 1 154 ? -2.643 33.156 -1.223 1 96.31 154 GLU B C 1
ATOM 3774 O O . GLU B 1 154 ? -1.915 33.906 -0.569 1 96.31 154 GLU B O 1
ATOM 3779 N N . ALA B 1 155 ? -3.369 33.594 -2.201 1 95.5 155 ALA B N 1
ATOM 3780 C CA . ALA B 1 155 ? -3.467 35.031 -2.545 1 95.5 155 ALA B CA 1
ATOM 3781 C C . ALA B 1 155 ? -4.031 35.844 -1.382 1 95.5 155 ALA B C 1
ATOM 3783 O O . ALA B 1 155 ? -3.541 36.906 -1.08 1 95.5 155 ALA B O 1
ATOM 3784 N N . GLN B 1 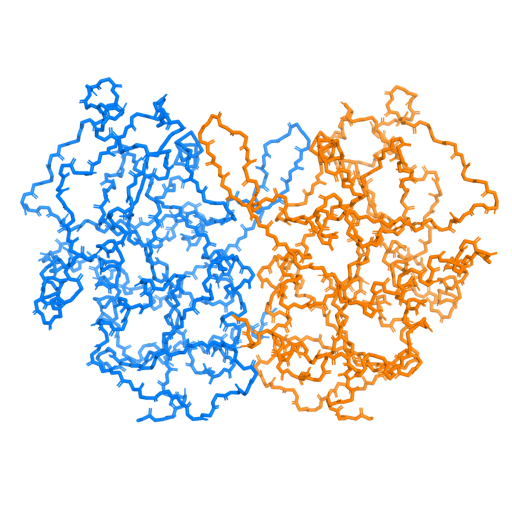156 ? -5.012 35.344 -0.789 1 94.94 156 GLN B N 1
ATOM 3785 C CA . GLN B 1 156 ? -5.625 36.031 0.349 1 94.94 156 GLN B CA 1
ATOM 3786 C C . GLN B 1 156 ? -4.629 36.188 1.495 1 94.94 156 GLN B C 1
ATOM 3788 O O . GLN B 1 156 ? -4.559 37.25 2.121 1 94.94 156 GLN B O 1
ATOM 3793 N N . TYR B 1 157 ? -3.953 35.031 1.794 1 95.56 157 TYR B N 1
ATOM 3794 C CA . TYR B 1 157 ? -2.973 35.094 2.871 1 95.56 157 TYR B CA 1
ATOM 3795 C C . TYR B 1 157 ? -1.862 36.094 2.559 1 95.56 157 TYR B C 1
ATOM 3797 O O . TYR B 1 157 ? -1.325 36.719 3.461 1 95.56 157 TYR B O 1
ATOM 3805 N N . GLU B 1 158 ? -1.464 36.219 1.312 1 93 158 GLU B N 1
ATOM 3806 C CA . GLU B 1 158 ? -0.425 37.156 0.903 1 93 158 GLU B CA 1
ATOM 3807 C C . GLU B 1 158 ? -0.878 38.594 1.104 1 93 158 GLU B C 1
ATOM 3809 O O . GLU B 1 158 ? -0.096 39.438 1.541 1 93 158 GLU B O 1
ATOM 3814 N N . LEU B 1 159 ? -2.09 38.906 0.867 1 92.56 159 LEU B N 1
ATOM 3815 C CA . LEU B 1 159 ? -2.619 40.281 0.906 1 92.56 159 LEU B CA 1
ATOM 3816 C C . LEU B 1 159 ? -2.99 40.688 2.33 1 92.56 159 LEU B C 1
ATOM 3818 O O . LEU B 1 159 ? -2.781 41.812 2.734 1 92.56 159 LEU B O 1
ATOM 3822 N N . TYR B 1 160 ? -3.549 39.688 3.082 1 92.12 160 TYR B N 1
ATOM 3823 C CA . TYR B 1 160 ? -4.188 40.094 4.328 1 92.12 160 TYR B CA 1
ATOM 3824 C C . TYR B 1 160 ? -3.602 39.344 5.516 1 92.12 160 TYR B C 1
ATOM 3826 O O . TYR B 1 160 ? -3.939 39.625 6.668 1 92.12 160 TYR B O 1
ATOM 3834 N N . GLY B 1 161 ? -2.713 38.406 5.227 1 92.44 161 GLY B N 1
ATOM 3835 C CA . GLY B 1 161 ? -2.277 37.531 6.312 1 92.44 161 GLY B CA 1
ATOM 3836 C C . GLY B 1 161 ? -3.322 36.531 6.719 1 92.44 161 GLY B C 1
ATOM 3837 O O . GLY B 1 161 ? -4.449 36.562 6.223 1 92.44 161 GLY B O 1
ATOM 3838 N N . HIS B 1 162 ? -2.91 35.562 7.547 1 94.62 162 HIS B N 1
ATOM 3839 C CA . HIS B 1 162 ? -3.883 34.594 8.039 1 94.62 162 HIS B CA 1
ATOM 3840 C C . HIS B 1 162 ? -4.082 34.719 9.547 1 94.62 162 HIS B C 1
ATOM 3842 O O . HIS B 1 162 ? -3.379 35.5 10.203 1 94.62 162 HIS B O 1
ATOM 3848 N N . GLN B 1 163 ? -5.113 34.062 10.109 1 94.56 163 GLN B N 1
ATOM 3849 C CA . GLN B 1 163 ? -5.422 34.094 11.539 1 94.56 163 GLN B CA 1
ATOM 3850 C C . GLN B 1 163 ? -5.414 32.688 12.117 1 94.56 163 GLN B C 1
ATOM 3852 O O . GLN B 1 163 ? -6.227 32.375 12.992 1 94.56 163 GLN B O 1
ATOM 3857 N N . LEU B 1 164 ? -4.523 31.812 11.516 1 97.06 164 LEU B N 1
ATOM 3858 C CA . LEU B 1 164 ? -4.527 30.406 11.883 1 97.06 164 LEU B CA 1
ATOM 3859 C C . LEU B 1 164 ? -4.258 30.234 13.375 1 97.06 164 LEU B C 1
ATOM 3861 O O . LEU B 1 164 ? -4.961 29.484 14.055 1 97.06 164 LEU B O 1
ATOM 3865 N N . GLU B 1 165 ? -3.254 30.922 13.891 1 95.31 165 GLU B N 1
ATOM 3866 C CA . GLU B 1 165 ? -2.928 30.812 15.312 1 95.31 165 GLU B CA 1
ATOM 3867 C C . GLU B 1 165 ? -4.082 31.281 16.188 1 95.31 165 GLU B C 1
ATOM 3869 O O . GLU B 1 165 ? -4.387 30.672 17.203 1 95.31 165 GLU B O 1
ATOM 3874 N N . GLU B 1 166 ? -4.703 32.375 15.805 1 95.94 166 GLU B N 1
ATOM 3875 C CA . GLU B 1 166 ? -5.832 32.906 16.547 1 95.94 166 GLU B CA 1
ATOM 3876 C C . GLU B 1 166 ? -7 31.922 16.578 1 95.94 166 GLU B C 1
ATOM 3878 O O . GLU B 1 166 ? -7.66 31.766 17.609 1 95.94 166 GLU B O 1
ATOM 3883 N N . VAL B 1 167 ? -7.215 31.359 15.43 1 96.44 167 VAL B N 1
ATOM 3884 C CA . VAL B 1 167 ? -8.297 30.375 15.328 1 96.44 167 VAL B CA 1
ATOM 3885 C C . VAL B 1 167 ? -8.008 29.203 16.25 1 96.44 167 VAL B C 1
ATOM 3887 O O . VAL B 1 167 ? -8.898 28.734 16.969 1 96.44 167 VAL B O 1
ATOM 3890 N N . ILE B 1 168 ? -6.832 28.672 16.281 1 97.69 168 ILE B N 1
ATOM 3891 C CA . ILE B 1 168 ? -6.438 27.547 17.125 1 97.69 168 ILE B CA 1
ATOM 3892 C C . ILE B 1 168 ? -6.629 27.922 18.594 1 97.69 168 ILE B C 1
ATOM 3894 O O . ILE B 1 168 ? -7.227 27.172 19.359 1 97.69 168 ILE B O 1
ATOM 3898 N N . ASN B 1 169 ? -6.176 29.125 18.938 1 96.88 169 ASN B N 1
ATOM 3899 C CA . ASN B 1 169 ? -6.293 29.578 20.328 1 96.88 169 ASN B CA 1
ATOM 3900 C C . ASN B 1 169 ? -7.754 29.719 20.75 1 96.88 169 ASN B C 1
ATOM 3902 O O . ASN B 1 169 ? -8.109 29.422 21.891 1 96.88 169 ASN B O 1
ATOM 3906 N N . SER B 1 170 ? -8.539 30.234 19.875 1 97.06 170 SER B N 1
ATOM 3907 C CA . SER B 1 170 ? -9.961 30.359 20.172 1 97.06 170 SER B CA 1
ATOM 3908 C C . SER B 1 170 ? -10.594 29.016 20.469 1 97.06 170 SER B C 1
ATOM 3910 O O . SER B 1 170 ? -11.406 28.891 21.391 1 97.06 170 SER B O 1
ATOM 3912 N N . ILE B 1 171 ? -10.234 27.984 19.719 1 95.81 171 ILE B N 1
ATOM 3913 C CA . ILE B 1 171 ? -10.75 26.641 19.922 1 95.81 171 ILE B CA 1
ATOM 3914 C C . ILE B 1 171 ? -10.266 26.109 21.266 1 95.81 171 ILE B C 1
ATOM 3916 O O . ILE B 1 171 ? -11.047 25.516 22.031 1 95.81 171 ILE B O 1
ATOM 3920 N N . LEU B 1 172 ? -9.039 26.312 21.547 1 96.44 172 LEU B N 1
ATOM 3921 C CA . LEU B 1 172 ? -8.461 25.812 22.781 1 96.44 172 LEU B CA 1
ATOM 3922 C C . LEU B 1 172 ? -9.07 26.516 23.984 1 96.44 172 LEU B C 1
ATOM 3924 O O . LEU B 1 172 ? -9.188 25.938 25.062 1 96.44 172 LEU B O 1
ATOM 3928 N N . ASP B 1 173 ? -9.445 27.781 23.812 1 96.56 173 ASP B N 1
ATOM 3929 C CA . ASP B 1 173 ? -10.125 28.516 24.875 1 96.56 173 ASP B CA 1
ATOM 3930 C C . ASP B 1 173 ? -11.5 27.906 25.172 1 96.56 173 ASP B C 1
ATOM 3932 O O . ASP B 1 173 ? -11.922 27.859 26.328 1 96.56 173 ASP B O 1
ATOM 3936 N N . LYS B 1 174 ? -12.18 27.5 24.156 1 94.94 174 LYS B N 1
ATOM 3937 C CA . LYS B 1 174 ? -13.5 26.906 24.297 1 94.94 174 LYS B CA 1
ATOM 3938 C C . LYS B 1 174 ? -13.414 25.484 24.844 1 94.94 174 LYS B C 1
ATOM 3940 O O . LYS B 1 174 ? -14.352 24.984 25.469 1 94.94 174 LYS B O 1
ATOM 3945 N N . LYS B 1 175 ? -12.289 24.844 24.531 1 94.81 175 LYS B N 1
ATOM 3946 C CA . LYS B 1 175 ? -12.07 23.469 24.984 1 94.81 175 LYS B CA 1
ATOM 3947 C C . LYS B 1 175 ? -10.758 23.344 25.75 1 94.81 175 LYS B C 1
ATOM 3949 O O . LYS B 1 175 ? -9.82 22.703 25.266 1 94.81 175 LYS B O 1
ATOM 3954 N N . PRO B 1 176 ? -10.719 23.688 27 1 93.75 176 PRO B N 1
ATOM 3955 C CA . PRO B 1 176 ? -9.477 23.766 27.766 1 93.75 176 PRO B CA 1
ATOM 3956 C C . PRO B 1 176 ? -8.812 22.406 27.953 1 93.75 176 PRO B C 1
ATOM 3958 O O . PRO B 1 176 ? -7.598 22.328 28.125 1 93.75 176 PRO B O 1
ATOM 3961 N N . ARG B 1 177 ? -9.586 21.312 27.859 1 93.94 177 ARG B N 1
ATOM 3962 C CA . ARG B 1 177 ? -9.047 19.969 28.031 1 93.94 177 ARG B CA 1
ATOM 3963 C C . ARG B 1 177 ? -8.023 19.641 26.953 1 93.94 177 ARG B C 1
ATOM 3965 O O . ARG B 1 177 ? -7.148 18.797 27.156 1 93.94 177 ARG B O 1
ATOM 3972 N N . LEU B 1 178 ? -8.086 20.312 25.844 1 94.69 178 LEU B N 1
ATOM 3973 C CA . LEU B 1 178 ? -7.211 20.031 24.719 1 94.69 178 LEU B CA 1
ATOM 3974 C C . LEU B 1 178 ? -5.898 20.797 24.844 1 94.69 178 LEU B C 1
ATOM 3976 O O . LEU B 1 178 ? -4.93 20.516 24.141 1 94.69 178 LEU B O 1
ATOM 3980 N N . ARG B 1 179 ? -5.781 21.75 25.75 1 93.94 179 ARG B N 1
ATOM 3981 C CA . ARG B 1 179 ? -4.645 22.672 25.828 1 93.94 179 ARG B CA 1
ATOM 3982 C C . ARG B 1 179 ? -3.35 21.906 26.094 1 93.94 179 ARG B C 1
ATOM 3984 O O . ARG B 1 179 ? -2.309 22.219 25.516 1 93.94 179 ARG B O 1
ATOM 3991 N N . LYS B 1 180 ? -3.393 20.953 26.844 1 92.5 180 LYS B N 1
ATOM 3992 C CA . LYS B 1 180 ? -2.186 20.234 27.266 1 92.5 180 LYS B CA 1
ATOM 3993 C C . LYS B 1 180 ? -1.502 19.578 26.062 1 92.5 180 LYS B C 1
ATOM 3995 O O . LYS B 1 180 ? -0.281 19.656 25.922 1 92.5 180 LYS B O 1
ATOM 4000 N N . LYS B 1 181 ? -2.275 19.078 25.156 1 94.44 181 LYS B N 1
ATOM 4001 C CA . LYS B 1 181 ? -1.721 18.266 24.078 1 94.44 181 LYS B CA 1
ATOM 4002 C C . LYS B 1 181 ? -1.644 19.062 22.766 1 94.44 181 LYS B C 1
ATOM 4004 O O . LYS B 1 181 ? -0.836 18.75 21.891 1 94.44 181 LYS B O 1
ATOM 4009 N N . TYR B 1 182 ? -2.406 20.156 22.641 1 97.06 182 TYR B N 1
ATOM 4010 C CA . TYR B 1 182 ? -2.605 20.703 21.312 1 97.06 182 TYR B CA 1
ATOM 4011 C C . TYR B 1 182 ? -2.135 22.141 21.234 1 97.06 182 TYR B C 1
ATOM 4013 O O . TYR B 1 182 ? -2.154 22.766 20.156 1 97.06 182 TYR B O 1
ATOM 4021 N N . SER B 1 183 ? -1.686 22.734 22.359 1 96.81 183 SER B N 1
ATOM 4022 C CA . SER B 1 183 ? -1.17 24.094 22.359 1 96.81 183 SER B CA 1
ATOM 4023 C C . SER B 1 183 ? 0.191 24.172 21.672 1 96.81 183 SER B C 1
ATOM 4025 O O . SER B 1 183 ? 0.913 23.172 21.609 1 96.81 183 SER B O 1
ATOM 4027 N N . ARG B 1 184 ? 0.482 25.312 21.234 1 96.88 184 ARG B N 1
ATOM 4028 C CA . ARG B 1 184 ? 1.788 25.531 20.625 1 96.88 184 ARG B CA 1
ATOM 4029 C C . ARG B 1 184 ? 2.908 25.359 21.641 1 96.88 184 ARG B C 1
ATOM 4031 O O . ARG B 1 184 ? 2.918 26.031 22.688 1 96.88 184 ARG B O 1
ATOM 4038 N N . PRO B 1 185 ? 3.832 24.453 21.328 1 95.69 185 PRO B N 1
ATOM 4039 C CA . PRO B 1 185 ? 4.977 24.328 22.234 1 95.69 185 PRO B CA 1
ATOM 4040 C C . PRO B 1 185 ? 5.883 25.547 22.219 1 95.69 185 PRO B C 1
ATOM 4042 O O . PRO B 1 185 ? 5.754 26.406 21.344 1 95.69 185 PRO B O 1
ATOM 4045 N N . ASP B 1 186 ? 6.746 25.609 23.203 1 93.06 186 ASP B N 1
ATOM 4046 C CA . ASP B 1 186 ? 7.73 26.688 23.266 1 93.06 186 ASP B CA 1
ATOM 4047 C C . ASP B 1 186 ? 8.602 26.719 22.016 1 93.06 186 ASP B C 1
ATOM 4049 O O . ASP B 1 186 ? 9.117 25.672 21.594 1 93.06 186 ASP B O 1
ATOM 4053 N N . PRO B 1 187 ? 8.781 27.891 21.438 1 90.62 187 PRO B N 1
ATOM 4054 C CA . PRO B 1 187 ? 9.57 28 20.203 1 90.62 187 PRO B CA 1
ATOM 4055 C C . PRO B 1 187 ? 11.008 27.5 20.391 1 90.62 187 PRO B C 1
ATOM 4057 O O . PRO B 1 187 ? 11.648 27.094 19.406 1 90.62 187 PRO B O 1
ATOM 4060 N N . SER B 1 188 ? 11.523 27.5 21.562 1 89 188 SER B N 1
ATOM 4061 C CA . SER B 1 188 ? 12.883 27.047 21.828 1 89 188 SER B CA 1
ATOM 4062 C C . SER B 1 188 ? 13.016 25.547 21.594 1 89 188 SER B C 1
ATOM 4064 O O . SER B 1 188 ? 14.125 25.031 21.406 1 89 188 SER B O 1
ATOM 4066 N N . SER B 1 189 ? 11.828 24.844 21.562 1 91.75 189 SER B N 1
ATOM 4067 C CA . SER B 1 189 ? 11.859 23.406 21.344 1 91.75 189 SER B CA 1
ATOM 4068 C C . SER B 1 189 ? 11.938 23.078 19.859 1 91.75 189 SER B C 1
ATOM 4070 O O . SER B 1 189 ? 12.117 21.906 19.484 1 91.75 189 SER B O 1
ATOM 4072 N N . ASP B 1 190 ? 11.805 24.062 19.016 1 94.25 190 ASP B N 1
ATOM 4073 C CA . ASP B 1 190 ? 11.992 23.891 17.578 1 94.25 190 ASP B CA 1
ATOM 4074 C C . ASP B 1 190 ? 13.477 23.891 17.219 1 94.25 190 ASP B C 1
ATOM 4076 O O . ASP B 1 190 ? 14.055 24.953 16.922 1 94.25 190 ASP B O 1
ATOM 4080 N N . ARG B 1 191 ? 14.055 22.719 17.219 1 92.88 191 ARG B N 1
ATOM 4081 C CA . ARG B 1 191 ? 15.492 22.594 17.016 1 92.88 191 ARG B CA 1
ATOM 4082 C C . ARG B 1 191 ? 15.789 21.812 15.727 1 92.88 191 ARG B C 1
ATOM 4084 O O . ARG B 1 191 ? 15.289 20.703 15.547 1 92.88 191 ARG B O 1
ATOM 4091 N N . LEU B 1 192 ? 16.5 22.391 14.844 1 94.94 192 LEU B N 1
ATOM 4092 C CA . LEU B 1 192 ? 16.984 21.734 13.633 1 94.94 192 LEU B CA 1
ATOM 4093 C C . LEU B 1 192 ? 18.469 21.438 13.719 1 94.94 192 LEU B C 1
ATOM 4095 O O . LEU B 1 192 ? 19.281 22.344 13.852 1 94.94 192 LEU B O 1
ATOM 4099 N N . TYR B 1 193 ? 18.844 20.203 13.656 1 94.38 193 TYR B N 1
ATOM 4100 C CA . TYR B 1 193 ? 20.234 19.797 13.773 1 94.38 193 TYR B CA 1
ATOM 4101 C C . TYR B 1 193 ? 20.844 19.562 12.398 1 94.38 193 TYR B C 1
ATOM 4103 O O . TYR B 1 193 ? 20.141 19.312 11.422 1 94.38 193 TYR B O 1
ATOM 4111 N N . GLN B 1 194 ? 22.156 19.656 12.391 1 93.81 194 GLN B N 1
ATOM 4112 C CA . GLN B 1 194 ? 22.906 19.312 11.188 1 93.81 194 GLN B CA 1
ATOM 4113 C C . GLN B 1 194 ? 22.656 17.859 10.789 1 93.81 194 GLN B C 1
ATOM 4115 O O . GLN B 1 194 ? 22.562 16.984 11.648 1 93.81 194 GLN B O 1
ATOM 4120 N N . SER B 1 195 ? 22.594 17.656 9.484 1 92.56 195 SER B N 1
ATOM 4121 C CA . SER B 1 195 ? 22.281 16.328 8.977 1 92.56 195 SER B CA 1
ATOM 4122 C C . SER B 1 195 ? 23.344 15.305 9.375 1 92.56 195 SER B C 1
ATOM 4124 O O . SER B 1 195 ? 23.078 14.102 9.422 1 92.56 195 SER B O 1
ATOM 4126 N N . THR B 1 196 ? 24.531 15.82 9.672 1 90.5 196 THR B N 1
ATOM 4127 C CA . THR B 1 196 ? 25.641 14.945 10.008 1 90.5 196 THR B CA 1
ATOM 4128 C C . THR B 1 196 ? 25.578 14.531 11.477 1 90.5 196 THR B C 1
ATOM 4130 O O . THR B 1 196 ? 26.312 13.641 11.906 1 90.5 196 THR B O 1
ATOM 4133 N N . PHE B 1 197 ? 24.719 15.133 12.188 1 90.75 197 PHE B N 1
ATOM 4134 C CA . PHE B 1 197 ? 24.594 14.844 13.617 1 90.75 197 PHE B CA 1
ATOM 4135 C C . PHE B 1 197 ? 23.344 14.039 13.906 1 90.75 197 PHE B C 1
ATOM 4137 O O . PHE B 1 197 ? 22.219 14.547 13.773 1 90.75 197 PHE B O 1
ATOM 4144 N N . ALA B 1 198 ? 23.5 12.82 14.305 1 91 198 ALA B N 1
ATOM 4145 C CA . ALA B 1 198 ? 22.391 11.938 14.633 1 91 198 ALA B CA 1
ATOM 4146 C C . ALA B 1 198 ? 22.141 11.891 16.141 1 91 198 ALA B C 1
ATOM 4148 O O . ALA B 1 198 ? 23.094 11.945 16.922 1 91 198 ALA B O 1
ATOM 4149 N N . HIS B 1 199 ? 20.844 11.875 16.531 1 90.62 199 HIS B N 1
ATOM 4150 C CA . HIS B 1 199 ? 20.5 11.68 17.938 1 90.62 199 HIS B CA 1
ATOM 4151 C C . HIS B 1 199 ? 21.031 10.344 18.438 1 90.62 199 HIS B C 1
ATOM 4153 O O . HIS B 1 199 ? 20.953 9.328 17.734 1 90.62 199 HIS B O 1
ATOM 4159 N N . PRO B 1 200 ? 21.594 10.445 19.578 1 83.19 200 PRO B N 1
ATOM 4160 C CA . PRO B 1 200 ? 22.047 9.172 20.141 1 83.19 200 PRO B CA 1
ATOM 4161 C C . PRO B 1 200 ? 20.906 8.18 20.359 1 83.19 200 PRO B C 1
ATOM 4163 O O . PRO B 1 200 ? 19.781 8.586 20.625 1 83.19 200 PRO B O 1
ATOM 4166 N N . ASN B 1 201 ? 21.172 6.961 20.031 1 75.06 201 ASN B N 1
ATOM 4167 C CA . ASN B 1 201 ? 20.156 5.914 20.094 1 75.06 201 ASN B CA 1
ATOM 4168 C C . ASN B 1 201 ? 19.688 5.676 21.531 1 75.06 201 ASN B C 1
ATOM 4170 O O . ASN B 1 201 ? 19.938 4.613 22.094 1 75.06 201 ASN B O 1
ATOM 4174 N N . ASN B 1 202 ? 19.062 6.586 22.172 1 73.88 202 ASN B N 1
ATOM 4175 C CA . ASN B 1 202 ? 18.453 6.48 23.5 1 73.88 202 ASN B CA 1
ATOM 4176 C C . ASN B 1 202 ? 17.172 7.301 23.594 1 73.88 202 ASN B C 1
ATOM 4178 O O . ASN B 1 202 ? 16.781 7.98 22.641 1 73.88 202 ASN B O 1
ATOM 4182 N N . GLU B 1 203 ? 16.516 7.219 24.703 1 76.62 203 GLU B N 1
ATOM 4183 C CA . GLU B 1 203 ? 15.188 7.809 24.844 1 76.62 203 GLU B CA 1
ATOM 4184 C C . GLU B 1 203 ? 15.273 9.227 25.406 1 76.62 203 GLU B C 1
ATOM 4186 O O . GLU B 1 203 ? 14.25 9.898 25.578 1 76.62 203 GLU B O 1
ATOM 4191 N N . ALA B 1 204 ? 16.469 9.719 25.547 1 80.88 204 ALA B N 1
ATOM 4192 C CA . ALA B 1 204 ? 16.625 11.039 26.141 1 80.88 204 ALA B CA 1
ATOM 4193 C C . ALA B 1 204 ? 16.266 12.141 25.156 1 80.88 204 ALA B C 1
ATOM 4195 O O . ALA B 1 204 ? 16.375 11.961 23.953 1 80.88 204 ALA B O 1
ATOM 4196 N N . ASP B 1 205 ? 15.82 13.219 25.734 1 84.19 205 ASP B N 1
ATOM 4197 C CA . ASP B 1 205 ? 15.445 14.367 24.922 1 84.19 205 ASP B CA 1
ATOM 4198 C C . ASP B 1 205 ? 16.672 15.023 24.297 1 84.19 205 ASP B C 1
ATOM 4200 O O . ASP B 1 205 ? 17.766 14.984 24.875 1 84.19 205 ASP B O 1
ATOM 4204 N N . CYS B 1 206 ? 16.453 15.633 23.219 1 86.94 206 CYS B N 1
ATOM 4205 C CA . CYS B 1 206 ? 17.547 16.25 22.484 1 86.94 206 CYS B CA 1
ATOM 4206 C C . CYS B 1 206 ? 18.172 17.375 23.297 1 86.94 206 CYS B C 1
ATOM 4208 O O . CYS B 1 206 ? 19.391 17.594 23.234 1 86.94 206 CYS B O 1
ATOM 4210 N N . ALA B 1 207 ? 17.344 18.109 24 1 82 207 ALA B N 1
ATOM 4211 C CA . ALA B 1 207 ? 17.859 19.219 24.797 1 82 207 ALA B CA 1
ATOM 4212 C C . ALA B 1 207 ? 18.891 18.719 25.797 1 82 207 ALA B C 1
ATOM 4214 O O . ALA B 1 207 ? 19.828 19.453 26.156 1 82 207 ALA B O 1
ATOM 4215 N N . GLU B 1 208 ? 18.797 17.453 26.141 1 83.31 208 GLU B N 1
ATOM 4216 C CA . GLU B 1 208 ? 19.672 16.891 27.156 1 83.31 208 GLU B CA 1
ATOM 4217 C C . GLU B 1 208 ? 20.922 16.281 26.531 1 83.31 208 GLU B C 1
ATOM 4219 O O . GLU B 1 208 ? 22.016 16.391 27.094 1 83.31 208 GLU B O 1
ATOM 4224 N N . VAL B 1 209 ? 20.734 15.75 25.344 1 85.94 209 VAL B N 1
ATOM 4225 C CA . VAL B 1 209 ? 21.812 14.875 24.922 1 85.94 209 VAL B CA 1
ATOM 4226 C C . VAL B 1 209 ? 22.406 15.391 23.609 1 85.94 209 VAL B C 1
ATOM 4228 O O . VAL B 1 209 ? 23.516 15.023 23.234 1 85.94 209 VAL B O 1
ATOM 4231 N N . CYS B 1 210 ? 21.719 16.109 22.859 1 88.31 210 CYS B N 1
ATOM 4232 C CA . CYS B 1 210 ? 22.203 16.516 21.547 1 88.31 210 CYS B CA 1
ATOM 4233 C C . CYS B 1 210 ? 22.891 17.875 21.609 1 88.31 210 CYS B C 1
ATOM 4235 O O . CYS B 1 210 ? 23.703 18.219 20.75 1 88.31 210 CYS B O 1
ATOM 4237 N N . GLY B 1 211 ? 22.625 18.656 22.625 1 81.31 211 GLY B N 1
ATOM 4238 C CA . GLY B 1 211 ? 23.297 19.922 22.844 1 81.31 211 GLY B CA 1
ATOM 4239 C C . GLY B 1 211 ? 22.797 21.016 21.922 1 81.31 211 GLY B C 1
ATOM 4240 O O . GLY B 1 211 ? 22 20.766 21.031 1 81.31 211 GLY B O 1
ATOM 4241 N N . ASP B 1 212 ? 23.219 22.266 22.094 1 82.06 212 ASP B N 1
ATOM 4242 C CA . ASP B 1 212 ? 22.766 23.438 21.344 1 82.06 212 ASP B CA 1
ATOM 4243 C C . ASP B 1 212 ? 23.953 24.172 20.719 1 82.06 212 ASP B C 1
ATOM 4245 O O . ASP B 1 212 ? 23.844 25.344 20.375 1 82.06 212 ASP B O 1
ATOM 4249 N N . GLY B 1 213 ? 25.016 23.453 20.609 1 83.56 213 GLY B N 1
ATOM 4250 C CA . GLY B 1 213 ? 26.188 24.094 20.031 1 83.56 213 GLY B CA 1
ATOM 4251 C C . GLY B 1 213 ? 26.031 24.422 18.562 1 83.56 213 GLY B C 1
ATOM 4252 O O . GLY B 1 213 ? 25.266 23.766 17.844 1 83.56 213 GLY B O 1
ATOM 4253 N N . PRO B 1 214 ? 26.703 25.516 18.125 1 83.56 214 PRO B N 1
ATOM 4254 C CA . PRO B 1 214 ? 26.562 26 16.75 1 83.56 214 PRO B CA 1
ATOM 4255 C C . PRO B 1 214 ? 27.031 24.969 15.719 1 83.56 214 PRO B C 1
ATOM 4257 O O . PRO B 1 214 ? 26.641 25.031 14.555 1 83.56 214 PRO B O 1
ATOM 4260 N N . LEU B 1 215 ? 27.797 24.031 16.156 1 87.19 215 LEU B N 1
ATOM 4261 C CA . LEU B 1 215 ? 28.297 23.016 15.234 1 87.19 215 LEU B CA 1
ATOM 4262 C C . LEU B 1 215 ? 27.25 21.922 15.031 1 87.19 215 LEU B C 1
ATOM 4264 O O . LEU B 1 215 ? 27.328 21.156 14.062 1 87.19 215 LEU B O 1
ATOM 4268 N N . LYS B 1 216 ? 26.359 21.875 15.914 1 90.81 216 LYS B N 1
ATOM 4269 C CA . LYS B 1 216 ? 25.359 20.812 15.867 1 90.81 216 LYS B CA 1
ATOM 4270 C C . LYS B 1 216 ? 24 21.359 15.43 1 90.81 216 LYS B C 1
ATOM 4272 O O . LYS B 1 216 ? 23.328 20.75 14.602 1 90.81 216 LYS B O 1
ATOM 4277 N N . LEU B 1 217 ? 23.734 22.516 15.898 1 92.12 217 LEU B N 1
ATOM 4278 C CA . LEU B 1 217 ? 22.438 23.109 15.656 1 92.12 217 LEU B CA 1
ATOM 4279 C C . LEU B 1 217 ? 22.516 24.141 14.523 1 92.12 217 LEU B C 1
ATOM 4281 O O . LEU B 1 217 ? 23.453 24.922 14.445 1 92.12 217 LEU B O 1
ATOM 4285 N N . ILE B 1 218 ? 21.562 24.094 13.648 1 93.19 218 ILE B N 1
ATOM 4286 C CA . ILE B 1 218 ? 21.438 25.109 12.602 1 93.19 218 ILE B CA 1
ATOM 4287 C C . ILE B 1 218 ? 20.703 26.328 13.148 1 93.19 218 ILE B C 1
ATOM 4289 O O . ILE B 1 218 ? 19.516 26.234 13.5 1 93.19 218 ILE B O 1
ATOM 4293 N N . VAL B 1 219 ? 21.359 27.438 13.211 1 89.56 219 VAL B N 1
ATOM 4294 C CA . VAL B 1 219 ? 20.75 28.656 13.727 1 89.56 219 VAL B CA 1
ATOM 4295 C C . VAL B 1 219 ? 19.891 29.297 12.641 1 89.56 219 VAL B C 1
ATOM 4297 O O . VAL B 1 219 ? 20.359 29.578 11.539 1 89.56 219 VAL B O 1
ATOM 4300 N N . ARG B 1 220 ? 18.688 29.469 12.992 1 91.31 220 ARG B N 1
ATOM 4301 C CA . ARG B 1 220 ? 17.75 30.094 12.062 1 91.31 220 ARG B CA 1
ATOM 4302 C C . ARG B 1 220 ? 17.203 31.406 12.625 1 91.31 220 ARG B C 1
ATOM 4304 O O . ARG B 1 220 ? 16.938 31.5 13.82 1 91.31 220 ARG B O 1
ATOM 4311 N N . GLN B 1 221 ? 17.078 32.375 11.758 1 89 221 GLN B N 1
ATOM 4312 C CA . GLN B 1 221 ? 16.578 33.688 12.164 1 89 221 GLN B CA 1
ATOM 4313 C C . GLN B 1 221 ? 15.102 33.625 12.539 1 89 221 GLN B C 1
ATOM 4315 O O . GLN B 1 221 ? 14.32 32.938 11.875 1 89 221 GLN B O 1
ATOM 4320 N N . LYS B 1 222 ? 14.805 34.344 13.57 1 89.5 222 LYS B N 1
ATOM 4321 C CA . LYS B 1 222 ? 13.398 34.438 13.961 1 89.5 222 LYS B CA 1
ATOM 4322 C C . LYS B 1 222 ? 12.555 35.062 12.859 1 89.5 222 LYS B C 1
ATOM 4324 O O . LYS B 1 222 ? 13.008 36 12.188 1 89.5 222 LYS B O 1
ATOM 4329 N N . ARG B 1 223 ? 11.398 34.5 12.703 1 91 223 ARG B N 1
ATOM 4330 C CA . ARG B 1 223 ? 10.484 35.094 11.742 1 91 223 ARG B CA 1
ATOM 4331 C C . ARG B 1 223 ? 10.031 36.469 12.211 1 91 223 ARG B C 1
ATOM 4333 O O . ARG B 1 223 ? 9.828 36.719 13.406 1 91 223 ARG B O 1
ATOM 4340 N N . THR B 1 224 ? 9.898 37.375 11.266 1 86.88 224 THR B N 1
ATOM 4341 C CA . THR B 1 224 ? 9.5 38.75 11.586 1 86.88 224 THR B CA 1
ATOM 4342 C C . THR B 1 224 ? 8.031 38.812 12 1 86.88 224 THR B C 1
ATOM 4344 O O . THR B 1 224 ? 7.273 37.875 11.727 1 86.88 224 THR B O 1
ATOM 4347 N N . GLU B 1 225 ? 7.668 39.844 12.625 1 81.69 225 GLU B N 1
ATOM 4348 C CA . GLU B 1 225 ? 6.297 40.031 13.094 1 81.69 225 GLU B CA 1
ATOM 4349 C C . GLU B 1 225 ? 5.316 40.094 11.922 1 81.69 225 GLU B C 1
ATOM 4351 O O . GLU B 1 225 ? 4.156 39.688 12.062 1 81.69 225 GLU B O 1
ATOM 4356 N N . ASP B 1 226 ? 5.832 40.531 10.859 1 80.56 226 ASP B N 1
ATOM 4357 C CA . ASP B 1 226 ? 4.961 40.688 9.695 1 80.56 226 ASP B CA 1
ATOM 4358 C C . ASP B 1 226 ? 4.91 39.375 8.891 1 80.56 226 ASP B C 1
ATOM 4360 O O . ASP B 1 226 ? 4.125 39.25 7.949 1 80.56 226 ASP B O 1
ATOM 4364 N N . GLY B 1 227 ? 5.652 38.5 9.352 1 83.25 227 GLY B N 1
ATOM 4365 C CA . GLY B 1 227 ? 5.672 37.219 8.633 1 83.25 227 GLY B CA 1
ATOM 4366 C C . GLY B 1 227 ? 4.617 36.25 9.109 1 83.25 227 GLY B C 1
ATOM 4367 O O . GLY B 1 227 ? 4.145 36.344 10.25 1 83.25 227 GLY B O 1
ATOM 4368 N N . ASP B 1 228 ? 4.16 35.406 8.25 1 87.06 228 ASP B N 1
ATOM 4369 C CA . ASP B 1 228 ? 3.172 34.406 8.594 1 87.06 228 ASP B CA 1
ATOM 4370 C C . ASP B 1 228 ? 3.775 33.344 9.508 1 87.06 228 ASP B C 1
ATOM 4372 O O . ASP B 1 228 ? 4.809 32.75 9.18 1 87.06 228 ASP B O 1
ATOM 4376 N N . ASN B 1 229 ? 3.201 33.219 10.688 1 91.62 229 ASN B N 1
ATOM 4377 C CA . ASN B 1 229 ? 3.525 32.156 11.648 1 91.62 229 ASN B CA 1
ATOM 4378 C C . ASN B 1 229 ? 2.268 31.547 12.25 1 91.62 229 ASN B C 1
ATOM 4380 O O . ASN B 1 229 ? 1.593 32.156 13.062 1 91.62 229 ASN B O 1
ATOM 4384 N N . PRO B 1 230 ? 2.062 30.25 11.992 1 96.38 230 PRO B N 1
ATOM 4385 C CA . PRO B 1 230 ? 2.812 29.328 11.141 1 96.38 230 PRO B CA 1
ATOM 4386 C C . PRO B 1 230 ? 2.809 29.766 9.672 1 96.38 230 PRO B C 1
ATOM 4388 O O . PRO B 1 230 ? 1.947 30.531 9.25 1 96.38 230 PRO B O 1
ATOM 4391 N N . THR B 1 231 ? 3.777 29.328 8.969 1 97.38 231 THR B N 1
ATOM 4392 C CA . THR B 1 231 ? 3.879 29.562 7.535 1 97.38 231 THR B CA 1
ATOM 4393 C C . THR B 1 231 ? 3.295 28.391 6.75 1 97.38 231 THR B C 1
ATOM 4395 O O . THR B 1 231 ? 3.434 27.234 7.156 1 97.38 231 THR B O 1
ATOM 4398 N N . VAL B 1 232 ? 2.605 28.672 5.629 1 98.38 232 VAL B N 1
ATOM 4399 C CA . VAL B 1 232 ? 2.082 27.641 4.742 1 98.38 232 VAL B CA 1
ATOM 4400 C C . VAL B 1 232 ? 3.018 27.469 3.549 1 98.38 232 VAL B C 1
ATOM 4402 O O . VAL B 1 232 ? 3.342 28.438 2.857 1 98.38 232 VAL B O 1
ATOM 4405 N N . HIS B 1 233 ? 3.504 26.312 3.357 1 98.25 233 HIS B N 1
ATOM 4406 C CA . HIS B 1 233 ? 4.359 25.953 2.232 1 98.25 233 HIS B CA 1
ATOM 4407 C C . HIS B 1 233 ? 3.602 25.094 1.223 1 98.25 233 HIS B C 1
ATOM 4409 O O . HIS B 1 233 ? 2.816 24.234 1.605 1 98.25 233 HIS B O 1
ATOM 4415 N N . TYR B 1 234 ? 3.803 25.375 -0.038 1 97.94 234 TYR B N 1
ATOM 4416 C CA . TYR B 1 234 ? 3.127 24.641 -1.108 1 97.94 234 TYR B CA 1
ATOM 4417 C C . TYR B 1 234 ? 4.129 23.891 -1.972 1 97.94 234 TYR B C 1
ATOM 4419 O O . TYR B 1 234 ? 5.074 24.484 -2.502 1 97.94 234 TYR B O 1
ATOM 4427 N N . GLY B 1 235 ? 3.984 22.547 -2.053 1 97.5 235 GLY B N 1
ATOM 4428 C CA . GLY B 1 235 ? 4.918 21.812 -2.883 1 97.5 235 GLY B CA 1
ATOM 4429 C C . GLY B 1 235 ? 4.754 20.297 -2.764 1 97.5 235 GLY B C 1
ATOM 4430 O O . GLY B 1 235 ? 3.66 19.812 -2.48 1 97.5 235 GLY B O 1
ATOM 4431 N N . LEU B 1 236 ? 5.848 19.594 -3.037 1 97.19 236 LEU B N 1
ATOM 4432 C CA . LEU B 1 236 ? 5.812 18.141 -3.182 1 97.19 236 LEU B CA 1
ATOM 4433 C C . LEU B 1 236 ? 5.883 17.453 -1.82 1 97.19 236 LEU B C 1
ATOM 4435 O O . LEU B 1 236 ? 6.727 17.797 -0.99 1 97.19 236 LEU B O 1
ATOM 4439 N N . ILE B 1 237 ? 5 16.547 -1.612 1 97.69 237 ILE B N 1
ATOM 4440 C CA . ILE B 1 237 ? 4.973 15.695 -0.424 1 97.69 237 ILE B CA 1
ATOM 4441 C C . ILE B 1 237 ? 5.402 14.273 -0.79 1 97.69 237 ILE B C 1
ATOM 4443 O O . ILE B 1 237 ? 4.844 13.664 -1.705 1 97.69 237 ILE B O 1
ATOM 4447 N N . ALA B 1 238 ? 6.422 13.766 -0.127 1 96.12 238 ALA B N 1
ATOM 4448 C CA . ALA B 1 238 ? 6.898 12.398 -0.341 1 96.12 238 ALA B CA 1
ATOM 4449 C C . ALA B 1 238 ? 6.133 11.414 0.535 1 96.12 238 ALA B C 1
ATOM 4451 O O . ALA B 1 238 ? 6.043 11.594 1.751 1 96.12 238 ALA B O 1
ATOM 4452 N N . SER B 1 239 ? 5.578 10.422 -0.053 1 94.06 239 SER B N 1
ATOM 4453 C CA . SER B 1 239 ? 4.793 9.406 0.64 1 94.06 239 SER B CA 1
ATOM 4454 C C . SER B 1 239 ? 5.363 8.008 0.399 1 94.06 239 SER B C 1
ATOM 4456 O O . SER B 1 239 ? 5.781 7.688 -0.715 1 94.06 239 SER B O 1
ATOM 4458 N N . GLY B 1 240 ? 5.438 7.145 1.448 1 91.25 240 GLY B N 1
ATOM 4459 C CA . GLY B 1 240 ? 5.938 5.785 1.334 1 91.25 240 GLY B CA 1
ATOM 4460 C C . GLY B 1 240 ? 5.656 4.938 2.562 1 91.25 240 GLY B C 1
ATOM 4461 O O . GLY B 1 240 ? 4.945 5.371 3.469 1 91.25 240 GLY B O 1
ATOM 4462 N N . ASN B 1 241 ? 6.305 3.764 2.678 1 88.88 241 ASN B N 1
ATOM 4463 C CA . ASN B 1 241 ? 6.008 2.777 3.711 1 88.88 241 ASN B CA 1
ATOM 4464 C C . ASN B 1 241 ? 6.922 2.938 4.922 1 88.88 241 ASN B C 1
ATOM 4466 O O . ASN B 1 241 ? 6.848 2.156 5.871 1 88.88 241 ASN B O 1
ATOM 4470 N N . GLN B 1 242 ? 7.668 3.955 4.855 1 89.5 242 GLN B N 1
ATOM 4471 C CA . GLN B 1 242 ? 8.656 4.078 5.922 1 89.5 242 GLN B CA 1
ATOM 4472 C C . GLN B 1 242 ? 8.539 5.426 6.629 1 89.5 242 GLN B C 1
ATOM 4474 O O . GLN B 1 242 ? 8.352 6.457 5.98 1 89.5 242 GLN B O 1
ATOM 4479 N N . VAL B 1 243 ? 8.578 5.371 7.883 1 90.44 243 VAL B N 1
ATOM 4480 C CA . VAL B 1 243 ? 8.812 6.598 8.633 1 90.44 243 VAL B CA 1
ATOM 4481 C C . VAL B 1 243 ? 10.266 7.035 8.469 1 90.44 243 VAL B C 1
ATOM 4483 O O . VAL B 1 243 ? 11.188 6.285 8.797 1 90.44 243 VAL B O 1
ATOM 4486 N N . ILE B 1 244 ? 10.461 8.18 7.961 1 93.62 244 ILE B N 1
ATOM 4487 C CA . ILE B 1 244 ? 11.805 8.664 7.668 1 93.62 244 ILE B CA 1
ATOM 4488 C C . ILE B 1 244 ? 12.375 9.383 8.891 1 93.62 244 ILE B C 1
ATOM 4490 O O . ILE B 1 244 ? 11.883 10.445 9.281 1 93.62 244 ILE B O 1
ATOM 4494 N N . LYS B 1 245 ? 13.336 8.805 9.508 1 93.88 245 LYS B N 1
ATOM 4495 C CA . LYS B 1 245 ? 14.102 9.383 10.609 1 93.88 245 LYS B CA 1
ATOM 4496 C C . LYS B 1 245 ? 15.586 9.445 10.273 1 93.88 245 LYS B C 1
ATOM 4498 O O . LYS B 1 245 ? 16.438 9.094 11.094 1 93.88 245 LYS B O 1
ATOM 4503 N N . ASP B 1 246 ? 15.852 9.812 9.039 1 94.81 246 ASP B N 1
ATOM 4504 C CA . ASP B 1 246 ? 17.203 9.844 8.492 1 94.81 246 ASP B CA 1
ATOM 4505 C C . ASP B 1 246 ? 17.422 11.117 7.668 1 94.81 246 ASP B C 1
ATOM 4507 O O . ASP B 1 246 ? 16.938 11.219 6.535 1 94.81 246 ASP B O 1
ATOM 4511 N N . ALA B 1 247 ? 18.266 11.969 8.219 1 95.12 247 ALA B N 1
ATOM 4512 C CA . ALA B 1 247 ? 18.5 13.266 7.594 1 95.12 247 ALA B CA 1
ATOM 4513 C C . ALA B 1 247 ? 19.172 13.102 6.23 1 95.12 247 ALA B C 1
ATOM 4515 O O . ALA B 1 247 ? 18.953 13.914 5.328 1 95.12 247 ALA B O 1
ATOM 4516 N N . SER B 1 248 ? 19.953 12.07 6.059 1 94 248 SER B N 1
ATOM 4517 C CA . SER B 1 248 ? 20.625 11.859 4.781 1 94 248 SER B CA 1
ATOM 4518 C C . SER B 1 248 ? 19.641 11.547 3.672 1 94 248 SER B C 1
ATOM 4520 O O . SER B 1 248 ? 19.766 12.047 2.555 1 94 248 SER B O 1
ATOM 4522 N N . ILE B 1 249 ? 18.703 10.719 3.986 1 92.5 249 ILE B N 1
ATOM 4523 C CA . ILE B 1 249 ? 17.656 10.375 3.023 1 92.5 249 ILE B CA 1
ATOM 4524 C C . ILE B 1 249 ? 16.781 11.594 2.746 1 92.5 249 ILE B C 1
ATOM 4526 O O . ILE B 1 249 ? 16.453 11.883 1.593 1 92.5 249 ILE B O 1
ATOM 4530 N N . ARG B 1 250 ? 16.422 12.305 3.814 1 96.06 250 ARG B N 1
ATOM 4531 C CA . ARG B 1 250 ? 15.664 13.547 3.682 1 96.06 250 ARG B CA 1
ATOM 4532 C C . ARG B 1 250 ? 16.359 14.508 2.723 1 96.06 250 ARG B C 1
ATOM 4534 O O . ARG B 1 250 ? 15.758 14.953 1.741 1 96.06 250 ARG B O 1
ATOM 4541 N N . ASP B 1 251 ? 17.625 14.742 2.965 1 96.75 251 ASP B N 1
ATOM 4542 C CA . ASP B 1 251 ? 18.375 15.719 2.178 1 96.75 251 ASP B CA 1
ATOM 4543 C C . ASP B 1 251 ? 18.5 15.266 0.727 1 96.75 251 ASP B C 1
ATOM 4545 O O . ASP B 1 251 ? 18.5 16.094 -0.19 1 96.75 251 ASP B O 1
ATOM 4549 N N . ALA B 1 252 ? 18.688 13.977 0.535 1 94.38 252 ALA B N 1
ATOM 4550 C CA . ALA B 1 252 ? 18.781 13.453 -0.825 1 94.38 252 ALA B CA 1
ATOM 4551 C C . ALA B 1 252 ? 17.5 13.742 -1.616 1 94.38 252 ALA B C 1
ATOM 4553 O O . ALA B 1 252 ? 17.578 14.18 -2.77 1 94.38 252 ALA B O 1
ATOM 4554 N N . LEU B 1 253 ? 16.359 13.555 -1.014 1 94.44 253 LEU B N 1
ATOM 4555 C CA . LEU B 1 253 ? 15.094 13.75 -1.713 1 94.44 253 LEU B CA 1
ATOM 4556 C C . LEU B 1 253 ? 14.797 15.234 -1.893 1 94.44 253 LEU B C 1
ATOM 4558 O O . LEU B 1 253 ? 14.133 15.625 -2.854 1 94.44 253 LEU B O 1
ATOM 4562 N N . ILE B 1 254 ? 15.281 16.094 -0.965 1 96.56 254 ILE B N 1
ATOM 4563 C CA . ILE B 1 254 ? 15.211 17.547 -1.169 1 96.56 254 ILE B CA 1
ATOM 4564 C C . ILE B 1 254 ? 15.984 17.922 -2.43 1 96.56 254 ILE B C 1
ATOM 4566 O O . ILE B 1 254 ? 15.469 18.625 -3.293 1 96.56 254 ILE B O 1
ATOM 4570 N N . ARG B 1 255 ? 17.188 17.422 -2.484 1 95.5 255 ARG B N 1
ATOM 4571 C CA . ARG B 1 255 ? 18.078 17.766 -3.598 1 95.5 255 ARG B CA 1
ATOM 4572 C C . ARG B 1 255 ? 17.5 17.25 -4.918 1 95.5 255 ARG B C 1
ATOM 4574 O O . ARG B 1 255 ? 17.516 17.984 -5.918 1 95.5 255 ARG B O 1
ATOM 4581 N N . GLU B 1 256 ? 16.953 16.109 -4.91 1 92.44 256 GLU B N 1
ATOM 4582 C CA . GLU B 1 256 ? 16.547 15.438 -6.145 1 92.44 256 GLU B CA 1
ATOM 4583 C C . GLU B 1 256 ? 15.172 15.92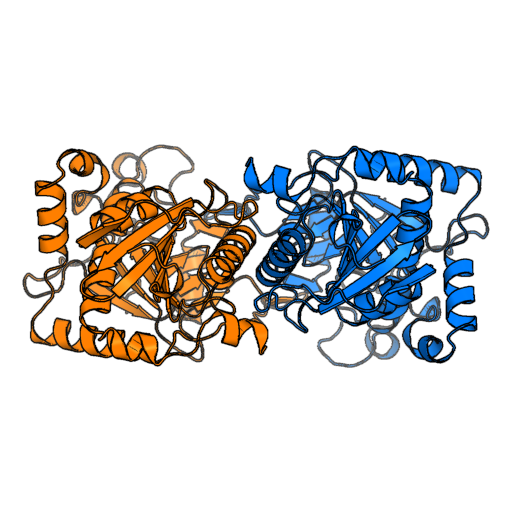2 -6.605 1 92.44 256 GLU B C 1
ATOM 4585 O O . GLU B 1 256 ? 14.922 16.047 -7.805 1 92.44 256 GLU B O 1
ATOM 4590 N N . ARG B 1 257 ? 14.2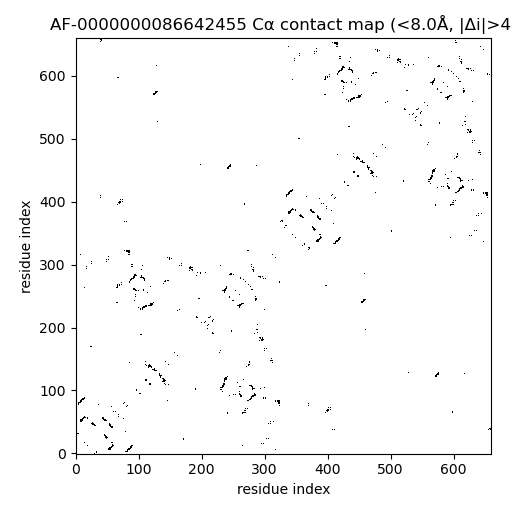73 16.203 -5.633 1 93.81 257 ARG B N 1
ATOM 4591 C CA . ARG B 1 257 ? 12.883 16.375 -6.035 1 93.81 257 ARG B CA 1
ATOM 4592 C C . ARG B 1 257 ? 12.273 17.594 -5.363 1 93.81 257 ARG B C 1
ATOM 4594 O O . ARG B 1 257 ? 11.094 17.906 -5.562 1 93.81 257 ARG B O 1
ATOM 4601 N N . ASP B 1 258 ? 13.008 18.25 -4.492 1 96.88 258 ASP B N 1
ATOM 4602 C CA . ASP B 1 258 ? 12.523 19.422 -3.775 1 96.88 258 ASP B CA 1
ATOM 4603 C C . ASP B 1 258 ? 11.344 19.078 -2.879 1 96.88 258 ASP B C 1
ATOM 4605 O O . ASP B 1 258 ? 10.336 19.797 -2.855 1 96.88 258 ASP B O 1
ATOM 4609 N N . VAL B 1 259 ? 11.453 17.922 -2.234 1 97 259 VAL B N 1
ATOM 4610 C CA . VAL B 1 259 ? 10.422 17.438 -1.324 1 97 259 VAL B CA 1
ATOM 4611 C C . VAL B 1 259 ? 10.32 18.359 -0.117 1 97 259 VAL B C 1
ATOM 4613 O O . VAL B 1 259 ? 11.336 18.812 0.416 1 97 259 VAL B O 1
ATOM 4616 N N . LEU B 1 260 ? 9.062 18.609 0.369 1 98.56 260 LEU B N 1
ATOM 4617 C CA . LEU B 1 260 ? 8.852 19.531 1.487 1 98.56 260 LEU B CA 1
ATOM 4618 C C . LEU B 1 260 ? 8.445 18.766 2.744 1 98.56 260 LEU B C 1
ATOM 4620 O O . LEU B 1 260 ? 8.594 19.266 3.857 1 98.56 260 LEU B O 1
ATOM 4624 N N . CYS B 1 261 ? 7.965 17.547 2.555 1 98.31 261 CYS B N 1
ATOM 4625 C CA . CYS B 1 261 ? 7.352 16.828 3.666 1 98.31 261 CYS B CA 1
ATOM 4626 C C . CYS B 1 261 ? 7.328 15.336 3.395 1 98.31 261 CYS B C 1
ATOM 4628 O O . CYS B 1 261 ? 7.242 14.906 2.242 1 98.31 261 CYS B O 1
ATOM 4630 N N . PHE B 1 262 ? 7.445 14.547 4.457 1 97.25 262 PHE B N 1
ATOM 4631 C CA . PHE B 1 262 ? 7.34 13.102 4.383 1 97.25 262 PHE B CA 1
ATOM 4632 C C . PHE B 1 262 ? 6.121 12.602 5.156 1 97.25 262 PHE B C 1
ATOM 4634 O O . PHE B 1 262 ? 5.828 13.102 6.246 1 97.25 262 PHE B O 1
ATOM 4641 N N . GLU B 1 263 ? 5.414 11.695 4.645 1 94.69 263 GLU B N 1
ATOM 4642 C CA . GLU B 1 263 ? 4.309 11.047 5.34 1 94.69 263 GLU B CA 1
ATOM 4643 C C . GLU B 1 263 ? 4.027 9.664 4.766 1 94.69 263 GLU B C 1
ATOM 4645 O O . GLU B 1 263 ? 4.801 9.156 3.951 1 94.69 263 GLU B O 1
ATOM 4650 N N . MET B 1 264 ? 2.949 8.93 5.258 1 92.06 264 MET B N 1
ATOM 4651 C CA . MET B 1 264 ? 2.898 7.504 4.949 1 92.06 264 MET B CA 1
ATOM 4652 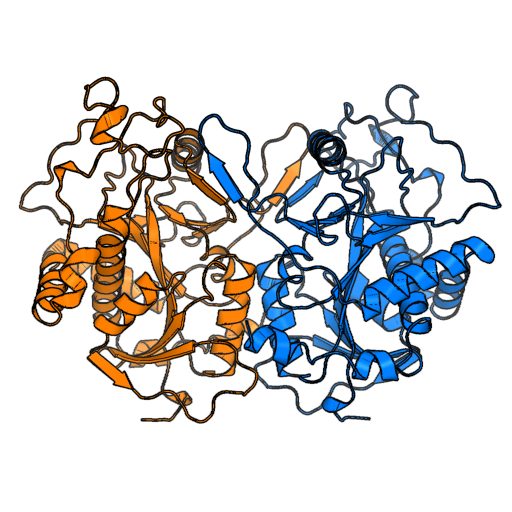C C . MET B 1 264 ? 1.553 7.125 4.34 1 92.06 264 MET B C 1
ATOM 4654 O O . MET B 1 264 ? 1.31 5.957 4.039 1 92.06 264 MET B O 1
ATOM 4658 N N . GLU B 1 265 ? 0.658 8.039 4.051 1 91.12 265 GLU B N 1
ATOM 4659 C CA . GLU B 1 265 ? -0.689 7.617 3.682 1 91.12 265 GLU B CA 1
ATOM 4660 C C . GLU B 1 265 ? -1.041 8.062 2.266 1 91.12 265 GLU B C 1
ATOM 4662 O O . GLU B 1 265 ? -1.774 7.379 1.555 1 91.12 265 GLU B O 1
ATOM 4667 N N . ALA B 1 266 ? -0.591 9.156 1.787 1 93.25 266 ALA B N 1
ATOM 4668 C CA . ALA B 1 266 ? -1.103 9.844 0.607 1 93.25 266 ALA B CA 1
ATOM 4669 C C . ALA B 1 266 ? -0.96 8.984 -0.641 1 93.25 266 ALA B C 1
ATOM 4671 O O . ALA B 1 266 ? -1.835 8.984 -1.511 1 93.25 266 ALA B O 1
ATOM 4672 N N . ALA B 1 267 ? 0.116 8.234 -0.741 1 89.25 267 ALA B N 1
ATOM 4673 C CA . ALA B 1 267 ? 0.363 7.406 -1.922 1 89.25 267 ALA B CA 1
ATOM 4674 C C . ALA B 1 267 ? -0.744 6.375 -2.111 1 89.25 267 ALA B C 1
ATOM 4676 O O . ALA B 1 267 ? -1.039 5.969 -3.238 1 89.25 267 ALA B O 1
ATOM 4677 N N . GLY B 1 268 ? -1.329 5.977 -1.066 1 85.12 268 GLY B N 1
ATOM 4678 C CA . GLY B 1 268 ? -2.391 4.984 -1.133 1 85.12 268 GLY B CA 1
ATOM 4679 C C . GLY B 1 268 ? -3.744 5.582 -1.474 1 85.12 268 GLY B C 1
ATOM 4680 O O . GLY B 1 268 ? -4.715 4.852 -1.685 1 85.12 268 GLY B O 1
ATOM 4681 N N . LEU B 1 269 ? -3.844 6.895 -1.638 1 89.5 269 LEU B N 1
ATOM 4682 C CA . LEU B 1 269 ? -5.141 7.551 -1.76 1 89.5 269 LEU B CA 1
ATOM 4683 C C . LEU B 1 269 ? -5.254 8.289 -3.09 1 89.5 269 LEU B C 1
ATOM 4685 O O . LEU B 1 269 ? -6.316 8.289 -3.715 1 89.5 269 LEU B O 1
ATOM 4689 N N . MET B 1 270 ? -4.203 8.805 -3.568 1 90.19 270 MET B N 1
ATOM 4690 C CA . MET B 1 270 ? -4.223 9.828 -4.609 1 90.19 270 MET B CA 1
ATOM 4691 C C . MET B 1 270 ? -4.914 9.305 -5.867 1 90.19 270 MET B C 1
ATOM 4693 O O . MET B 1 270 ? -5.625 10.055 -6.543 1 90.19 270 MET B O 1
ATOM 4697 N N . ASN B 1 271 ? -4.789 8.055 -6.117 1 85.06 271 ASN B N 1
ATOM 4698 C CA . ASN B 1 271 ? -5.297 7.527 -7.379 1 85.06 271 ASN B CA 1
ATOM 4699 C C . ASN B 1 271 ? -6.754 7.094 -7.258 1 85.06 271 ASN B C 1
ATOM 4701 O O . ASN B 1 271 ? -7.449 6.957 -8.266 1 85.06 271 ASN B O 1
ATOM 4705 N N . HIS B 1 272 ? -7.223 6.871 -6.047 1 84.31 272 HIS B N 1
ATOM 4706 C CA . HIS B 1 272 ? -8.57 6.324 -5.875 1 84.31 272 HIS B CA 1
ATOM 4707 C C . HIS B 1 272 ? -9.438 7.258 -5.043 1 84.31 272 HIS B C 1
ATOM 4709 O O . HIS B 1 272 ? -10.641 7.016 -4.879 1 84.31 272 HIS B O 1
ATOM 4715 N N . PHE B 1 273 ? -8.844 8.242 -4.547 1 91.31 273 PHE B N 1
ATOM 4716 C CA . PHE B 1 273 ? -9.5 9.25 -3.719 1 91.31 273 PHE B CA 1
ATOM 4717 C C . PHE B 1 273 ? -8.953 10.641 -4.031 1 91.31 273 PHE B C 1
ATOM 4719 O O . PHE B 1 273 ? -8.109 11.164 -3.295 1 91.31 273 PHE B O 1
ATOM 4726 N N . PRO B 1 274 ? -9.438 11.188 -5.176 1 91.75 274 PRO B N 1
ATOM 4727 C CA . PRO B 1 274 ? -8.969 12.539 -5.484 1 91.75 274 PRO B CA 1
ATOM 4728 C C . PRO B 1 274 ? -9.055 13.484 -4.285 1 91.75 274 PRO B C 1
ATOM 4730 O O . PRO B 1 274 ? -10.148 13.781 -3.811 1 91.75 274 PRO B O 1
ATOM 4733 N N . CYS B 1 275 ? -7.871 13.93 -3.852 1 95.56 275 CYS B N 1
ATOM 4734 C CA . CYS B 1 275 ? -7.871 14.695 -2.611 1 95.56 275 CYS B CA 1
ATOM 4735 C C . CYS B 1 275 ? -6.727 15.703 -2.588 1 95.56 275 CYS B C 1
ATOM 4737 O O . CYS B 1 275 ? -5.883 15.703 -3.484 1 95.56 275 CYS B O 1
ATOM 4739 N N . LEU B 1 276 ? -6.801 16.609 -1.722 1 97.88 276 LEU B N 1
ATOM 4740 C CA . LEU B 1 276 ? -5.711 17.5 -1.336 1 97.88 276 LEU B CA 1
ATOM 4741 C C . LEU B 1 276 ? -5.043 17.016 -0.055 1 97.88 276 LEU B C 1
ATOM 4743 O O . LEU B 1 276 ? -5.719 16.609 0.888 1 97.88 276 LEU B O 1
ATOM 4747 N N . VAL B 1 277 ? -3.723 17.016 -0.056 1 98.31 277 VAL B N 1
ATOM 4748 C CA . VAL B 1 277 ? -2.977 16.578 1.121 1 98.31 277 VAL B CA 1
ATOM 4749 C C . VAL B 1 277 ? -2.475 17.797 1.892 1 98.31 277 VAL B C 1
ATOM 4751 O O . VAL B 1 277 ? -1.787 18.656 1.331 1 98.31 277 VAL B O 1
ATOM 4754 N N . VAL B 1 278 ? -2.838 17.938 3.145 1 98.81 278 VAL B N 1
ATOM 4755 C CA . VAL B 1 278 ? -2.412 19 4.047 1 98.81 278 VAL B CA 1
ATOM 4756 C C . VAL B 1 278 ? -1.722 18.391 5.27 1 98.81 278 VAL B C 1
ATOM 4758 O O . VAL B 1 278 ? -2.316 17.594 5.992 1 98.81 278 VAL B O 1
ATOM 4761 N N . ARG B 1 279 ? -0.504 18.75 5.492 1 98.75 279 ARG B N 1
ATOM 4762 C CA . ARG B 1 279 ? 0.25 18.188 6.605 1 98.75 279 ARG B CA 1
ATOM 4763 C C . ARG B 1 279 ? 0.8 19.281 7.512 1 98.75 279 ARG B C 1
ATOM 4765 O O . ARG B 1 279 ? 1.438 20.234 7.035 1 98.75 279 ARG B O 1
ATOM 4772 N N . GLY B 1 280 ? 0.47 19.219 8.812 1 98.75 280 GLY B N 1
ATOM 4773 C CA . GLY B 1 280 ? 1.192 20 9.805 1 98.75 280 GLY B CA 1
ATOM 4774 C C . GLY B 1 280 ? 2.535 19.391 10.18 1 98.75 280 GLY B C 1
ATOM 4775 O O . GLY B 1 280 ? 2.633 18.188 10.438 1 98.75 280 GLY B O 1
ATOM 4776 N N . ILE B 1 281 ? 3.557 20.156 10.242 1 98.69 281 ILE B N 1
ATOM 4777 C CA . ILE B 1 281 ? 4.91 19.656 10.438 1 98.69 281 ILE B CA 1
ATOM 4778 C C . ILE B 1 281 ? 5.176 19.453 11.93 1 98.69 281 ILE B C 1
ATOM 4780 O O . ILE B 1 281 ? 5.109 20.406 12.711 1 98.69 281 ILE B O 1
ATOM 4784 N N . CYS B 1 282 ? 5.508 18.219 12.32 1 98.06 282 CYS B N 1
ATOM 4785 C CA . CYS B 1 282 ? 5.68 17.922 13.742 1 98.06 282 CYS B CA 1
ATOM 4786 C C . CYS B 1 282 ? 7.102 17.453 14.031 1 98.06 282 CYS B C 1
ATOM 4788 O O . CYS B 1 282 ? 7.496 17.344 15.195 1 98.06 282 CYS B O 1
ATOM 4790 N N . ASP B 1 283 ? 7.871 17.188 13.023 1 96.94 283 ASP B N 1
ATOM 4791 C CA . ASP B 1 283 ? 9.281 16.828 13.141 1 96.94 283 ASP B CA 1
ATOM 4792 C C . ASP B 1 283 ? 10.031 17.141 11.852 1 96.94 283 ASP B C 1
ATOM 4794 O O . ASP B 1 283 ? 9.453 17.656 10.891 1 96.94 283 ASP B O 1
ATOM 4798 N N . TYR B 1 284 ? 11.359 16.859 11.812 1 97.31 284 TYR B N 1
ATOM 4799 C CA . TYR B 1 284 ? 12.172 17.234 10.664 1 97.31 284 TYR B CA 1
ATOM 4800 C C . TYR B 1 284 ? 12.68 16 9.922 1 97.31 284 TYR B C 1
ATOM 4802 O O . TYR B 1 284 ? 13.727 16.047 9.281 1 97.31 284 TYR B O 1
ATOM 4810 N N . SER B 1 285 ? 11.961 14.906 10.055 1 96.62 285 SER B N 1
ATOM 4811 C CA . SER B 1 285 ? 12.297 13.664 9.367 1 96.62 285 SER B CA 1
ATOM 4812 C C . SER B 1 285 ? 13.758 13.289 9.578 1 96.62 285 SER B C 1
ATOM 4814 O O . SER B 1 285 ? 14.461 12.953 8.625 1 96.62 285 SER B O 1
ATOM 4816 N N . ASP B 1 286 ? 14.273 13.547 10.695 1 95.38 286 ASP B N 1
ATOM 4817 C CA . ASP B 1 286 ? 15.609 13.148 11.141 1 95.38 286 ASP B CA 1
ATOM 4818 C C . ASP B 1 286 ? 15.539 12.344 12.438 1 95.38 286 ASP B C 1
ATOM 4820 O O . ASP B 1 286 ? 14.461 11.914 12.852 1 95.38 286 ASP B O 1
ATOM 4824 N N . SER B 1 287 ? 16.641 12.023 13.023 1 92.81 287 SER B N 1
ATOM 4825 C CA . SER B 1 287 ? 16.672 11.102 14.156 1 92.81 287 SER B CA 1
ATOM 4826 C C . SER B 1 287 ? 16.266 11.789 15.445 1 92.81 287 SER B C 1
ATOM 4828 O O . SER B 1 287 ? 16.109 11.141 16.484 1 92.81 287 SER B O 1
ATOM 4830 N N . HIS B 1 288 ? 16.016 13.078 15.398 1 91.38 288 HIS B N 1
ATOM 4831 C CA . HIS B 1 288 ? 15.781 13.836 16.625 1 91.38 288 HIS B CA 1
ATOM 4832 C C . HIS B 1 288 ? 14.305 13.859 16.984 1 91.38 288 HIS B C 1
ATOM 4834 O O . HIS B 1 288 ? 13.445 14.031 16.109 1 91.38 288 HIS B O 1
ATOM 4840 N N . LYS B 1 289 ? 14.016 13.617 18.219 1 77.75 289 LYS B N 1
ATOM 4841 C CA . LYS B 1 289 ? 12.648 13.5 18.703 1 77.75 289 LYS B CA 1
ATOM 4842 C C . LYS B 1 289 ? 11.953 14.859 18.75 1 77.75 289 LYS B C 1
ATOM 4844 O O . LYS B 1 289 ? 12.586 15.867 19.062 1 77.75 289 LYS B O 1
ATOM 4849 N N . ASN B 1 290 ? 10.703 14.93 18.438 1 80.5 290 ASN B N 1
ATOM 4850 C CA . ASN B 1 290 ? 9.898 16.141 18.469 1 80.5 290 ASN B CA 1
ATOM 4851 C C . ASN B 1 290 ? 8.422 15.836 18.672 1 80.5 290 ASN B C 1
ATOM 4853 O O . ASN B 1 290 ? 7.555 16.516 18.125 1 80.5 290 ASN B O 1
ATOM 4857 N N . LYS B 1 291 ? 8.086 14.914 19.531 1 85.81 291 LYS B N 1
ATOM 4858 C CA . LYS B 1 291 ? 6.727 14.406 19.688 1 85.81 291 LYS B CA 1
ATOM 4859 C C . LYS B 1 291 ? 5.809 15.477 20.266 1 85.81 291 LYS B C 1
ATOM 4861 O O . LYS B 1 291 ? 4.594 15.438 20.062 1 85.81 291 LYS B O 1
ATOM 4866 N N . GLU B 1 292 ? 6.359 16.469 20.922 1 92.19 292 GLU B N 1
ATOM 4867 C CA . GLU B 1 292 ? 5.555 17.5 21.594 1 92.19 292 GLU B CA 1
ATOM 4868 C C . GLU B 1 292 ? 4.824 18.375 20.578 1 92.19 292 GLU B C 1
ATOM 4870 O O . GLU B 1 292 ? 3.832 19.016 20.906 1 92.19 292 GLU B O 1
ATOM 4875 N N . TRP B 1 293 ? 5.277 18.391 19.375 1 96.31 293 TRP B N 1
ATOM 4876 C CA . TRP B 1 293 ? 4.719 19.297 18.391 1 96.31 293 TRP B CA 1
ATOM 4877 C C . TRP B 1 293 ? 3.568 18.641 17.625 1 96.31 293 TRP B C 1
ATOM 4879 O O . TRP B 1 293 ? 2.883 19.297 16.844 1 96.31 293 TRP B O 1
ATOM 4889 N N . GLN B 1 294 ? 3.258 17.359 17.797 1 96.81 294 GLN B N 1
ATOM 4890 C CA . GLN B 1 294 ? 2.271 16.625 17.016 1 96.81 294 GLN B CA 1
ATOM 4891 C C . GLN B 1 294 ? 0.883 17.234 17.156 1 96.81 294 GLN B C 1
ATOM 4893 O O . GLN B 1 294 ? 0.192 17.453 16.156 1 96.81 294 GLN B O 1
ATOM 4898 N N . GLY B 1 295 ? 0.541 17.547 18.391 1 97.44 295 GLY B N 1
ATOM 4899 C CA . GLY B 1 295 ? -0.771 18.109 18.641 1 97.44 295 GLY B CA 1
ATOM 4900 C C . GLY B 1 295 ? -0.98 19.438 17.938 1 97.44 295 GLY B C 1
ATOM 4901 O O . GLY B 1 295 ? -1.969 19.625 17.219 1 97.44 295 GLY B O 1
ATOM 4902 N N . TYR B 1 296 ? -0.094 20.375 18.109 1 98.19 296 TYR B N 1
ATOM 4903 C CA . TYR B 1 296 ? -0.209 21.688 17.5 1 98.19 296 TYR B CA 1
ATOM 4904 C C . TYR B 1 296 ? -0.174 21.594 15.984 1 98.19 296 TYR B C 1
ATOM 4906 O O . TYR B 1 296 ? -0.902 22.312 15.289 1 98.19 296 TYR B O 1
ATOM 4914 N N . ALA B 1 297 ? 0.732 20.734 15.461 1 98.56 297 ALA B N 1
ATOM 4915 C CA . ALA B 1 297 ? 0.824 20.531 14.016 1 98.56 297 ALA B CA 1
ATOM 4916 C C . ALA B 1 297 ? -0.511 20.062 13.445 1 98.56 297 ALA B C 1
ATOM 4918 O O . ALA B 1 297 ? -0.933 20.516 12.383 1 98.56 297 ALA B O 1
ATOM 4919 N N . ALA B 1 298 ? -1.139 19.141 14.117 1 98.31 298 ALA B N 1
ATOM 4920 C CA . ALA B 1 298 ? -2.449 18.656 13.688 1 98.31 298 ALA B CA 1
ATOM 4921 C C . ALA B 1 298 ? -3.471 19.797 13.672 1 98.31 298 ALA B C 1
ATOM 4923 O O . ALA B 1 298 ? -4.258 19.906 12.727 1 98.31 298 ALA B O 1
ATOM 4924 N N . MET B 1 299 ? -3.459 20.656 14.672 1 98.56 299 MET B N 1
ATOM 4925 C CA . MET B 1 299 ? -4.352 21.812 14.742 1 98.56 299 MET B CA 1
ATOM 4926 C C . MET B 1 299 ? -4.113 22.75 13.578 1 98.56 299 MET B C 1
ATOM 4928 O O . MET B 1 299 ? -5.066 23.25 12.961 1 98.56 299 MET B O 1
ATOM 4932 N N . ALA B 1 300 ? -2.861 23 13.336 1 98.69 300 ALA B N 1
ATOM 4933 C CA . ALA B 1 300 ? -2.506 23.922 12.266 1 98.69 300 ALA B CA 1
ATOM 4934 C C . ALA B 1 300 ? -3.021 23.422 10.914 1 98.69 300 ALA B C 1
ATOM 4936 O O . ALA B 1 300 ? -3.602 24.188 10.148 1 98.69 300 ALA B O 1
ATOM 4937 N N . ALA B 1 301 ? -2.793 22.156 10.625 1 98.75 301 ALA B N 1
ATOM 4938 C CA . ALA B 1 301 ? -3.27 21.562 9.375 1 98.75 301 ALA B CA 1
ATOM 4939 C C . ALA B 1 301 ? -4.789 21.656 9.273 1 98.75 301 ALA B C 1
ATOM 4941 O O . ALA B 1 301 ? -5.324 22 8.211 1 98.75 301 ALA B O 1
ATOM 4942 N N . ALA B 1 302 ? -5.469 21.375 10.328 1 98.62 302 ALA B N 1
ATOM 4943 C CA . ALA B 1 302 ? -6.926 21.406 10.344 1 98.62 302 ALA B CA 1
ATOM 4944 C C . ALA B 1 302 ? -7.434 22.844 10.164 1 98.62 302 ALA B C 1
ATOM 4946 O O . ALA B 1 302 ? -8.414 23.078 9.453 1 98.62 302 ALA B O 1
ATOM 4947 N N . ALA B 1 303 ? -6.797 23.797 10.797 1 98.56 303 ALA B N 1
ATOM 4948 C CA . ALA B 1 303 ? -7.176 25.203 10.68 1 98.56 303 ALA B CA 1
ATOM 4949 C C . ALA B 1 303 ? -7.066 25.672 9.234 1 98.56 303 ALA B C 1
ATOM 4951 O O . ALA B 1 303 ? -7.973 26.328 8.719 1 98.56 303 ALA B O 1
ATOM 4952 N N . TYR B 1 304 ? -5.98 25.375 8.617 1 98.69 304 TYR B N 1
ATOM 4953 C CA . TYR B 1 304 ? -5.812 25.719 7.207 1 98.69 304 TYR B CA 1
ATOM 4954 C C . TYR B 1 304 ? -6.926 25.109 6.359 1 98.69 304 TYR B C 1
ATOM 4956 O O . TYR B 1 304 ? -7.453 25.766 5.453 1 98.69 304 TYR B O 1
ATOM 4964 N N . THR B 1 305 ? -7.199 23.844 6.617 1 98.62 305 THR B N 1
ATOM 4965 C CA . THR B 1 305 ? -8.203 23.109 5.852 1 98.62 305 THR B CA 1
ATOM 4966 C C . THR B 1 305 ? -9.562 23.797 5.965 1 98.62 305 THR B C 1
ATOM 4968 O O . THR B 1 305 ? -10.305 23.875 4.984 1 98.62 305 THR B O 1
ATOM 4971 N N . LYS B 1 306 ? -9.891 24.25 7.117 1 97.81 306 LYS B N 1
ATOM 4972 C CA . LYS B 1 306 ? -11.141 24.984 7.289 1 97.81 306 LYS B CA 1
ATOM 4973 C C . LYS B 1 306 ? -11.148 26.25 6.441 1 97.81 306 LYS B C 1
ATOM 4975 O O . LYS B 1 306 ? -12.133 26.547 5.754 1 97.81 306 LYS B O 1
ATOM 4980 N N . ASP B 1 307 ? -10.039 27.016 6.492 1 97.88 307 ASP B N 1
ATOM 4981 C CA . ASP B 1 307 ? -9.93 28.219 5.66 1 97.88 307 ASP B CA 1
ATOM 4982 C C . ASP B 1 307 ? -10.094 27.875 4.184 1 97.88 307 ASP B C 1
ATOM 4984 O O . ASP B 1 307 ? -10.711 28.625 3.43 1 97.88 307 ASP B O 1
ATOM 4988 N N . LEU B 1 308 ? -9.5 26.75 3.777 1 97.88 308 LEU B N 1
ATOM 4989 C CA . LEU B 1 308 ? -9.586 26.297 2.391 1 97.88 308 LEU B CA 1
ATOM 4990 C C . LEU B 1 308 ? -11.039 26.078 1.978 1 97.88 308 LEU B C 1
ATOM 4992 O O . LEU B 1 308 ? -11.445 26.5 0.891 1 97.88 308 LEU B O 1
ATOM 4996 N N . LEU B 1 309 ? -11.789 25.422 2.832 1 96.81 309 LEU B N 1
ATOM 4997 C CA . LEU B 1 309 ? -13.188 25.109 2.539 1 96.81 309 LEU B CA 1
ATOM 4998 C C . LEU B 1 309 ? -14.023 26.391 2.486 1 96.81 309 LEU B C 1
ATOM 5000 O O . LEU B 1 309 ? -15.031 26.453 1.774 1 96.81 309 LEU B O 1
ATOM 5004 N N . TYR B 1 310 ? -13.594 27.438 3.219 1 94.75 310 TYR B N 1
ATOM 5005 C CA . TYR B 1 310 ? -14.273 28.719 3.168 1 94.75 310 TYR B CA 1
ATOM 5006 C C . TYR B 1 310 ? -14.117 29.359 1.796 1 94.75 310 TYR B C 1
ATOM 5008 O O . TYR B 1 310 ? -14.938 30.188 1.393 1 94.75 310 TYR B O 1
ATOM 5016 N N . CYS B 1 311 ? -13.086 28.969 1.088 1 92.94 311 CYS B N 1
ATOM 5017 C CA . CYS B 1 311 ? -12.789 29.562 -0.211 1 92.94 311 CYS B CA 1
ATOM 5018 C C . CYS B 1 311 ? -13.555 28.844 -1.322 1 92.94 311 CYS B C 1
ATOM 5020 O O . CYS B 1 311 ? -13.523 29.281 -2.477 1 92.94 311 CYS B O 1
ATOM 5022 N N . ILE B 1 312 ? -14.234 27.781 -1.014 1 93.06 312 ILE B N 1
ATOM 5023 C CA . ILE B 1 312 ? -14.945 27 -2.018 1 93.06 312 ILE B CA 1
ATOM 5024 C C . ILE B 1 312 ? -16.453 27.094 -1.779 1 93.06 312 ILE B C 1
ATOM 5026 O O . ILE B 1 312 ? -16.922 26.938 -0.65 1 93.06 312 ILE B O 1
ATOM 5030 N N . THR B 1 313 ? -17.156 27.422 -2.799 1 87.88 313 THR B N 1
ATOM 5031 C CA . THR B 1 313 ? -18.609 27.344 -2.646 1 87.88 313 THR B CA 1
ATOM 5032 C C . THR B 1 313 ? -19.078 25.906 -2.711 1 87.88 313 THR B C 1
ATOM 5034 O O . THR B 1 313 ? -18.516 25.078 -3.443 1 87.88 313 THR B O 1
ATOM 5037 N N . ALA B 1 314 ? -20.062 25.625 -1.997 1 86 314 ALA B N 1
ATOM 5038 C CA . ALA B 1 314 ? -20.609 24.266 -1.979 1 86 314 ALA B CA 1
ATOM 5039 C C . ALA B 1 314 ? -21.078 23.844 -3.367 1 86 314 ALA B C 1
ATOM 5041 O O . ALA B 1 314 ? -20.984 22.672 -3.732 1 86 314 ALA B O 1
ATOM 5042 N N . SER B 1 315 ? -21.562 24.781 -4.062 1 84.19 315 SER B N 1
ATOM 5043 C CA . SER B 1 315 ? -22.047 24.516 -5.41 1 84.19 315 SER B CA 1
ATOM 5044 C C . SER B 1 315 ? -20.906 24.047 -6.32 1 84.19 315 SER B C 1
ATOM 5046 O O . SER B 1 315 ? -21.109 23.172 -7.164 1 84.19 315 SER B O 1
ATOM 5048 N N . ARG B 1 316 ? -19.797 24.562 -6.156 1 81.88 316 ARG B N 1
ATOM 5049 C CA . ARG B 1 316 ? -18.641 24.188 -6.965 1 81.88 316 ARG B CA 1
ATOM 5050 C C . ARG B 1 316 ? -18.203 22.75 -6.66 1 81.88 316 ARG B C 1
ATOM 5052 O O . ARG B 1 316 ? -17.797 22.016 -7.562 1 81.88 316 ARG B O 1
ATOM 5059 N N . VAL B 1 317 ? -18.281 22.422 -5.422 1 86.56 317 VAL B N 1
ATOM 5060 C CA . VAL B 1 317 ? -17.953 21.047 -5.023 1 86.56 317 VAL B CA 1
ATOM 5061 C C . VAL B 1 317 ? -18.938 20.078 -5.668 1 86.56 317 VAL B C 1
ATOM 5063 O O . VAL B 1 317 ? -18.547 19.031 -6.188 1 86.56 317 VAL B O 1
ATOM 5066 N N . LYS B 1 318 ? -20.219 20.469 -5.738 1 85.88 318 LYS B N 1
ATOM 5067 C CA . LYS B 1 318 ? -21.266 19.609 -6.266 1 85.88 318 LYS B CA 1
ATOM 5068 C C . LYS B 1 318 ? -21.141 19.438 -7.781 1 85.88 318 LYS B C 1
ATOM 5070 O O . LYS B 1 318 ? -21.703 18.516 -8.359 1 85.88 318 LYS B O 1
ATOM 5075 N N . GLU B 1 319 ? -20.375 20.328 -8.367 1 83 319 GLU B N 1
ATOM 5076 C CA . GLU B 1 319 ? -20.172 20.266 -9.812 1 83 319 GLU B CA 1
ATOM 5077 C C . GLU B 1 319 ? -19.109 19.25 -10.18 1 83 319 GLU B C 1
ATOM 5079 O O . GLU B 1 319 ? -19.016 18.812 -11.328 1 83 319 GLU B O 1
ATOM 5084 N N . GLU B 1 320 ? -18.344 18.891 -9.18 1 86.56 320 GLU B N 1
ATOM 5085 C CA . GLU B 1 320 ? -17.328 17.859 -9.43 1 86.56 320 GLU B CA 1
ATOM 5086 C C . GLU B 1 320 ? -17.969 16.484 -9.594 1 86.56 320 GLU B C 1
ATOM 5088 O O . GLU B 1 320 ? -19.047 16.234 -9.07 1 86.56 320 GLU B O 1
ATOM 5093 N N . LYS B 1 321 ? -17.266 15.586 -10.391 1 85.88 321 LYS B N 1
ATOM 5094 C CA . LYS B 1 321 ? -17.734 14.211 -10.531 1 85.88 321 LYS B CA 1
ATOM 5095 C C . LYS B 1 321 ? -17.641 13.453 -9.211 1 85.88 321 LYS B C 1
ATOM 5097 O O . LYS B 1 321 ? -16.719 13.68 -8.422 1 85.88 321 LYS B O 1
ATOM 5102 N N . ARG B 1 322 ? -18.641 12.633 -9.023 1 89.75 322 ARG B N 1
ATOM 5103 C CA . ARG B 1 322 ? -18.531 11.742 -7.871 1 89.75 322 ARG B CA 1
ATOM 5104 C C . ARG B 1 322 ? -17.266 10.898 -7.949 1 89.75 322 ARG B C 1
ATOM 5106 O O . ARG B 1 322 ? -16.938 10.375 -9.016 1 89.75 322 ARG B O 1
ATOM 5113 N N . ILE B 1 323 ? -16.625 10.789 -6.789 1 87.56 323 ILE B N 1
ATOM 5114 C CA . ILE B 1 323 ? -15.383 10.008 -6.766 1 87.56 323 ILE B CA 1
ATOM 5115 C C . ILE B 1 323 ? -15.688 8.562 -7.172 1 87.56 323 ILE B C 1
ATOM 5117 O O . ILE B 1 323 ? -14.898 7.941 -7.887 1 87.56 323 ILE B O 1
ATOM 5121 N N . SER B 1 324 ? -16.812 8.023 -6.746 1 82.88 324 SER B N 1
ATOM 5122 C CA . SER B 1 324 ? -17.203 6.656 -7.078 1 82.88 324 SER B CA 1
ATOM 5123 C C . SER B 1 324 ? -17.297 6.461 -8.586 1 82.88 324 SER B C 1
ATOM 5125 O O . SER B 1 324 ? -17.016 5.379 -9.102 1 82.88 324 SER B O 1
ATOM 5127 N N . ASP B 1 325 ? -17.641 7.559 -9.258 1 80.38 325 ASP B N 1
ATOM 5128 C CA . ASP B 1 325 ? -17.766 7.492 -10.711 1 80.38 325 ASP B CA 1
ATOM 5129 C C . ASP B 1 325 ? -16.391 7.527 -11.375 1 80.38 325 ASP B C 1
ATOM 5131 O O . ASP B 1 325 ? -16.188 6.91 -12.422 1 80.38 325 ASP B O 1
ATOM 5135 N N . ILE B 1 326 ? -15.523 8.195 -10.758 1 76.06 326 ILE B N 1
ATOM 5136 C CA . ILE B 1 326 ? -14.164 8.32 -11.281 1 76.06 326 ILE B CA 1
ATOM 5137 C C . ILE B 1 326 ? -13.43 6.988 -11.133 1 76.06 326 ILE B C 1
ATOM 5139 O O . ILE B 1 326 ? -12.75 6.543 -12.062 1 76.06 326 ILE B O 1
ATOM 5143 N N . VAL B 1 327 ? -13.555 6.344 -10.016 1 72.31 327 VAL B N 1
ATOM 5144 C CA . VAL B 1 327 ? -12.828 5.117 -9.695 1 72.31 327 VAL B CA 1
ATOM 5145 C C . VAL B 1 327 ? -13.406 3.951 -10.492 1 72.31 327 VAL B C 1
ATOM 5147 O O . VAL B 1 327 ? -12.672 3.055 -10.914 1 72.31 327 VAL B O 1
ATOM 5150 N N . SER B 1 328 ? -14.727 3.924 -10.727 1 64.94 328 SER B N 1
ATOM 5151 C CA . SER B 1 328 ? -15.375 2.863 -11.5 1 64.94 328 SER B CA 1
ATOM 5152 C C . SER B 1 328 ? -15.039 2.979 -12.984 1 64.94 328 SER B C 1
ATOM 5154 O O . SER B 1 328 ? -15.078 1.984 -13.711 1 64.94 328 SER B O 1
ATOM 5156 N N . ALA B 1 329 ? -14.758 4.152 -13.477 1 52.38 329 ALA B N 1
ATOM 5157 C CA . ALA B 1 329 ? -14.5 4.387 -14.898 1 52.38 329 ALA B CA 1
ATOM 5158 C C . ALA B 1 329 ? -13.07 4 -15.266 1 52.38 329 ALA B C 1
ATOM 5160 O O . ALA B 1 329 ? -12.797 3.652 -16.422 1 52.38 329 ALA B O 1
ATOM 5161 N N . ASP B 1 330 ? -12.211 3.879 -14.32 1 52.88 330 ASP B N 1
ATOM 5162 C CA . ASP B 1 330 ? -10.812 3.621 -14.656 1 52.88 330 ASP B CA 1
ATOM 5163 C C . ASP B 1 330 ? -10.516 2.123 -14.664 1 52.88 330 ASP B C 1
ATOM 5165 O O . ASP B 1 330 ? -9.758 1.639 -15.508 1 52.88 330 ASP B O 1
#

Foldseek 3Di:
DQDLQQAAEEEEEEAVLLLVLLVLLFPFWDDHHPDQDPPQPWDWIWGHQVSHTYIYTYFDHPPSALVSLLSNVVSSCVRRVNHFAYAYFAAFAWQDDPVHHAWALAKEWFPDDDPAQREAAPPDADDDPPDDGDHDDHFHHADPLLVVLVVVLVVVCVVPNDCLLVVLVVSCVVPVVLCQQAPADDPVLTWDFDLVQADDPDDDACVPGVHDDVNTTPDDDDDDPPDHVNHYHYYYEYEYRDQQAHSVVSVVCCVVPVHTTYDHHCRSARHQGRYMYMHFHQHNSHNHDRSSSRNNSSSSRSSVVSSSVVSGDPVNSSPGDRSSVVNVVD/DQDLQQAAEEEEEEAVLLLVLLVLLFPFWDDHHPDQDPPQPWDWIWGHQVSHTYIYTYFDHPPSALVSLLSNVVSSCVRRVNHFAYAYAAAFAWQDDPVHHAWALAKEWFPDDDPAQREAAPPDADDDPPDDGDHDDHFHHADPLLVVLVVVLVVVCVVPNDCLLVVLVVSCVVPVVLCQQAPADDRVLTWDFDLVQAPDPDDDACVPGVHDDVNTTPDDDDDDPPDHVNHYHYYYEYEYRDQQAHSVVSVVCCVVPVHTTYDHHCRSARHQGRYMYMHFHQHNSHNHDRSSSRNNSSSSRSSVVSSSVVSGDPVNSSPGDRSSVVNVVD

Sequence (660 aa):
MSDIMNYTVGWICAIPMEYDVAQTFLDEVYKGPHNISLYDSNQYVLGRIRKHYIVVAAMLDKEYDIPSTASVVTNMLRSFPNIRVGLLVGVGGGAPSPKHDIRLGDIVVSAPRGGNGGVFQYDFGKTMQDQRFQSTGFLNQSPPVLRMAVNALEAQYELYGHQLEEVINSILDKKPRLRKKYSRPDPSSDRLYQSTFAHPNNEADCAEVCGDGPLKLIVRQKRTEDGDNPTVHYGLIASGNQVIKDASIRDALIRERDVLCFEMEAAGLMNHFPCLVVRGICDYSDSHKNKEWQGYAAMAAAAYTKDLLYCITASRVKEEKRISDIVSADMSDIMNYTVGWICAIPMEYDVAQTFLDEVYKGPHNISLYDSNQYVLGRIRKHYIVVAAMLDKEYDIPSTASVVTNMLRSFPNIRVGLLVGVGGGAPSPKHDIRLGDIVVSAPRGGNGGVFQYDFGKTMQDQRFQSTGFLNQSPPVLRMAVNALEAQYELYGHQLEEVINSILDKKPRLRKKYSRPDPSSDRLYQSTFAHPNNEADCAEVCGDGPLKLIVRQKRTEDGDNPTVHYGLIASGNQVIKDASIRDALIRERDVLCFEMEAAGLMNHFPCLVVRGICDYSDSHKNKEWQGYAAMAAAAYTKDLLYCITASRVKEEKRISDIVSAD

Secondary structure (DSSP, 8-state):
---GGG--EEEEESSHHHHHHHHHH-SEEE---TT--TT----EEEEEETTEEEEEEEPPTT--SHHHHHHHHHHHHHHSTT--EEEEEEEEEE---SS----TT-EEEE--BTTB-SEEETT-EEEETTS--EE----PPPPHHHHHHHHHHHHHHHHH---HHHHHHHHHHH-GGGHHHHSPPPGGG---B-TT-PPPSSS--HHHHT---TTTB---PPPPTTS-SSPEEEEEEEE-SEEEE-HHHHHHHHHHH-EEEEESSGGGTTTTS-EEEEEEEEE-SSSS--GGGHHHHHHHHHHHHHHHHHTS-HHHHHHSPPHHHHHHH-/---GGG--EEEEESSHHHHHHHHHH-SEEE---TT--TT----EEEEEETTEEEEEEEPPTT--SHHHHHHHHHHHHHHSTT--EEEEEEEEEE---SS----TT-EEEE--BTTB-SEEETT-EEEETTS--EE----PPPPHHHHHHHHHHHHHHHHH---HHHHHHHHHHH-GGGHHHHSPPPGGG---B-TT-PPPSSS--HHHHT---TTTB---PPPPTTS-SSPEEEEEEEE-SEEEE-HHHHHHHHHHH-EEEEESSGGGTTTTS-EEEEEEEEE-SSSS--GGGHHHHHHHHHHHHHHHHHTS-HHHHHHSPPHHHHHHH-

Nearest PDB structures (foldseek):
  2qsu-assembly1_B  TM=6.449E-01  e=2.563E-07  Arabidopsis thaliana
  3khs-assembly1_A  TM=5.948E-01  e=1.326E-06  Grouper iridovirus
  8esr-assembly1_b  TM=4.444E-01  e=4.240E-01  Schizosaccharomyces pombe
  7btb-assembly1_b  TM=3.802E-01  e=3.556E-01  Saccharomyces cerevisiae S288C
  4v0l-assembly1_A  TM=3.561E-01  e=4.768E-01  Chlamydomonas reinhardtii